Protein AF-0000000087012748 (afdb_homodimer)

Organism: Acidianus infernus (NCBI:txid12915)

Sequence (740 aa):
MKAGIAFLKDSAPVTNAYIGVNDGKIEAISKRELEEYDDAELIVGGFDRLVSPGFVTTQSFIQLYPFRYRIFSGKTNPNDLISTMTSKDAYYFSLLGAYHLLRSGITTVVVTEPFVEQAARAVKTVGLRPIVSAEIGCNWIKGDWKKNFESLYSKWISKDESGIVLKLCDEDEAEEAMAISNEYKLPILVDRNVNLEKINNISPYTIALGGGSRKDLEKIRKNNLNLAFTPSLEVCKFTLGAYKPSISIDLTPKFDIRNEMGIAASRLLLTAEEAFKAVTDWGYSQLKMNGGISVGNTTDIIIFEVNEPPSYPIDKEAPYESLIYSSYSLETVIINGEAVLDGGVPLNVGTKDIEEANRKVEEIGKVEKNMKAGIAFLKDSAPVTNAYIGVNDGKIEAISKRELEEYDDAELIVGGFDRLVSPGFVTTQSFIQLYPFRYRIFSGKTNPNDLISTMTSKDAYYFSLLGAYHLLRSGITTVVVTEPFVEQAARAVKTVGLRPIVSAEIGCNWIKGDWKKNFESLYSKWISKDESGIVLKLCDEDEAEEAMAISNEYKLPILVDRNVNLEKINNISPYTIALGGGSRKDLEKIRKNNLNLAFTPSLEVCKFTLGAYKPSISIDLTPKFDIRNEMGIAASRLLLTAEEAFKAVTDWGYSQLKMNGGISVGNTTDIIIFEVNEPPSYPIDKEAPYESLIYSSYSLETVIINGEAVLDGGVPLNVGTKDIEEANRKVEEIGKVEKN

Solvent-accessible surface area (backbone atoms only — not comparable to full-atom values): 37084 Å² total; per-residue (Å²): 61,36,13,26,35,29,46,38,50,98,49,73,71,38,67,47,30,28,41,42,69,54,96,32,23,26,70,39,75,34,75,50,84,60,72,90,51,77,77,52,90,68,83,49,75,30,67,55,14,41,32,31,42,31,26,36,31,74,30,24,38,38,46,48,41,75,47,21,47,30,40,71,71,65,75,40,58,64,68,63,51,56,73,71,52,48,66,68,50,27,21,34,28,8,32,51,32,34,50,25,33,45,68,57,42,36,40,34,41,24,37,39,62,81,56,37,66,38,27,35,50,22,20,41,55,44,55,36,43,45,23,37,46,38,58,32,70,38,92,84,61,80,80,62,46,66,60,52,34,52,54,48,48,72,71,39,52,43,96,84,32,44,34,44,31,38,30,38,51,30,68,91,50,40,67,64,52,22,49,48,25,53,73,70,68,30,32,29,38,33,34,60,86,39,62,62,84,78,49,86,68,71,35,78,42,30,31,38,37,48,45,72,66,40,89,49,53,66,59,34,60,77,63,63,35,41,34,24,24,38,50,65,77,48,71,57,96,57,64,45,62,92,53,52,34,21,37,28,48,45,62,44,64,60,60,41,66,44,58,35,32,39,44,25,29,58,68,54,29,22,53,51,63,52,29,51,30,11,24,32,60,38,27,27,50,62,57,61,36,83,68,36,43,41,71,73,31,60,32,36,35,28,33,32,46,19,77,48,65,55,14,41,47,75,39,86,88,25,53,49,46,29,64,39,34,28,44,91,36,48,30,36,31,29,47,84,54,35,74,33,24,49,85,60,37,59,68,61,51,54,70,66,57,51,49,53,28,49,52,54,54,56,54,50,63,54,51,75,74,98,63,35,13,26,35,27,47,38,52,98,49,73,71,37,67,47,29,27,40,42,69,56,95,32,24,28,71,40,74,34,76,51,85,62,72,91,51,77,78,52,92,68,84,49,76,30,66,54,15,42,32,32,42,30,27,35,30,74,30,24,34,38,42,49,42,76,47,21,46,31,40,70,72,65,76,38,59,66,68,63,53,57,74,70,53,48,69,68,49,26,20,34,28,8,32,52,32,34,51,23,33,46,68,56,42,36,40,33,41,24,36,39,62,77,56,38,64,38,27,35,51,22,20,40,55,44,55,36,43,45,23,35,46,38,57,33,70,38,90,85,63,80,80,62,45,65,60,50,32,52,53,49,48,71,71,39,51,44,96,85,34,45,34,43,33,37,29,39,49,32,67,91,50,40,66,64,52,23,50,49,24,52,74,71,69,29,34,29,39,33,34,60,87,40,64,62,83,80,49,87,68,71,36,78,43,30,30,36,36,47,46,72,66,40,89,48,54,66,58,33,59,76,63,64,35,39,35,24,23,37,50,65,78,49,74,58,96,56,66,45,58,92,54,54,35,22,37,29,50,45,61,44,63,59,62,40,65,42,59,35,32,40,45,25,28,60,68,52,29,21,52,52,63,52,30,53,31,10,25,32,61,38,27,27,50,62,58,62,36,81,67,35,42,42,72,72,31,61,33,36,37,27,33,31,46,21,79,48,65,57,15,41,47,75,39,86,88,25,53,50,47,29,65,39,35,28,45,94,32,51,30,36,31,29,48,82,53,36,76,34,24,48,86,60,36,60,68,62,50,54,68,66,58,50,50,53,30,50,52,53,55,57,54,51,63,54,51,77,75,98

Secondary structure (DSSP, 8-state):
-EEEEE--TTS--EEEEEEEEETTEEEEEESS--GGGTT-S---EEEEEEEEEPEEEEEE-GGGGGGHHHHHTTSS-HHHHHHH--HHHHHHHHHHHHHHHHHTTEEEEEE-SSSHHHHHHHHHHHT-EEEEEEEES-TT--S-HHHHHHHHHHHH--SSS--EEEEE--GGGHHHHHHHHHHHT--EEE-TTS-GGG-SS--TTEEEESGGG-TTHHHHHHTT-EEEE-TTT---SS--GGG--EE--BT-SS--HHHHHHHHHHTTSS-HHHHHHHTTHHHHHHTT---S--TT-B--EEEEE-SSTTS----TTSHHHHHHHS---EEEEEETTEEEEETTEESSS-HHHHHHHHHHHHHHHHHHH-/-EEEEE--TTS--EEEEEEEEETTEEEEEESS--GGGTT-S---EEEEEEEEEPEEEEEE-GGGGGGHHHHHTTSS-HHHHHHH--HHHHHHHHHHHHHHHHHTTEEEEEE-SSSHHHHHHHHHHHT-EEEEEEEES-TT--S-HHHHHHHHHHHH--SSS--EEEEE--GGGHHHHHHHHHHHT--EEE-TTS-GGG-SS--TTEEEESGGG-TTHHHHHHTT-EEEE-TTT---SS--GGG--EE--BT-SS--HHHHHHHHHHTTSS-HHHHHHHTTHHHHHHTT---S--TT-B--EEEEE-SSTTS----TTSHHHHHHHS---EEEEEETTEEEEETTEESSS-HHHHHHHHHHHHHHHHHHH-

Foldseek 3Di:
DWECWEDFPPDDIDGGWDWDDDQLFTADIDNDDDPVCPVPPDDDDDSLKYKWFFFEAPEAQQLCQVVLVCVVVVNDDPVVLVVLDDLVLSLLSLLVLLLVSVLQRHQEYEYEDDSQVSSQVSNVLLPHQYQYEQEDPDPRDDDDSVVVCVVCQVVQCDPAFRSYAYEYADQVCQAVNQVVCQVVVGAYEYELPHACVSPDRHHQLYEYEQAQVRPRVVVCLVSLHEYEYQLVPHDHPEARLSRLYAYHLYSHNVSHLLVSLVSCCVSPNDPLVSSSCNGFVSNCVSRVHDEGDDHRDSTKMWMFRQVDPPLDDCDPVCNSCSVRVGDRRTAWIADSNRTQHHRSRGDSDDDVSNVVSVVSVVVSVVVVVD/DWECWEDFPPDDIDGGKDWDDDQLFTADIDNDDDPVCPVPPDDDADSLKYKWFFFEAPEAQQLCQVVLVCVVVVNDDVVVLVVLDDLVLSLLSLLVLLLVSVLQRHQEYEYDDDSQVSNQVSNVLLPHQYQYEQEDPDPRDDDDSVVVCVVCQVVQCDPAFRSYAYEYADQVCQAVNQVVCQVVVGAYEYELPHACVSPDRHHQLYEYEQAQVRPRVVVCLVSLHEYEYQLVPHDHPEARLSRLYAYHLYSHNVSHLLVSLVSCCVSPNDPLVSSSCNGFVSNCVSRVHDEGDDHRDSTKMWMFRQVDPPLDDCDPVCNSCSVRVGDRRTAWIADSRRTQHHRSRGDSDDDVSNVVSVVSVVVSVVVVVD

Radius of gyration: 26.27 Å; Cα contacts (8 Å, |Δi|>4): 1702; chains: 2; bounding box: 66×75×62 Å

Structure (mmCIF, N/CA/C/O backbone):
data_AF-0000000087012748-model_v1
#
loop_
_entity.id
_entity.type
_entity.pdbx_description
1 polymer Amidohydrolase
#
loop_
_atom_site.group_PDB
_atom_site.id
_atom_site.type_symbol
_atom_site.label_atom_id
_atom_site.label_alt_id
_atom_site.label_comp_id
_atom_site.label_asym_id
_atom_site.label_entity_id
_atom_site.label_seq_id
_atom_site.pdbx_PDB_ins_code
_atom_site.Cartn_x
_atom_site.Cartn_y
_atom_site.Cartn_z
_atom_site.occupancy
_atom_site.B_iso_or_equiv
_atom_site.auth_seq_id
_atom_site.auth_comp_id
_atom_site.auth_asym_id
_atom_site.auth_atom_id
_atom_site.pdbx_PDB_model_num
ATOM 1 N N . MET A 1 1 ? 23.234 7.812 15.508 1 93.31 1 MET A N 1
ATOM 2 C CA . MET A 1 1 ? 22.391 7.031 14.602 1 93.31 1 MET A CA 1
ATOM 3 C C . MET A 1 1 ? 23.203 6.523 13.414 1 93.31 1 MET A C 1
ATOM 5 O O . MET A 1 1 ? 23.953 7.281 12.797 1 93.31 1 MET A O 1
ATOM 9 N N . LYS A 1 2 ? 23.141 5.285 13.188 1 94 2 LYS A N 1
ATOM 10 C CA . LYS A 1 2 ? 23.719 4.676 11.984 1 94 2 LYS A CA 1
ATOM 11 C C . LYS A 1 2 ? 22.641 4.434 10.93 1 94 2 LYS A C 1
ATOM 13 O O . LYS A 1 2 ? 21.516 4.043 11.266 1 94 2 LYS A O 1
ATOM 18 N N . ALA A 1 3 ? 22.922 4.715 9.688 1 95.56 3 ALA A N 1
ATOM 19 C CA . ALA A 1 3 ? 21.969 4.566 8.594 1 95.56 3 ALA A CA 1
ATOM 20 C C . ALA A 1 3 ? 22.594 3.867 7.395 1 95.56 3 ALA A C 1
ATOM 22 O O . ALA A 1 3 ? 23.672 4.266 6.934 1 95.56 3 ALA A O 1
ATOM 23 N N . GLY A 1 4 ? 22 2.738 6.953 1 95.31 4 GLY A N 1
ATOM 24 C CA . GLY A 1 4 ? 22.391 2.195 5.664 1 95.31 4 GLY A CA 1
ATOM 25 C C . GLY A 1 4 ? 22.188 3.164 4.516 1 95.31 4 GLY A C 1
ATOM 26 O O . GLY A 1 4 ? 23.016 3.25 3.611 1 95.31 4 GLY A O 1
ATOM 27 N N . ILE A 1 5 ? 21.078 3.85 4.535 1 96.44 5 ILE A N 1
ATOM 28 C CA . ILE A 1 5 ? 20.766 4.961 3.645 1 96.44 5 ILE A CA 1
ATOM 29 C C . ILE A 1 5 ? 20.203 6.129 4.449 1 96.44 5 ILE A C 1
ATOM 31 O O . ILE A 1 5 ? 19.281 5.953 5.242 1 96.44 5 ILE A O 1
ATOM 35 N N . ALA A 1 6 ? 20.766 7.273 4.336 1 97.25 6 ALA A N 1
ATOM 36 C CA . ALA A 1 6 ? 20.266 8.5 4.961 1 97.25 6 ALA A CA 1
ATOM 37 C C . ALA A 1 6 ? 19.797 9.5 3.908 1 97.25 6 ALA A C 1
ATOM 39 O O . ALA A 1 6 ? 20.531 9.797 2.957 1 97.25 6 ALA A O 1
ATOM 40 N N . PHE A 1 7 ? 18.609 9.945 4.07 1 97.94 7 PHE A N 1
ATOM 41 C CA . PHE A 1 7 ? 18.078 10.984 3.199 1 97.94 7 PHE A CA 1
ATOM 42 C C . PHE A 1 7 ? 18.312 12.367 3.799 1 97.94 7 PHE A C 1
ATOM 44 O O . PHE A 1 7 ? 17.578 12.797 4.684 1 97.94 7 PHE A O 1
ATOM 51 N N . LEU A 1 8 ? 19.328 13.008 3.303 1 96.38 8 LEU A N 1
ATOM 52 C CA . LEU A 1 8 ? 19.766 14.289 3.85 1 96.38 8 LEU A CA 1
ATOM 53 C C . LEU A 1 8 ? 19.203 15.445 3.035 1 96.38 8 LEU A C 1
ATOM 55 O O . LEU A 1 8 ? 18.781 15.258 1.891 1 96.38 8 LEU A O 1
ATOM 59 N N . LYS A 1 9 ? 19.172 16.562 3.684 1 94.75 9 LYS A N 1
ATOM 60 C CA . LYS A 1 9 ? 18.656 17.766 3.033 1 94.75 9 LYS A CA 1
ATOM 61 C C . LYS A 1 9 ? 19.578 18.219 1.908 1 94.75 9 LYS A C 1
ATOM 63 O O . LYS A 1 9 ? 20.797 18.281 2.086 1 94.75 9 LYS A O 1
ATOM 68 N N . ASP A 1 10 ? 18.984 18.547 0.745 1 91 10 ASP A N 1
ATOM 69 C CA . ASP A 1 10 ? 19.656 19.156 -0.398 1 91 10 ASP A CA 1
ATOM 70 C C . ASP A 1 10 ? 20.828 18.297 -0.872 1 91 10 ASP A C 1
ATOM 72 O O . ASP A 1 10 ? 21.891 18.812 -1.223 1 91 10 ASP A O 1
ATOM 76 N N . SER A 1 11 ? 20.688 17.016 -0.712 1 91.81 11 SER A N 1
ATOM 77 C CA . SER A 1 11 ? 21.719 16.078 -1.15 1 91.81 11 SER A CA 1
ATOM 78 C C . SER A 1 11 ? 21.109 14.773 -1.627 1 91.81 11 SER A C 1
ATOM 80 O O . SER A 1 11 ? 19.969 14.453 -1.295 1 91.81 11 SER A O 1
ATOM 82 N N . ALA A 1 12 ? 21.875 14.141 -2.467 1 94.62 12 ALA A N 1
ATOM 83 C CA . ALA A 1 12 ? 21.516 12.758 -2.77 1 94.62 12 ALA A CA 1
ATOM 84 C C . ALA A 1 12 ? 21.609 11.883 -1.522 1 94.62 12 ALA A C 1
ATOM 86 O O . ALA A 1 12 ? 22.297 12.227 -0.565 1 94.62 12 ALA A O 1
ATOM 87 N N . PRO A 1 13 ? 20.844 10.797 -1.529 1 97.06 13 PRO A N 1
ATOM 88 C CA . PRO A 1 13 ? 20.922 9.891 -0.385 1 97.06 13 PRO A CA 1
ATOM 89 C C . PRO A 1 13 ? 22.359 9.414 -0.118 1 97.06 13 PRO A C 1
ATOM 91 O O . PRO A 1 13 ? 23.109 9.164 -1.06 1 97.06 13 PRO A O 1
ATOM 94 N N . VAL A 1 14 ? 22.703 9.328 1.153 1 96.75 14 VAL A N 1
ATOM 95 C CA . VAL A 1 14 ? 24.047 8.93 1.555 1 96.75 14 VAL A CA 1
ATOM 96 C C . VAL A 1 14 ? 24.016 7.516 2.139 1 96.75 14 VAL A C 1
ATOM 98 O O . VAL A 1 14 ? 23.203 7.215 3.006 1 96.75 14 VAL A O 1
ATOM 101 N N . THR A 1 15 ? 24.938 6.668 1.629 1 95.5 15 THR A N 1
ATOM 102 C CA . THR A 1 15 ? 25 5.301 2.137 1 95.5 15 THR A CA 1
ATOM 103 C C . THR A 1 15 ? 25.969 5.207 3.314 1 95.5 15 THR A C 1
ATOM 105 O O . THR A 1 15 ? 26.984 5.891 3.338 1 95.5 15 THR A O 1
ATOM 108 N N . ASN A 1 16 ? 25.609 4.41 4.27 1 95.19 16 ASN A N 1
ATOM 109 C CA . ASN A 1 16 ? 26.438 4.113 5.434 1 95.19 16 ASN A CA 1
ATOM 110 C C . ASN A 1 16 ? 26.844 5.387 6.164 1 95.19 16 ASN A C 1
ATOM 112 O O . ASN A 1 16 ? 28.047 5.648 6.336 1 95.19 16 ASN A O 1
ATOM 116 N N . ALA A 1 17 ? 25.828 6.082 6.695 1 96.19 17 ALA A N 1
ATOM 117 C CA . ALA A 1 17 ? 26.062 7.379 7.332 1 96.19 17 ALA A CA 1
ATOM 118 C C . ALA A 1 17 ? 25.938 7.273 8.852 1 96.19 17 ALA A C 1
ATOM 120 O O . ALA A 1 17 ? 25.266 6.387 9.367 1 96.19 17 ALA A O 1
ATOM 121 N N . TYR A 1 18 ? 26.688 8.141 9.531 1 95.31 18 TYR A N 1
ATOM 122 C CA . TYR A 1 18 ? 26.562 8.391 10.969 1 95.31 18 TYR A CA 1
ATOM 123 C C . TYR A 1 18 ? 26 9.781 11.234 1 95.31 18 TYR A C 1
ATOM 125 O O . TYR A 1 18 ? 26.453 10.766 10.648 1 95.31 18 TYR A O 1
ATOM 133 N N . ILE A 1 19 ? 25 9.844 12.055 1 94.56 19 ILE A N 1
ATOM 134 C CA . ILE A 1 19 ? 24.344 11.109 12.375 1 94.56 19 ILE A CA 1
ATOM 135 C C . ILE A 1 19 ? 24.375 11.336 13.883 1 94.56 19 ILE A C 1
ATOM 137 O O . ILE A 1 19 ? 23.875 10.508 14.648 1 94.56 19 ILE A O 1
ATOM 141 N N . GLY A 1 20 ? 24.984 12.383 14.273 1 92.94 20 GLY A N 1
ATOM 142 C CA . GLY A 1 20 ? 25.047 12.766 15.68 1 92.94 20 GLY A CA 1
ATOM 143 C C . GLY A 1 20 ? 24.047 13.852 16.031 1 92.94 20 GLY A C 1
ATOM 144 O O . GLY A 1 20 ? 24.016 14.906 15.398 1 92.94 20 GLY A O 1
ATOM 145 N N . VAL A 1 21 ? 23.172 13.602 17 1 90.25 21 VAL A N 1
ATOM 146 C CA . VAL A 1 21 ? 22.172 14.555 17.438 1 90.25 21 VAL A CA 1
ATOM 147 C C . VAL A 1 21 ? 22.406 14.906 18.906 1 90.25 21 VAL A C 1
ATOM 149 O O . VAL A 1 21 ? 22.656 14.023 19.734 1 90.25 21 VAL A O 1
ATOM 152 N N . ASN A 1 22 ? 22.359 16.109 19.172 1 88.88 22 ASN A N 1
ATOM 153 C CA . ASN A 1 22 ? 22.469 16.625 20.531 1 88.88 22 ASN A CA 1
ATOM 154 C C . ASN A 1 22 ? 21.375 17.656 20.828 1 88.88 22 ASN A C 1
ATOM 156 O O . ASN A 1 22 ? 21.266 18.656 20.125 1 88.88 22 ASN A O 1
ATOM 160 N N . ASP A 1 23 ? 20.609 17.422 21.891 1 83.19 23 ASP A N 1
ATOM 161 C CA . ASP A 1 23 ? 19.531 18.312 22.297 1 83.19 23 ASP A CA 1
ATOM 162 C C . ASP A 1 23 ? 18.594 18.625 21.141 1 83.19 23 ASP A C 1
ATOM 164 O O . ASP A 1 23 ? 18.312 19.797 20.859 1 83.19 23 ASP A O 1
ATOM 168 N N . GLY A 1 24 ? 18.359 17.578 20.375 1 79.69 24 GLY A N 1
ATOM 169 C CA . GLY A 1 24 ? 17.391 17.688 19.312 1 79.69 24 GLY A CA 1
ATOM 170 C C . GLY A 1 24 ? 17.969 18.266 18.031 1 79.69 24 GLY A C 1
ATOM 171 O O . GLY A 1 24 ? 17.297 18.328 17 1 79.69 24 GLY A O 1
ATOM 172 N N . LYS A 1 25 ? 19.234 18.609 18.125 1 88.62 25 LYS A N 1
ATOM 173 C CA . LYS A 1 25 ? 19.875 19.25 16.984 1 88.62 25 LYS A CA 1
ATOM 174 C C . LYS A 1 25 ? 20.891 18.328 16.328 1 88.62 25 LYS A C 1
ATOM 176 O O . LYS A 1 25 ? 21.688 17.672 17.016 1 88.62 25 LYS A O 1
ATOM 181 N N . ILE A 1 26 ? 20.812 18.312 15.031 1 92.56 26 ILE A N 1
ATOM 182 C CA . ILE A 1 26 ? 21.812 17.531 14.297 1 92.56 26 ILE A CA 1
ATOM 183 C C . ILE A 1 26 ? 23.156 18.25 14.344 1 92.56 26 ILE A C 1
ATOM 185 O O . ILE A 1 26 ? 23.297 19.375 13.836 1 92.56 26 ILE A O 1
ATOM 189 N N . GLU A 1 27 ? 24.156 17.609 14.812 1 93.31 27 GLU A N 1
ATOM 190 C CA . GLU A 1 27 ? 25.453 18.281 15 1 93.31 27 GLU A CA 1
ATOM 191 C C . GLU A 1 27 ? 26.484 17.75 14 1 93.31 27 GLU A C 1
ATOM 193 O O . GLU A 1 27 ? 27.438 18.453 13.664 1 93.31 27 GLU A O 1
ATOM 198 N N . ALA A 1 28 ? 26.266 16.516 13.625 1 94.06 28 ALA A N 1
ATOM 199 C CA . ALA A 1 28 ? 27.281 15.93 12.75 1 94.06 28 ALA A CA 1
ATOM 200 C C . ALA A 1 28 ? 26.672 14.859 11.844 1 94.06 28 ALA A C 1
ATOM 202 O O . ALA A 1 28 ? 25.766 14.125 12.258 1 94.06 28 ALA A O 1
ATOM 203 N N . ILE A 1 29 ? 27.109 14.805 10.656 1 94.88 29 ILE A N 1
ATOM 204 C CA . ILE A 1 29 ? 26.859 13.75 9.688 1 94.88 29 ILE A CA 1
ATOM 205 C C . ILE A 1 29 ? 28.172 13.305 9.047 1 94.88 29 ILE A C 1
ATOM 207 O O . ILE A 1 29 ? 28.953 14.141 8.562 1 94.88 29 ILE A O 1
ATOM 211 N N . SER A 1 30 ? 28.422 12.016 9.133 1 94.62 30 SER A N 1
ATOM 212 C CA . SER A 1 30 ? 29.719 11.523 8.68 1 94.62 30 SER A CA 1
ATOM 213 C C . SER A 1 30 ? 29.609 10.133 8.062 1 94.62 30 SER A C 1
ATOM 215 O O . SER A 1 30 ? 28.625 9.43 8.305 1 94.62 30 SER A O 1
ATOM 217 N N . LYS A 1 31 ? 30.547 9.773 7.219 1 93.5 31 LYS A N 1
ATOM 218 C CA . LYS A 1 31 ? 30.656 8.414 6.695 1 93.5 31 LYS A CA 1
ATOM 219 C C . LYS A 1 31 ? 31.5 7.531 7.613 1 93.5 31 LYS A C 1
ATOM 221 O O . LYS A 1 31 ? 31.578 6.316 7.418 1 93.5 31 LYS A O 1
ATOM 226 N N . ARG A 1 32 ? 32.031 8.148 8.57 1 92.19 32 ARG A N 1
ATOM 227 C CA . ARG A 1 32 ? 32.844 7.43 9.57 1 92.19 32 ARG A CA 1
ATOM 228 C C . ARG A 1 32 ? 32.219 7.586 10.961 1 92.19 32 ARG A C 1
ATOM 230 O O . ARG A 1 32 ? 31.453 8.516 11.203 1 92.19 32 ARG A O 1
ATOM 237 N N . GLU A 1 33 ? 32.625 6.68 11.789 1 90.25 33 GLU A N 1
ATOM 238 C CA . GLU A 1 33 ? 32.094 6.727 13.148 1 90.25 33 GLU A CA 1
ATOM 239 C C . GLU A 1 33 ? 32.438 8.055 13.828 1 90.25 33 GLU A C 1
ATOM 241 O O . GLU A 1 33 ? 33.562 8.562 13.672 1 90.25 33 GLU A O 1
ATOM 246 N N . LEU A 1 34 ? 31.484 8.508 14.539 1 89.62 34 LEU A N 1
ATOM 247 C CA . LEU A 1 34 ? 31.656 9.781 15.234 1 89.62 34 LEU A CA 1
ATOM 248 C C . LEU A 1 34 ? 32.219 9.57 16.625 1 89.62 34 LEU A C 1
ATOM 250 O O . LEU A 1 34 ? 31.516 9.203 17.562 1 89.62 34 LEU A O 1
ATOM 254 N N . GLU A 1 35 ? 33.5 9.93 16.797 1 85.94 35 GLU A N 1
ATOM 255 C CA . GLU A 1 35 ? 34.188 9.695 18.047 1 85.94 35 GLU A CA 1
ATOM 256 C C . GLU A 1 35 ? 33.562 10.492 19.188 1 85.94 35 GLU A C 1
ATOM 258 O O . GLU A 1 35 ? 33.531 10.016 20.328 1 85.94 35 GLU A O 1
ATOM 263 N N . GLU A 1 36 ? 33.125 11.617 18.938 1 85.25 36 GLU A N 1
ATOM 264 C CA . GLU A 1 36 ? 32.562 12.508 19.953 1 85.25 36 GLU A CA 1
ATOM 265 C C . GLU A 1 36 ? 31.266 11.93 20.531 1 85.25 36 GLU A C 1
ATOM 267 O O . GLU A 1 36 ? 30.781 12.398 21.578 1 85.25 36 GLU A O 1
ATOM 272 N N . TYR A 1 37 ? 30.75 10.961 19.922 1 84.62 37 TYR A N 1
ATOM 273 C CA . TYR A 1 37 ? 29.469 10.391 20.344 1 84.62 37 TYR A CA 1
ATOM 274 C C . TYR A 1 37 ? 29.672 9.008 20.953 1 84.62 37 TYR A C 1
ATOM 276 O O . TYR A 1 37 ? 28.734 8.203 20.984 1 84.62 37 TYR A O 1
ATOM 284 N N . ASP A 1 38 ? 30.875 8.68 21.469 1 81.81 38 ASP A N 1
ATOM 285 C CA . ASP A 1 38 ? 31.156 7.395 22.078 1 81.81 38 ASP A CA 1
ATOM 286 C C . ASP A 1 38 ? 30.328 7.188 23.344 1 81.81 38 ASP A C 1
ATOM 288 O O . ASP A 1 38 ? 30.047 6.055 23.734 1 81.81 38 ASP A O 1
ATOM 292 N N . ASP A 1 39 ? 29.891 8.258 23.969 1 82.19 39 ASP A N 1
ATOM 293 C CA . ASP A 1 39 ? 29.094 8.188 25.188 1 82.19 39 ASP A CA 1
ATOM 294 C C . ASP A 1 39 ? 27.641 8.578 24.922 1 82.19 39 ASP A C 1
ATOM 296 O O . ASP A 1 39 ? 26.953 9.055 25.828 1 82.19 39 ASP A O 1
ATOM 300 N N . ALA A 1 40 ? 27.266 8.391 23.672 1 83 40 ALA A N 1
ATOM 301 C CA . ALA A 1 40 ? 25.891 8.734 23.328 1 83 40 ALA A CA 1
ATOM 30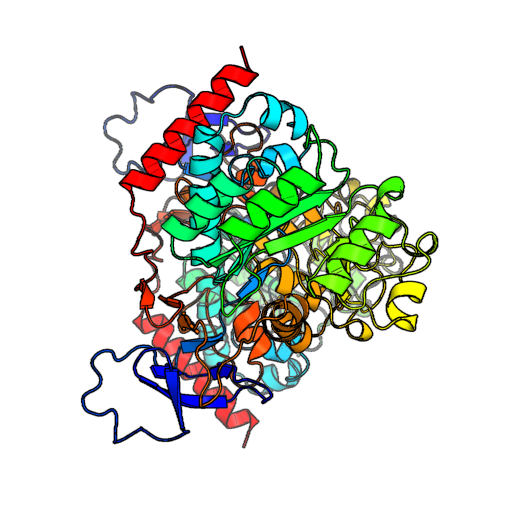2 C C . ALA A 1 40 ? 24.891 7.996 24.203 1 83 40 ALA A C 1
ATOM 304 O O . ALA A 1 40 ? 25.094 6.824 24.531 1 83 40 ALA A O 1
ATOM 305 N N . GLU A 1 41 ? 23.859 8.664 24.641 1 80 41 GLU A N 1
ATOM 306 C CA . GLU A 1 41 ? 22.828 8.102 25.5 1 80 41 GLU A CA 1
ATOM 307 C C . GLU A 1 41 ? 21.953 7.102 24.734 1 80 41 GLU A C 1
ATOM 309 O O . GLU A 1 41 ? 21.453 6.141 25.312 1 80 41 GLU A O 1
ATOM 314 N N . LEU A 1 42 ? 21.781 7.43 23.484 1 79.06 42 LEU A N 1
ATOM 315 C CA . LEU A 1 42 ? 20.938 6.582 22.641 1 79.06 42 LEU A CA 1
ATOM 316 C C . LEU A 1 42 ? 21.609 6.285 21.312 1 79.06 42 LEU A C 1
ATOM 318 O O . LEU A 1 42 ? 22.078 7.199 20.625 1 79.06 42 LEU A O 1
ATOM 322 N N . ILE A 1 43 ? 21.859 5.07 21.172 1 82.44 43 ILE A N 1
ATOM 323 C CA . ILE A 1 43 ? 22.344 4.613 19.875 1 82.44 43 ILE A CA 1
ATOM 324 C C . ILE A 1 43 ? 21.234 3.895 19.125 1 82.44 43 ILE A C 1
ATOM 326 O O . ILE A 1 43 ? 20.672 2.912 19.625 1 82.44 43 ILE A O 1
ATOM 330 N N . VAL A 1 44 ? 20.797 4.508 18.047 1 85.19 44 VAL A N 1
ATOM 331 C CA . VAL A 1 44 ? 19.703 3.896 17.281 1 85.19 44 VAL A CA 1
ATOM 332 C C . VAL A 1 44 ? 20.141 3.668 15.844 1 85.19 44 VAL A C 1
ATOM 334 O O . VAL A 1 44 ? 21.156 4.219 15.398 1 85.19 44 VAL A O 1
ATOM 337 N N . GLY A 1 45 ? 19.453 2.785 15.227 1 82.62 45 GLY A N 1
ATOM 338 C CA . GLY A 1 45 ? 19.641 2.525 13.805 1 82.62 45 GLY A CA 1
ATOM 339 C C . GLY A 1 45 ? 20.578 1.36 13.531 1 82.62 45 GLY A C 1
ATOM 340 O O . GLY A 1 45 ? 20.562 0.372 14.273 1 82.62 45 GLY A O 1
ATOM 341 N N . GLY A 1 46 ? 21.234 1.404 12.445 1 89.5 46 GLY A N 1
ATOM 342 C CA . GLY A 1 46 ? 22.062 0.374 11.836 1 89.5 46 GLY A CA 1
ATOM 343 C C . GLY A 1 46 ? 22.156 0.502 10.328 1 89.5 46 GLY A C 1
ATOM 344 O O . GLY A 1 46 ? 21.438 1.287 9.719 1 89.5 46 GLY A O 1
ATOM 345 N N . PHE A 1 47 ? 23.078 -0.263 9.773 1 91.38 47 PHE A N 1
ATOM 346 C CA . PHE A 1 47 ? 23.297 -0.135 8.336 1 91.38 47 PHE A CA 1
ATOM 347 C C . PHE A 1 47 ? 22.219 -0.869 7.555 1 91.38 47 PHE A C 1
ATOM 349 O O . PHE A 1 47 ? 22.188 -0.805 6.324 1 91.38 47 PHE A O 1
ATOM 356 N N . ASP A 1 48 ? 21.312 -1.51 8.195 1 91.19 48 ASP A N 1
ATOM 357 C CA . ASP A 1 48 ? 20.109 -2.078 7.594 1 91.19 48 ASP A CA 1
ATOM 358 C C . ASP A 1 48 ? 18.891 -1.19 7.852 1 91.19 48 ASP A C 1
ATOM 360 O O . ASP A 1 48 ? 17.75 -1.664 7.828 1 91.19 48 ASP A O 1
ATOM 364 N N . ARG A 1 49 ? 19.203 0.133 8.141 1 95.12 49 ARG A N 1
ATOM 365 C CA . ARG A 1 49 ? 18.141 1.104 8.414 1 95.12 49 ARG A CA 1
ATOM 366 C C . ARG A 1 49 ? 18.125 2.201 7.352 1 95.12 49 ARG A C 1
ATOM 368 O O . ARG A 1 49 ? 19.188 2.584 6.832 1 95.12 49 ARG A O 1
ATOM 375 N N . LEU A 1 50 ? 16.938 2.646 7.055 1 96.38 50 LEU A N 1
ATOM 376 C CA . LEU A 1 50 ? 16.719 3.891 6.324 1 96.38 50 LEU A CA 1
ATOM 377 C C . LEU A 1 50 ? 16.391 5.031 7.285 1 96.38 50 LEU A C 1
ATOM 379 O O . LEU A 1 50 ? 15.523 4.898 8.148 1 96.38 50 LEU A O 1
ATOM 383 N N . VAL A 1 51 ? 17.141 6.109 7.215 1 96.38 51 VAL A N 1
ATOM 384 C CA . VAL A 1 51 ? 16.906 7.281 8.055 1 96.38 51 VAL A CA 1
ATOM 385 C C . VAL A 1 51 ? 16.438 8.453 7.195 1 96.38 51 VAL A C 1
ATOM 387 O O . VAL A 1 51 ? 17.109 8.836 6.238 1 96.38 51 VAL A O 1
ATOM 390 N N . SER A 1 52 ? 15.32 9.008 7.535 1 96.81 52 SER A N 1
ATOM 391 C CA . SER A 1 52 ? 14.68 10.055 6.742 1 96.81 52 SER A CA 1
ATOM 392 C C . SER A 1 52 ? 14.102 11.148 7.629 1 96.81 52 SER A C 1
ATOM 394 O O . SER A 1 52 ? 13.914 10.945 8.828 1 96.81 52 SER A O 1
ATOM 396 N N . PRO A 1 53 ? 13.977 12.359 7.047 1 96.75 53 PRO A N 1
ATOM 397 C CA . PRO A 1 53 ? 13.109 13.297 7.754 1 96.75 53 PRO A CA 1
ATOM 398 C C . PRO A 1 53 ? 11.688 12.773 7.922 1 96.75 53 PRO A C 1
ATOM 400 O O . PRO A 1 53 ? 11.234 11.938 7.137 1 96.75 53 PRO A O 1
ATOM 403 N N . GLY A 1 54 ? 11.047 13.203 9.008 1 96.94 54 GLY A N 1
ATOM 404 C CA . GLY A 1 54 ? 9.633 12.891 9.148 1 96.94 54 GLY A CA 1
ATOM 405 C C . GLY A 1 54 ? 8.789 13.398 7.992 1 96.94 54 GLY A C 1
ATOM 406 O O . GLY A 1 54 ? 9.109 14.43 7.395 1 96.94 54 GLY A O 1
ATOM 407 N N . PHE A 1 55 ? 7.703 12.711 7.637 1 97.88 55 PHE A N 1
ATOM 408 C CA . PHE A 1 55 ? 6.844 13.102 6.527 1 97.88 55 PHE A CA 1
ATOM 409 C C . PHE A 1 55 ? 5.805 14.125 6.98 1 97.88 55 PHE A C 1
ATOM 411 O O . PHE A 1 55 ? 5.449 14.172 8.164 1 97.88 55 PHE A O 1
ATOM 418 N N . VAL A 1 56 ? 5.387 14.898 6.062 1 97.5 56 VAL A N 1
ATOM 419 C CA . VAL A 1 56 ? 4.328 15.875 6.309 1 97.5 56 VAL A CA 1
ATOM 420 C C . VAL A 1 56 ? 3.186 15.656 5.316 1 97.5 56 VAL A C 1
ATOM 422 O O . VAL A 1 56 ? 3.416 15.25 4.176 1 97.5 56 VAL A O 1
ATOM 425 N N . THR A 1 57 ? 1.965 15.805 5.746 1 98.19 57 THR A N 1
ATOM 426 C CA . THR A 1 57 ? 0.807 15.789 4.859 1 98.19 57 THR A CA 1
ATOM 427 C C . THR A 1 57 ? 0.054 17.109 4.938 1 98.19 57 THR A C 1
ATOM 429 O O . THR A 1 57 ? -0.16 17.656 6.023 1 98.19 57 THR A O 1
ATOM 432 N N . THR A 1 58 ? -0.333 17.656 3.779 1 97.19 58 THR A N 1
ATOM 433 C CA . THR A 1 58 ? -0.82 19.016 3.664 1 97.19 58 THR A CA 1
ATOM 434 C C . THR A 1 58 ? -2.311 19.094 3.986 1 97.19 58 THR A C 1
ATOM 436 O O . THR A 1 58 ? -2.842 20.172 4.254 1 97.19 58 THR A O 1
ATOM 439 N N . GLN A 1 59 ? -2.977 18 4.023 1 96.62 59 GLN A N 1
ATOM 440 C CA . GLN A 1 59 ? -4.375 17.953 4.438 1 96.62 59 GLN A CA 1
ATOM 441 C C . GLN A 1 59 ? -4.754 16.547 4.914 1 96.62 59 GLN A C 1
ATOM 443 O O . GLN A 1 59 ? -4.355 15.555 4.312 1 96.62 59 GLN A O 1
ATOM 448 N N . SER A 1 60 ? -5.535 16.547 5.988 1 97 60 SER A N 1
ATOM 449 C CA . SER A 1 60 ? -6.09 15.297 6.484 1 97 60 SER A CA 1
ATOM 450 C C . SER A 1 60 ? -7.453 15.508 7.129 1 97 60 SER A C 1
ATOM 452 O O . SER A 1 60 ? -7.652 16.484 7.859 1 97 60 SER A O 1
ATOM 454 N N . PHE A 1 61 ? -8.391 14.656 6.832 1 96.25 61 PHE A N 1
ATOM 455 C CA . PHE A 1 61 ? -9.672 14.578 7.527 1 96.25 61 PHE A CA 1
ATOM 456 C C . PHE A 1 61 ? -9.617 13.539 8.641 1 96.25 61 PHE A C 1
ATOM 458 O O . PHE A 1 61 ? -10.453 12.633 8.688 1 96.25 61 PHE A O 1
ATOM 465 N N . ILE A 1 62 ? -8.742 13.758 9.555 1 97.38 62 ILE A N 1
ATOM 466 C CA . ILE A 1 62 ? -8.328 12.75 10.516 1 97.38 62 ILE A CA 1
ATOM 467 C C . ILE A 1 62 ? -9.484 12.414 11.445 1 97.38 62 ILE A C 1
ATOM 469 O O . ILE A 1 62 ? -9.555 11.312 11.992 1 97.38 62 ILE A O 1
ATOM 473 N N . GLN A 1 63 ? -10.508 13.25 11.617 1 96.06 63 GLN A N 1
ATOM 474 C CA . GLN A 1 63 ? -11.648 13.047 12.508 1 96.06 63 GLN A CA 1
ATOM 475 C C . GLN A 1 63 ? -12.586 11.969 11.969 1 96.06 63 GLN A C 1
ATOM 477 O O . GLN A 1 63 ? -13.43 11.453 12.703 1 96.06 63 GLN A O 1
ATOM 482 N N . LEU A 1 64 ? -12.492 11.688 10.719 1 96.44 64 LEU A N 1
ATOM 483 C CA . LEU A 1 64 ? -13.383 10.719 10.078 1 96.44 64 LEU A CA 1
ATOM 484 C C . LEU A 1 64 ? -12.664 9.391 9.859 1 96.44 64 LEU A C 1
ATOM 486 O O . LEU A 1 64 ? -13.227 8.477 9.25 1 96.44 64 LEU A O 1
ATOM 490 N N . TYR A 1 65 ? -11.492 9.195 10.398 1 96.75 65 TYR A N 1
ATOM 491 C CA . TYR A 1 65 ? -10.562 8.102 10.141 1 96.75 65 TYR A CA 1
ATOM 492 C C . TYR A 1 65 ? -11.242 6.75 10.352 1 96.75 65 TYR A C 1
ATOM 494 O O . TYR A 1 65 ? -11.125 5.859 9.5 1 96.75 65 TYR A O 1
ATOM 502 N N . PRO A 1 66 ? -12 6.516 11.477 1 95.94 66 PRO A N 1
ATOM 503 C CA . PRO A 1 66 ? -12.539 5.172 11.695 1 95.94 66 PRO A CA 1
ATOM 504 C C . PRO A 1 66 ? -13.586 4.781 10.648 1 95.94 66 PRO A C 1
ATOM 506 O O . PRO A 1 66 ? -13.938 3.605 10.531 1 95.94 66 PRO A O 1
ATOM 509 N N . PHE A 1 67 ? -14.07 5.75 9.852 1 96.12 67 PHE A N 1
ATOM 510 C CA . PHE A 1 67 ? -15.188 5.5 8.953 1 96.12 67 PHE A CA 1
ATOM 511 C C . PHE A 1 67 ? -14.758 5.637 7.5 1 96.12 67 PHE A C 1
ATOM 513 O O . PHE A 1 67 ? -15.602 5.688 6.598 1 96.12 67 PHE A O 1
ATOM 520 N N . ARG A 1 68 ? -13.484 5.648 7.281 1 95.81 68 ARG A N 1
ATOM 521 C CA . ARG A 1 68 ? -12.938 6.012 5.977 1 95.81 68 ARG A CA 1
ATOM 522 C C . ARG A 1 68 ? -13.336 5 4.91 1 95.81 68 ARG A C 1
ATOM 524 O O . ARG A 1 68 ? -13.547 5.367 3.75 1 95.81 68 ARG A O 1
ATOM 531 N N . TYR A 1 69 ? -13.57 3.734 5.328 1 95.75 69 TYR A N 1
ATOM 532 C CA . TYR A 1 69 ? -13.922 2.723 4.34 1 95.75 69 TYR A CA 1
ATOM 533 C C . TYR A 1 69 ? -15.336 2.936 3.824 1 95.75 69 TYR A C 1
ATOM 535 O O . TYR A 1 69 ? -15.57 2.945 2.613 1 95.75 69 TYR A O 1
ATOM 543 N N . ARG A 1 70 ? -16.281 3.107 4.703 1 95.44 70 ARG A N 1
ATOM 544 C CA . ARG A 1 70 ? -17.672 3.252 4.297 1 95.44 70 ARG A CA 1
ATOM 545 C C . ARG A 1 70 ? -17.922 4.605 3.639 1 95.44 70 ARG A C 1
ATOM 547 O O . ARG A 1 70 ? -18.781 4.73 2.762 1 95.44 70 ARG A O 1
ATOM 554 N N . ILE A 1 71 ? -17.125 5.605 4.016 1 95.31 71 ILE A N 1
ATOM 555 C CA . ILE A 1 71 ? -17.219 6.895 3.34 1 95.31 71 ILE A CA 1
ATOM 556 C C . ILE A 1 71 ? -16.672 6.77 1.919 1 95.31 71 ILE A C 1
ATOM 558 O O . ILE A 1 71 ? -17.297 7.223 0.963 1 95.31 71 ILE A O 1
ATOM 562 N N . PHE A 1 72 ? -15.547 6.105 1.766 1 93.31 72 PHE A N 1
ATOM 563 C CA . PHE A 1 72 ? -14.906 5.902 0.473 1 93.31 72 PHE A CA 1
ATOM 564 C C . PHE A 1 72 ? -15.812 5.109 -0.462 1 93.31 72 PHE A C 1
ATOM 566 O O . PHE A 1 72 ? -15.883 5.402 -1.658 1 93.31 72 PHE A O 1
ATOM 573 N N . SER A 1 73 ? -16.547 4.148 0.112 1 92.69 73 SER A N 1
ATOM 574 C CA . SER A 1 73 ? -17.375 3.271 -0.703 1 92.69 73 SER A CA 1
ATOM 575 C C . SER A 1 73 ? -18.75 3.883 -0.937 1 92.69 73 SER A C 1
ATOM 577 O O . SER A 1 73 ? -19.609 3.279 -1.596 1 92.69 73 SER A O 1
ATOM 579 N N . GLY A 1 74 ? -19.031 5.008 -0.367 1 92.38 74 GLY A N 1
ATOM 580 C CA . GLY A 1 74 ? -20.297 5.711 -0.57 1 92.38 74 GLY A CA 1
ATOM 581 C C . GLY A 1 74 ? -21.422 5.184 0.296 1 92.38 74 GLY A C 1
ATOM 582 O O . GLY A 1 74 ? -22.578 5.52 0.082 1 92.38 74 GLY A O 1
ATOM 583 N N . LYS A 1 75 ? -21.062 4.379 1.241 1 93.12 75 LYS A N 1
ATOM 584 C CA . LYS A 1 75 ? -22.094 3.77 2.084 1 93.12 75 LYS A CA 1
ATOM 585 C C . LYS A 1 75 ? -22.5 4.711 3.209 1 93.12 75 LYS A C 1
ATOM 587 O O . LYS A 1 75 ? -23.562 4.527 3.816 1 93.12 75 LYS A O 1
ATOM 592 N N . THR A 1 76 ? -21.609 5.66 3.512 1 93.94 76 THR A N 1
ATOM 593 C CA . THR A 1 76 ? -21.906 6.648 4.543 1 93.94 76 THR A CA 1
ATOM 594 C C . THR A 1 76 ? -21.609 8.055 4.039 1 93.94 76 THR A C 1
ATOM 596 O O . THR A 1 76 ? -20.578 8.297 3.424 1 93.94 76 THR A O 1
ATOM 599 N N . ASN A 1 77 ? -22.516 8.922 4.332 1 93.38 77 ASN A N 1
ATOM 600 C CA . ASN A 1 77 ? -22.312 10.344 4.051 1 93.38 77 ASN A CA 1
ATOM 601 C C . ASN A 1 77 ? -21.516 11.023 5.156 1 93.38 77 ASN A C 1
ATOM 603 O O . ASN A 1 77 ? -21.938 11.047 6.312 1 93.38 77 ASN A O 1
ATOM 607 N N . PRO A 1 78 ? -20.438 11.594 4.805 1 92.62 78 PRO A N 1
ATOM 608 C CA . PRO A 1 78 ? -19.609 12.211 5.836 1 92.62 78 PRO A CA 1
ATOM 609 C C . PRO A 1 78 ? -20.328 13.328 6.582 1 92.62 78 PRO A C 1
ATOM 611 O O . PRO A 1 78 ? -20.109 13.523 7.781 1 92.62 78 PRO A O 1
ATOM 614 N N . ASN A 1 79 ? -21.156 14.086 5.91 1 90.12 79 ASN A N 1
ATOM 615 C CA . ASN A 1 79 ? -21.875 15.172 6.559 1 90.12 79 ASN A CA 1
ATOM 616 C C . ASN A 1 79 ? -22.828 14.656 7.633 1 90.12 79 ASN A C 1
ATOM 618 O O . ASN A 1 79 ? -22.969 15.273 8.688 1 90.12 79 ASN A O 1
ATOM 622 N N . ASP A 1 80 ? -23.453 13.578 7.324 1 91.12 80 ASP A N 1
ATOM 623 C CA . ASP A 1 80 ? -24.344 12.961 8.305 1 91.12 80 ASP A CA 1
ATOM 624 C C . ASP A 1 80 ? -23.562 12.477 9.523 1 91.12 80 ASP A C 1
ATOM 626 O O . ASP A 1 80 ? -24.016 12.672 10.664 1 91.12 80 ASP A O 1
ATOM 630 N N . LEU A 1 81 ? -22.5 11.938 9.273 1 92.19 81 LEU A N 1
ATOM 631 C CA . LEU A 1 81 ? -21.656 11.445 10.359 1 92.19 81 LEU A CA 1
ATOM 632 C C . LEU A 1 81 ? -21.188 12.594 11.242 1 92.19 81 LEU A C 1
ATOM 634 O O . LEU A 1 81 ? -21.234 12.5 12.469 1 92.19 81 LEU A O 1
ATOM 638 N N . ILE A 1 82 ? -20.734 13.648 10.664 1 91.31 82 ILE A N 1
ATOM 639 C CA . ILE A 1 82 ? -20.219 14.805 11.383 1 91.31 82 ILE A CA 1
ATOM 640 C C . ILE A 1 82 ? -21.312 15.406 12.258 1 91.31 82 ILE A C 1
ATOM 642 O O . ILE A 1 82 ? -21.062 15.836 13.383 1 91.31 82 ILE A O 1
ATOM 646 N N . SER A 1 83 ? -22.562 15.414 11.789 1 89.06 83 SER A N 1
ATOM 64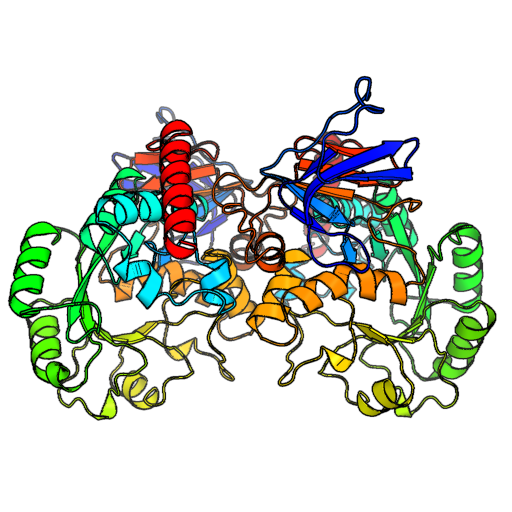7 C CA . SER A 1 83 ? -23.688 16 12.523 1 89.06 83 SER A CA 1
ATOM 648 C C . SER A 1 83 ? -23.984 15.203 13.789 1 89.06 83 SER A C 1
ATOM 650 O O . SER A 1 83 ? -24.594 15.727 14.719 1 89.06 83 SER A O 1
ATOM 652 N N . THR A 1 84 ? -23.547 13.984 13.812 1 90.25 84 THR A N 1
ATOM 653 C CA . THR A 1 84 ? -23.844 13.133 14.961 1 90.25 84 THR A CA 1
ATOM 654 C C . THR A 1 84 ? -22.672 13.086 15.93 1 90.25 84 THR A C 1
ATOM 656 O O . THR A 1 84 ? -22.797 12.602 17.047 1 90.25 84 THR A O 1
ATOM 659 N N . MET A 1 85 ? -21.594 13.617 15.562 1 92.94 85 MET A N 1
ATOM 660 C CA . MET A 1 85 ? -20.359 13.523 16.344 1 92.94 85 MET A CA 1
ATOM 661 C C . MET A 1 85 ? -20.312 14.609 17.422 1 92.94 85 MET A C 1
ATOM 663 O O . MET A 1 85 ? -20.703 15.75 17.172 1 92.94 85 MET A O 1
ATOM 667 N N . THR A 1 86 ? -19.797 14.266 18.531 1 94.56 86 THR A N 1
ATOM 668 C CA . THR A 1 86 ? -19.469 15.234 19.562 1 94.56 86 THR A CA 1
ATOM 669 C C . THR A 1 86 ? -17.984 15.602 19.516 1 94.56 86 THR A C 1
ATOM 671 O O . THR A 1 86 ? -17.203 14.961 18.797 1 94.56 86 THR A O 1
ATOM 674 N N . SER A 1 87 ? -17.641 16.625 20.25 1 95.44 87 SER A N 1
ATOM 675 C CA . SER A 1 87 ? -16.234 17.016 20.359 1 95.44 87 SER A CA 1
ATOM 676 C C . SER A 1 87 ? -15.398 15.875 20.938 1 95.44 87 SER A C 1
ATOM 678 O O . SER A 1 87 ? -14.25 15.68 20.516 1 95.44 87 SER A O 1
ATOM 680 N N . LYS A 1 88 ? -16 15.195 21.859 1 96.5 88 LYS A N 1
ATOM 681 C CA . LYS A 1 88 ? -15.312 14.055 22.469 1 96.5 88 LYS A CA 1
ATOM 682 C C . LYS A 1 88 ? -15.078 12.961 21.438 1 96.5 88 LYS A C 1
ATOM 684 O O . LYS A 1 88 ? -13.992 12.375 21.375 1 96.5 88 LYS A O 1
ATOM 689 N N . ASP A 1 89 ? -16.078 12.672 20.609 1 96.62 89 ASP A N 1
ATOM 690 C CA . ASP A 1 89 ? -15.93 11.703 19.531 1 96.62 89 ASP A CA 1
ATOM 691 C C . ASP A 1 89 ? -14.789 12.094 18.594 1 96.62 89 ASP A C 1
ATOM 693 O O . ASP A 1 89 ? -13.922 11.266 18.281 1 96.62 89 ASP A O 1
ATOM 697 N N . ALA A 1 90 ? -14.82 13.344 18.234 1 96.81 90 ALA A N 1
ATOM 698 C CA . ALA A 1 90 ? -13.82 13.844 17.281 1 96.81 90 ALA A CA 1
ATOM 699 C C . ALA A 1 90 ? -12.406 13.656 17.828 1 96.81 90 ALA A C 1
ATOM 701 O O . ALA A 1 90 ? -11.492 13.305 17.078 1 96.81 90 ALA A O 1
ATOM 702 N N . TYR A 1 91 ? -12.273 13.891 19.125 1 97.81 91 TYR A N 1
ATOM 703 C CA . TYR A 1 91 ? -10.969 13.695 19.75 1 97.81 91 TYR A CA 1
ATOM 704 C C . TYR A 1 91 ? -10.516 12.242 19.625 1 97.81 91 TYR A C 1
ATOM 706 O O . TYR A 1 91 ? -9.414 11.969 19.156 1 97.81 91 TYR A O 1
ATOM 714 N N . TYR A 1 92 ? -11.352 11.32 19.984 1 97.75 92 TYR A N 1
ATOM 715 C CA . TYR A 1 92 ? -10.969 9.914 20.016 1 97.75 92 TYR A CA 1
ATOM 716 C C . TYR A 1 92 ? -10.781 9.367 18.609 1 97.75 92 TYR A C 1
ATOM 718 O O . TYR A 1 92 ? -9.883 8.555 18.359 1 97.75 92 TYR A O 1
ATOM 726 N N . PHE A 1 93 ? -11.633 9.773 17.672 1 97.5 93 PHE A N 1
ATOM 727 C CA . PHE A 1 93 ? -11.469 9.352 16.297 1 97.5 93 PHE A CA 1
ATOM 728 C C . PHE A 1 93 ? -10.156 9.859 15.711 1 97.5 93 PHE A C 1
ATOM 730 O O . PHE A 1 93 ? -9.438 9.117 15.047 1 97.5 93 PHE A O 1
ATOM 737 N N . SER A 1 94 ? -9.836 11.141 16.078 1 97.94 94 SER A N 1
ATOM 738 C CA . SER A 1 94 ? -8.578 11.734 15.625 1 97.94 94 SER A CA 1
ATOM 739 C C . SER A 1 94 ? -7.379 11.047 16.281 1 97.94 94 SER A C 1
ATOM 741 O O . SER A 1 94 ? -6.316 10.93 15.664 1 97.94 94 SER A O 1
ATOM 743 N N . LEU A 1 95 ? -7.57 10.594 17.5 1 98.31 95 LEU A N 1
ATOM 744 C CA . LEU A 1 95 ? -6.508 9.875 18.203 1 98.31 95 LEU A CA 1
ATOM 745 C C . LEU A 1 95 ? -6.121 8.609 17.438 1 98.31 95 LEU A C 1
ATOM 747 O O . LEU A 1 95 ? -4.934 8.312 17.281 1 98.31 95 LEU A O 1
ATOM 751 N N . LEU A 1 96 ? -7.133 7.871 16.953 1 97.62 96 LEU A N 1
ATOM 752 C CA . LEU A 1 96 ? -6.887 6.664 16.172 1 97.62 96 LEU A CA 1
ATOM 753 C C . LEU A 1 96 ? -6.172 6.996 14.875 1 97.62 96 LEU A C 1
ATOM 755 O O . LEU A 1 96 ? -5.227 6.305 14.484 1 97.62 96 LEU A O 1
ATOM 759 N N . GLY A 1 97 ? -6.633 8.047 14.234 1 97.38 97 GLY A N 1
ATOM 760 C CA . GLY A 1 97 ? -5.996 8.477 13.008 1 97.38 97 GLY A CA 1
ATOM 761 C C . GLY A 1 97 ? -4.559 8.93 13.203 1 97.38 97 GLY A C 1
ATOM 762 O O . GLY A 1 97 ? -3.682 8.586 12.406 1 97.38 97 GLY A O 1
ATOM 763 N N . ALA A 1 98 ? -4.328 9.695 14.266 1 97.81 98 ALA A N 1
ATOM 764 C CA . ALA A 1 98 ? -2.982 10.172 14.57 1 97.81 98 ALA A CA 1
ATOM 765 C C . ALA A 1 98 ? -2.045 9.016 14.883 1 97.81 98 ALA A C 1
ATOM 767 O O . ALA A 1 98 ? -0.878 9.023 14.484 1 97.81 98 ALA A O 1
ATOM 768 N N . TYR A 1 99 ? -2.576 8.055 15.594 1 97.5 99 TYR A N 1
ATOM 769 C CA . TYR A 1 99 ? -1.825 6.836 15.898 1 97.5 99 TYR A CA 1
ATOM 770 C C . TYR A 1 99 ? -1.38 6.137 14.625 1 97.5 99 TYR A C 1
ATOM 772 O O . TYR A 1 99 ? -0.223 5.727 14.5 1 97.5 99 TYR A O 1
ATOM 780 N N . HIS A 1 100 ? -2.275 6.039 13.711 1 96.62 100 HIS A N 1
ATOM 781 C CA . HIS A 1 100 ? -1.974 5.453 12.406 1 96.62 100 HIS A CA 1
ATOM 782 C C . HIS A 1 100 ? -0.926 6.273 11.664 1 96.62 100 HIS A C 1
ATOM 784 O O . HIS A 1 100 ? 0.037 5.719 11.125 1 96.62 100 HIS A O 1
ATOM 790 N N . LEU A 1 101 ? -1.094 7.562 11.617 1 97.38 101 LEU A N 1
ATOM 791 C CA . LEU A 1 101 ? -0.178 8.438 10.891 1 97.38 101 LEU A CA 1
ATOM 792 C C . LEU A 1 101 ? 1.229 8.352 11.477 1 97.38 101 LEU A C 1
ATOM 794 O O . LEU A 1 101 ? 2.211 8.289 10.734 1 97.38 101 LEU A O 1
ATOM 798 N N . LEU A 1 102 ? 1.326 8.328 12.773 1 97.19 102 LEU A N 1
ATOM 799 C CA . LEU A 1 102 ? 2.631 8.18 13.406 1 97.19 102 LEU A CA 1
ATOM 800 C C . LEU A 1 102 ? 3.318 6.898 12.953 1 97.19 102 LEU A C 1
ATOM 802 O O . LEU A 1 102 ? 4.492 6.922 12.578 1 97.19 102 LEU A O 1
ATOM 806 N N . ARG A 1 103 ? 2.596 5.867 12.875 1 95.19 103 ARG A N 1
ATOM 807 C CA . ARG A 1 103 ? 3.15 4.559 12.539 1 95.19 103 ARG A CA 1
ATOM 808 C C . ARG A 1 103 ? 3.439 4.453 11.047 1 95.19 103 ARG A C 1
ATOM 810 O O . ARG A 1 103 ? 4.023 3.467 10.594 1 95.19 103 ARG A O 1
ATOM 817 N N . SER A 1 104 ? 3.033 5.469 10.336 1 94.38 104 SER A N 1
ATOM 818 C CA . SER A 1 104 ? 3.344 5.512 8.914 1 94.38 104 SER A CA 1
ATOM 819 C C . SER A 1 104 ? 4.461 6.508 8.617 1 94.38 104 SER A C 1
ATOM 821 O O . SER A 1 104 ? 4.82 6.727 7.461 1 94.38 104 SER A O 1
ATOM 823 N N . GLY A 1 105 ? 4.977 7.16 9.641 1 96.62 105 GLY A N 1
ATOM 824 C CA . GLY A 1 105 ? 6.148 8.008 9.477 1 96.62 105 GLY A CA 1
ATOM 825 C C . GLY A 1 105 ? 5.809 9.484 9.367 1 96.62 105 GLY A C 1
ATOM 826 O O . GLY A 1 105 ? 6.695 10.32 9.195 1 96.62 105 GLY A O 1
ATOM 827 N N . ILE A 1 106 ? 4.52 9.82 9.477 1 97.56 106 ILE A N 1
ATOM 828 C CA . ILE A 1 106 ? 4.133 11.227 9.461 1 97.56 106 ILE A CA 1
ATOM 829 C C . ILE A 1 106 ? 4.445 11.867 10.812 1 97.56 106 ILE A C 1
ATOM 831 O O . ILE A 1 106 ? 4.137 11.297 11.859 1 97.56 106 ILE A O 1
ATOM 835 N N . THR A 1 107 ? 5.07 13.008 10.781 1 97.31 107 THR A N 1
ATOM 836 C CA . THR A 1 107 ? 5.375 13.711 12.016 1 97.31 107 THR A CA 1
ATOM 837 C C . THR A 1 107 ? 4.605 15.031 12.086 1 97.31 107 THR A C 1
ATOM 839 O O . THR A 1 107 ? 4.477 15.625 13.164 1 97.31 107 THR A O 1
ATOM 842 N N . THR A 1 108 ? 4.156 15.508 10.93 1 96.5 108 THR A N 1
ATOM 843 C CA . THR A 1 108 ? 3.398 16.75 10.852 1 96.5 108 THR A CA 1
ATOM 844 C C . THR A 1 108 ? 2.158 16.578 9.977 1 96.5 108 THR A C 1
ATOM 846 O O . THR A 1 108 ? 2.24 16.031 8.875 1 96.5 108 THR A O 1
ATOM 849 N N . VAL A 1 109 ? 1.014 17.047 10.516 1 97.44 109 VAL A N 1
ATOM 850 C CA . VAL A 1 109 ? -0.226 16.844 9.773 1 97.44 109 VAL A CA 1
ATOM 851 C C . VAL A 1 109 ? -1.082 18.109 9.836 1 97.44 109 VAL A C 1
ATOM 853 O O . VAL A 1 109 ? -1.244 18.703 10.906 1 97.44 109 VAL A O 1
ATOM 856 N N . VAL A 1 110 ? -1.53 18.547 8.664 1 97.94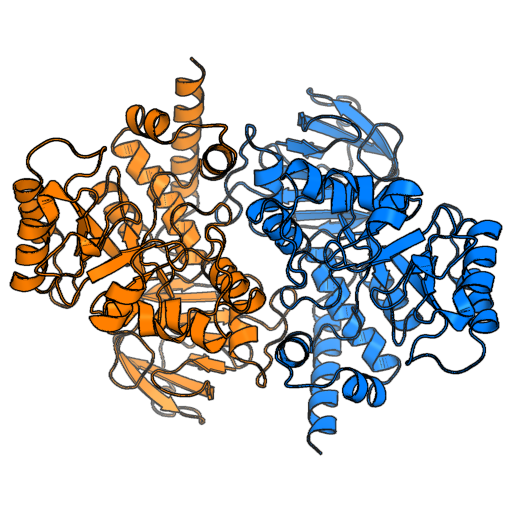 110 VAL A N 1
ATOM 857 C CA . VAL A 1 110 ? -2.525 19.625 8.594 1 97.94 110 VAL A CA 1
ATOM 858 C C . VAL A 1 110 ? -3.924 19.031 8.773 1 97.94 110 VAL A C 1
ATOM 860 O O . VAL A 1 110 ? -4.348 18.172 7.992 1 97.94 110 VAL A O 1
ATOM 863 N N . VAL A 1 111 ? -4.562 19.453 9.805 1 96.62 111 VAL A N 1
ATOM 864 C CA . VAL A 1 111 ? -5.914 18.969 10.07 1 96.62 111 VAL A CA 1
ATOM 865 C C . VAL A 1 111 ? -6.934 19.984 9.547 1 96.62 111 VAL A C 1
ATOM 867 O O . VAL A 1 111 ? -6.836 21.172 9.836 1 96.62 111 VAL A O 1
ATOM 870 N N . THR A 1 112 ? -7.773 19.453 8.75 1 94.12 112 THR A N 1
ATOM 871 C CA . THR A 1 112 ? -8.82 20.312 8.18 1 94.12 112 THR A CA 1
ATOM 872 C C . THR A 1 112 ? -10.203 19.781 8.539 1 94.12 112 THR A C 1
ATOM 874 O O . THR A 1 112 ? -10.375 18.578 8.766 1 94.12 112 THR A O 1
ATOM 877 N N . GLU A 1 113 ? -11.141 20.672 8.773 1 81.12 113 GLU A N 1
ATOM 878 C CA . GLU A 1 113 ? -12.57 20.391 8.93 1 81.12 113 GLU A CA 1
ATOM 879 C C . GLU A 1 113 ? -12.812 19.406 10.07 1 81.12 113 GLU A C 1
ATOM 881 O O . GLU A 1 113 ? -11.867 18.938 10.695 1 81.12 113 GLU A O 1
ATOM 886 N N . PRO A 1 114 ? -14.148 18.906 10.281 1 82.62 114 PRO A N 1
ATOM 887 C CA . PRO A 1 114 ? -14.789 19.594 11.406 1 82.62 114 PRO A CA 1
ATOM 888 C C . PRO A 1 114 ? -14.086 19.328 12.734 1 82.62 114 PRO A C 1
ATOM 890 O O . PRO A 1 114 ? -13.312 18.359 12.844 1 82.62 114 PRO A O 1
ATOM 893 N N . PHE A 1 115 ? -14.086 20.016 13.836 1 92.62 115 PHE A N 1
ATOM 894 C CA . PHE A 1 115 ? -13.547 19.812 15.172 1 92.62 115 PHE A CA 1
ATOM 895 C C . PHE A 1 115 ? -12.031 19.938 15.172 1 92.62 115 PHE A C 1
ATOM 897 O O . PHE A 1 115 ? -11.328 19.094 15.734 1 92.62 115 PHE A O 1
ATOM 904 N N . VAL A 1 116 ? -11.562 20.953 14.469 1 94.69 116 VAL A N 1
ATOM 905 C CA . VAL A 1 116 ? -10.148 21.094 14.148 1 94.69 116 VAL A CA 1
ATOM 906 C C . VAL A 1 116 ? -9.328 21.141 15.438 1 94.69 116 VAL A C 1
ATOM 908 O O . VAL A 1 116 ? -8.234 20.562 15.516 1 94.69 116 VAL A O 1
ATOM 911 N N . GLU A 1 117 ? -9.828 21.734 16.469 1 94.56 117 GLU A N 1
ATOM 912 C CA . GLU A 1 117 ? -9.055 21.844 17.703 1 94.56 117 GLU A CA 1
ATOM 913 C C . GLU A 1 117 ? -8.984 20.516 18.438 1 94.56 117 GLU A C 1
ATOM 915 O O . GLU A 1 117 ? -7.941 20.172 19.016 1 94.56 117 GLU A O 1
ATOM 920 N N . GLN A 1 118 ? -10.125 19.781 18.516 1 96.62 118 GLN A N 1
ATOM 921 C CA . GLN A 1 118 ? -10.117 18.453 19.125 1 96.62 118 GLN A CA 1
ATOM 922 C C . GLN A 1 118 ? -9.18 17.516 18.391 1 96.62 118 GLN A C 1
ATOM 924 O O . GLN A 1 118 ? -8.445 16.734 19.016 1 96.62 118 GLN A O 1
ATOM 929 N N . ALA A 1 119 ? -9.211 17.641 17.078 1 97.06 119 ALA A N 1
ATOM 930 C CA . ALA A 1 119 ? -8.305 16.844 16.266 1 97.06 119 ALA A CA 1
ATOM 931 C C . ALA A 1 119 ? -6.852 17.188 16.547 1 97.06 119 ALA A C 1
ATOM 933 O O . ALA A 1 119 ? -6.016 16.297 16.719 1 97.06 119 ALA A O 1
ATOM 934 N N . ALA A 1 120 ? -6.594 18.453 16.625 1 96.44 120 ALA A N 1
ATOM 935 C CA . ALA A 1 120 ? -5.23 18.922 16.875 1 96.44 120 ALA A CA 1
ATOM 936 C C . ALA A 1 120 ? -4.734 18.438 18.234 1 96.44 120 ALA A C 1
ATOM 938 O O . ALA A 1 120 ? -3.57 18.062 18.391 1 96.44 120 ALA A O 1
ATOM 939 N N . ARG A 1 121 ? -5.562 18.5 19.203 1 96.5 121 ARG A N 1
ATOM 940 C CA . ARG A 1 121 ? -5.195 18.031 20.531 1 96.5 121 ARG A CA 1
ATOM 941 C C . ARG A 1 121 ? -4.867 16.531 20.516 1 96.5 121 ARG A C 1
ATOM 943 O O . ARG A 1 121 ? -3.906 16.109 21.156 1 96.5 121 ARG A O 1
ATOM 950 N N . ALA A 1 122 ? -5.695 15.742 19.844 1 97.69 122 ALA A N 1
ATOM 951 C CA . ALA A 1 122 ? -5.434 14.312 19.719 1 97.69 122 ALA A CA 1
ATOM 952 C C . ALA A 1 122 ? -4.09 14.055 19.047 1 97.69 122 ALA A C 1
ATOM 954 O O . ALA A 1 122 ? -3.322 13.195 19.469 1 97.69 122 ALA A O 1
ATOM 955 N N . VAL A 1 123 ? -3.814 14.836 18.016 1 97.31 123 VAL A N 1
ATOM 956 C CA . VAL A 1 123 ? -2.561 14.727 17.266 1 97.31 123 VAL A CA 1
ATOM 957 C C . VAL A 1 123 ? -1.386 15.016 18.203 1 97.31 123 VAL A C 1
ATOM 959 O O . VAL A 1 123 ? -0.404 14.266 18.219 1 97.31 123 VAL A O 1
ATOM 962 N N . LYS A 1 124 ? -1.502 15.984 19 1 96.06 124 LYS A N 1
ATOM 963 C CA . LYS A 1 124 ? -0.472 16.328 19.984 1 96.06 124 LYS A CA 1
ATOM 964 C C . LYS A 1 124 ? -0.309 15.219 21.016 1 96.06 124 LYS A C 1
ATOM 966 O O . LYS A 1 124 ? 0.812 14.891 21.406 1 96.06 124 LYS A O 1
ATOM 971 N N . THR A 1 125 ? -1.427 14.727 21.453 1 97.12 125 THR A N 1
ATOM 972 C CA . THR A 1 125 ? -1.405 13.672 22.453 1 97.12 125 THR A CA 1
ATOM 973 C C . THR A 1 125 ? -0.587 12.477 21.969 1 97.12 125 THR A C 1
ATOM 975 O O . THR A 1 125 ? 0.169 11.883 22.734 1 97.12 125 THR A O 1
ATOM 978 N N . VAL A 1 126 ? -0.688 12.148 20.719 1 97.38 126 VAL A N 1
ATOM 979 C CA . VAL A 1 126 ? 0.045 11.023 20.141 1 97.38 126 VAL A CA 1
ATOM 980 C C . VAL A 1 126 ? 1.519 11.391 19.984 1 97.38 126 VAL A C 1
ATOM 982 O O . VAL A 1 126 ? 2.387 10.516 19.969 1 97.38 126 VAL A O 1
ATOM 985 N N . GLY A 1 127 ? 1.782 12.672 19.828 1 96.31 127 GLY A N 1
ATOM 986 C CA . GLY A 1 127 ? 3.154 13.148 19.75 1 96.31 127 GLY A CA 1
ATOM 987 C C . GLY A 1 127 ? 3.48 13.789 18.406 1 96.31 127 GLY A C 1
ATOM 988 O O . GLY A 1 127 ? 4.613 14.219 18.172 1 96.31 127 GLY A O 1
ATOM 989 N N . LEU A 1 128 ? 2.496 13.891 17.516 1 96.69 128 LEU A N 1
ATOM 990 C CA . LEU A 1 128 ? 2.713 14.531 16.219 1 96.69 128 LEU A CA 1
ATOM 991 C C . LEU A 1 128 ? 2.551 16.047 16.328 1 96.69 128 LEU A C 1
ATOM 993 O O . LEU A 1 128 ? 2.119 16.547 17.359 1 96.69 128 LEU A O 1
ATOM 997 N N . ARG A 1 129 ? 2.943 16.688 15.297 1 94.75 129 ARG A N 1
ATOM 998 C CA . ARG A 1 129 ? 2.775 18.125 15.203 1 94.75 129 ARG A CA 1
ATOM 999 C C . ARG A 1 129 ? 1.545 18.484 14.383 1 94.75 129 ARG A C 1
ATOM 1001 O O . ARG A 1 129 ? 1.526 18.281 13.164 1 94.75 129 ARG A O 1
ATOM 1008 N N . PRO A 1 130 ? 0.567 19.062 15.039 1 95.62 130 PRO A N 1
ATOM 1009 C CA . PRO A 1 130 ? -0.605 19.484 14.273 1 95.62 130 PRO A CA 1
ATOM 1010 C C . PRO A 1 130 ? -0.454 20.891 13.695 1 95.62 130 PRO A C 1
ATOM 1012 O O . PRO A 1 130 ? 0.185 21.75 14.305 1 95.62 130 PRO A O 1
ATOM 1015 N N . ILE A 1 131 ? -0.954 21.078 12.531 1 96.69 131 ILE A N 1
ATOM 1016 C CA . ILE A 1 131 ? -1.241 22.391 11.961 1 96.69 131 ILE A CA 1
ATOM 1017 C C . ILE A 1 131 ? -2.746 22.547 11.742 1 96.69 131 ILE A C 1
ATOM 1019 O O . ILE A 1 131 ? -3.355 21.766 11.016 1 96.69 131 ILE A O 1
ATOM 1023 N N . VAL A 1 132 ? -3.336 23.531 12.398 1 96.31 132 VAL A N 1
ATOM 1024 C CA . VAL A 1 132 ? -4.785 23.688 12.336 1 96.31 132 VAL A CA 1
ATOM 1025 C C . VAL A 1 132 ? -5.164 24.578 11.156 1 96.31 132 VAL A C 1
ATOM 1027 O O . VAL A 1 132 ? -4.371 25.422 10.734 1 96.31 132 VAL A O 1
ATOM 1030 N N . SER A 1 133 ? -6.344 24.375 10.672 1 96.5 133 SER A N 1
ATOM 1031 C CA . SER A 1 133 ? -6.832 25.203 9.57 1 96.5 133 SER A CA 1
ATOM 1032 C C . SER A 1 133 ? -7.977 26.094 10.016 1 96.5 133 SER A C 1
ATOM 1034 O O . SER A 1 133 ? -8.898 25.641 10.695 1 96.5 133 SER A O 1
ATOM 1036 N N . ALA A 1 134 ? -7.844 27.359 9.75 1 95.62 134 ALA A N 1
ATOM 1037 C CA . ALA A 1 134 ? -8.977 28.266 9.859 1 95.62 134 ALA A CA 1
ATOM 1038 C C . ALA A 1 134 ? -9.805 28.281 8.586 1 95.62 134 ALA A C 1
ATOM 1040 O O . ALA A 1 134 ? -9.375 28.812 7.559 1 95.62 134 ALA A O 1
ATOM 1041 N N . GLU A 1 135 ? -10.961 27.781 8.688 1 95.19 135 GLU A N 1
ATOM 1042 C CA . GLU A 1 135 ? -11.797 27.562 7.508 1 95.19 135 GLU A CA 1
ATOM 1043 C C . GLU A 1 135 ? -12.555 28.828 7.125 1 95.19 135 GLU A C 1
ATOM 1045 O O . GLU A 1 135 ? -13.062 29.547 7.992 1 95.19 135 GLU A O 1
ATOM 1050 N N . ILE A 1 136 ? -12.586 29.062 5.883 1 96.25 136 ILE A N 1
ATOM 1051 C CA . ILE A 1 136 ? -13.219 30.266 5.344 1 96.25 136 ILE A CA 1
ATOM 1052 C C . ILE A 1 136 ? -14.25 29.859 4.285 1 96.25 136 ILE A C 1
ATOM 1054 O O . ILE A 1 136 ? -13.883 29.453 3.184 1 96.25 136 ILE A O 1
ATOM 1058 N N . GLY A 1 137 ? -15.523 30.094 4.633 1 92.75 137 GLY A N 1
ATOM 1059 C CA . GLY A 1 137 ? -16.594 29.812 3.684 1 92.75 137 GLY A CA 1
ATOM 1060 C C . GLY A 1 137 ? -16.859 28.328 3.49 1 92.75 137 GLY A C 1
ATOM 1061 O O . GLY A 1 137 ? -17.406 27.922 2.471 1 92.75 137 GLY A O 1
ATOM 1062 N N . CYS A 1 138 ? -16.391 27.484 4.391 1 90.5 138 CYS A N 1
ATOM 1063 C CA . CYS A 1 138 ? -16.609 26.047 4.297 1 90.5 138 CYS A CA 1
ATOM 1064 C C . CYS A 1 138 ? -17.953 25.672 4.902 1 90.5 138 CYS A C 1
ATOM 1066 O O . CYS A 1 138 ? -18.422 26.312 5.848 1 90.5 138 CYS A O 1
ATOM 1068 N N . ASN A 1 139 ? -18.609 24.656 4.43 1 82 139 ASN A N 1
ATOM 1069 C CA . ASN A 1 139 ? -19.969 24.266 4.754 1 82 139 ASN A CA 1
ATOM 1070 C C . ASN A 1 139 ? -20.125 23.906 6.227 1 82 139 ASN A C 1
ATOM 1072 O O . ASN A 1 139 ? -21.203 24.062 6.805 1 82 139 ASN A O 1
ATOM 1076 N N . TRP A 1 140 ? -19.094 23.516 6.852 1 78.75 140 TRP A N 1
ATOM 1077 C CA . TRP A 1 140 ? -19.234 22.984 8.203 1 78.75 140 TRP A CA 1
ATOM 1078 C C . TRP A 1 140 ? -19.031 24.094 9.242 1 78.75 140 TRP A C 1
ATOM 1080 O O . TRP A 1 140 ? -19.219 23.859 10.438 1 78.75 140 TRP A O 1
ATOM 1090 N N . ILE A 1 141 ? -18.625 25.141 8.812 1 75.62 141 ILE A N 1
ATOM 1091 C CA . ILE A 1 141 ? -18.344 26.203 9.773 1 75.62 141 ILE A CA 1
ATOM 1092 C C . ILE A 1 141 ? -19.484 27.219 9.766 1 75.62 141 ILE A C 1
ATOM 1094 O O . ILE A 1 141 ? -19.906 27.672 8.703 1 75.62 141 ILE A O 1
ATOM 1098 N N . LYS A 1 142 ? -19.906 27.344 10.969 1 75.88 142 LYS A N 1
ATOM 1099 C CA . LYS A 1 142 ? -20.938 28.359 11.172 1 75.88 142 LYS A CA 1
ATOM 1100 C C . LYS A 1 142 ? -20.359 29.594 11.852 1 75.88 142 LYS A C 1
ATOM 1102 O O . LYS A 1 142 ? -19.344 29.516 12.547 1 75.88 142 LYS A O 1
ATOM 1107 N N . GLY A 1 143 ? -20.859 30.75 11.508 1 82.38 143 GLY A N 1
ATOM 1108 C CA . GLY A 1 143 ? -20.484 31.969 12.219 1 82.38 143 GLY A CA 1
ATOM 1109 C C . GLY A 1 143 ? -19.484 32.812 11.461 1 82.38 143 GLY A C 1
ATOM 1110 O O . GLY A 1 143 ? -19.312 32.656 10.258 1 82.38 143 GLY A O 1
ATOM 1111 N N . ASP A 1 144 ? -18.859 33.688 12.227 1 91.5 144 ASP A N 1
ATOM 1112 C CA . ASP A 1 144 ? -17.891 34.625 11.695 1 91.5 144 ASP A CA 1
ATOM 1113 C C . ASP A 1 144 ? -16.5 33.969 11.578 1 91.5 144 ASP A C 1
ATOM 1115 O O . ASP A 1 144 ? -15.812 33.781 12.578 1 91.5 144 ASP A O 1
ATOM 1119 N N . TRP A 1 145 ? -16.062 33.75 10.375 1 93.38 145 TRP A N 1
ATOM 1120 C CA . TRP A 1 145 ? -14.797 33.031 10.172 1 93.38 145 TRP A CA 1
ATOM 1121 C C . TRP A 1 145 ? -13.617 33.875 10.625 1 93.38 145 TRP A C 1
ATOM 1123 O O . TRP A 1 145 ? -12.57 33.344 11.008 1 93.38 145 TRP A O 1
ATOM 1133 N N . LYS A 1 146 ? -13.742 35.219 10.602 1 94.69 146 LYS A N 1
ATOM 1134 C CA . LYS A 1 146 ? -12.656 36.094 11.047 1 94.69 146 LYS A CA 1
ATOM 1135 C C . LYS A 1 146 ? -12.414 35.938 12.539 1 94.69 146 LYS A C 1
ATOM 1137 O O . LYS A 1 146 ? -11.266 35.875 12.984 1 94.69 146 LYS A O 1
ATOM 1142 N N . LYS A 1 147 ? -13.516 35.938 13.234 1 95 147 LYS A N 1
ATOM 1143 C CA . LYS A 1 147 ? -13.398 35.75 14.68 1 95 147 LYS A CA 1
ATOM 1144 C C . LYS A 1 147 ? -12.797 34.375 14.992 1 95 147 LYS A C 1
ATOM 1146 O O . LYS A 1 147 ? -11.977 34.25 15.906 1 95 147 LYS A O 1
ATOM 1151 N N . ASN A 1 148 ? -13.273 33.406 14.273 1 93.31 148 ASN A N 1
ATOM 1152 C CA . ASN A 1 148 ? -12.719 32.062 14.445 1 93.31 148 ASN A CA 1
ATOM 1153 C C . ASN A 1 148 ? -11.227 32.031 14.125 1 93.31 148 ASN A C 1
ATOM 1155 O O . ASN A 1 148 ? -10.445 31.422 14.852 1 93.31 148 ASN A O 1
ATOM 1159 N N . PHE A 1 149 ? -10.828 32.688 13.047 1 95.69 149 PHE A N 1
ATOM 1160 C CA . PHE A 1 149 ? -9.422 32.781 12.672 1 95.69 149 PHE A CA 1
ATOM 1161 C C . PHE A 1 149 ? -8.602 33.406 13.789 1 95.69 149 PHE A C 1
ATOM 1163 O O . PHE A 1 149 ? -7.555 32.875 14.18 1 95.69 149 PHE A O 1
ATOM 1170 N N . GLU A 1 150 ? -9.055 34.469 14.289 1 95.44 150 GLU A N 1
ATOM 1171 C CA . GLU A 1 150 ? -8.32 35.188 15.336 1 95.44 150 GLU A CA 1
ATOM 1172 C C . GLU A 1 150 ? -8.141 34.312 16.562 1 95.44 150 GLU A C 1
ATOM 1174 O O . GLU A 1 150 ? -7.07 34.281 17.172 1 95.44 150 GLU A O 1
ATOM 1179 N N . SER A 1 151 ? -9.18 33.656 16.891 1 94.06 151 SER A N 1
ATOM 1180 C CA . SER A 1 151 ? -9.133 32.75 18.031 1 94.06 151 SER A CA 1
ATOM 1181 C C . SER A 1 151 ? -8.109 31.625 17.812 1 94.06 151 SER A C 1
ATOM 1183 O O . SER A 1 151 ? -7.27 31.375 18.672 1 94.06 151 SER A O 1
ATOM 1185 N N . LEU A 1 152 ? -8.18 30.953 16.688 1 94.81 152 LEU A N 1
ATOM 1186 C CA . LEU A 1 152 ? -7.266 29.859 16.375 1 94.81 152 LEU A CA 1
ATOM 1187 C C . LEU A 1 152 ? -5.832 30.359 16.266 1 94.81 152 LEU A C 1
ATOM 1189 O O . LEU A 1 152 ? -4.902 29.703 16.734 1 94.81 152 LEU A O 1
ATOM 1193 N N . TYR A 1 153 ? -5.699 31.5 15.602 1 95.12 153 TYR A N 1
ATOM 1194 C CA . TYR A 1 153 ? -4.375 32.094 15.43 1 95.12 153 TYR A CA 1
ATOM 1195 C C . TYR A 1 153 ? -3.705 32.344 16.766 1 95.12 153 TYR A C 1
ATOM 1197 O O . TYR A 1 153 ? -2.531 32 16.969 1 95.12 153 TYR A O 1
ATOM 1205 N N . SER A 1 154 ? -4.418 32.906 17.703 1 93.44 154 SER A N 1
ATOM 1206 C CA . SER A 1 154 ? -3.879 33.219 19.016 1 93.44 154 SER A CA 1
ATOM 1207 C C . SER A 1 154 ? -3.479 31.953 19.781 1 93.44 154 SER A C 1
ATOM 1209 O O . SER A 1 154 ? -2.494 31.953 20.516 1 93.44 154 SER A O 1
ATOM 1211 N N . LYS A 1 155 ? -4.16 30.906 19.547 1 92.81 155 LYS A N 1
ATOM 1212 C CA . LYS A 1 155 ? -3.969 29.672 20.312 1 92.81 155 LYS A CA 1
ATOM 1213 C C . LYS A 1 155 ? -2.898 28.797 19.672 1 92.81 155 LYS A C 1
ATOM 1215 O O . LYS A 1 155 ? -2.18 28.078 20.375 1 92.81 155 LYS A O 1
ATOM 1220 N N . TRP A 1 156 ? -2.773 28.844 18.359 1 93.31 156 TRP A N 1
ATOM 1221 C CA . TRP A 1 156 ? -2.043 27.75 17.703 1 93.31 156 TRP A CA 1
ATOM 1222 C C . TRP A 1 156 ? -0.818 28.297 16.969 1 93.31 156 TRP A C 1
ATOM 1224 O O . TRP A 1 156 ? 0.037 27.516 16.531 1 93.31 156 TRP A O 1
ATOM 1234 N N . ILE A 1 157 ? -0.767 29.594 16.938 1 87.06 157 ILE A N 1
ATOM 1235 C CA . ILE A 1 157 ? 0.421 30.141 16.281 1 87.06 157 ILE A CA 1
ATOM 1236 C C . ILE A 1 157 ? 1.66 29.812 17.109 1 87.06 157 ILE A C 1
ATOM 1238 O O . ILE A 1 157 ? 1.621 29.859 18.344 1 87.06 157 ILE A O 1
ATOM 1242 N N . SER A 1 158 ? 2.553 29.188 16.469 1 74.19 158 SER A N 1
ATOM 1243 C CA . SER A 1 158 ? 3.795 28.859 17.156 1 74.19 158 SER A CA 1
ATOM 1244 C C . SER A 1 158 ? 4.922 29.797 16.75 1 74.19 158 SER A C 1
ATOM 1246 O O . SER A 1 158 ? 4.852 30.438 15.695 1 74.19 158 SER A O 1
ATOM 1248 N N . LYS A 1 159 ? 5.84 29.984 17.719 1 60.25 159 LYS A N 1
ATOM 1249 C CA . LYS A 1 159 ? 6.965 30.875 17.469 1 60.25 159 LYS A CA 1
ATOM 1250 C C . LYS A 1 159 ? 7.75 30.438 16.234 1 60.25 159 LYS A C 1
ATOM 1252 O O . LYS A 1 159 ? 8.133 31.281 15.406 1 60.25 159 LYS A O 1
ATOM 1257 N N . ASP A 1 160 ? 7.949 29.219 16.062 1 57.28 160 ASP A N 1
ATOM 1258 C CA . ASP A 1 160 ? 8.906 28.781 15.039 1 57.28 160 ASP A CA 1
ATOM 1259 C C . ASP A 1 160 ? 8.188 28.109 13.867 1 57.28 160 ASP A C 1
ATOM 1261 O O . ASP A 1 160 ? 8.82 27.719 12.883 1 57.28 160 ASP A O 1
ATOM 1265 N N . GLU A 1 161 ? 6.918 27.984 13.945 1 64.62 161 GLU A N 1
ATOM 1266 C CA . GLU A 1 161 ? 6.199 27.344 12.844 1 64.62 161 GLU A CA 1
ATOM 1267 C C . GLU A 1 161 ? 4.727 27.734 12.852 1 64.62 161 GLU A C 1
ATOM 1269 O O . GLU A 1 161 ? 4.215 28.25 13.852 1 64.62 161 GLU A O 1
ATOM 1274 N N . SER A 1 162 ? 4.113 27.75 11.578 1 62.34 162 SER A N 1
ATOM 1275 C CA . SER A 1 162 ? 2.801 28.391 11.516 1 62.34 162 SER A CA 1
ATOM 1276 C C . SER A 1 162 ? 1.789 27.656 12.391 1 62.34 162 SER A C 1
ATOM 1278 O O . SER A 1 162 ? 0.952 28.281 13.039 1 62.34 162 SER A O 1
ATOM 1280 N N . GLY A 1 163 ? 1.966 26.5 12.508 1 84.38 163 GLY A N 1
ATOM 1281 C CA . GLY A 1 163 ? 1.081 25.625 13.273 1 84.38 163 GLY A CA 1
ATOM 1282 C C . GLY A 1 163 ? -0.382 25.812 12.914 1 84.38 163 GLY A C 1
ATOM 1283 O O . GLY A 1 163 ? -1.254 25.156 13.5 1 84.38 163 GLY A O 1
ATOM 1284 N N . ILE A 1 164 ? -0.641 27.031 12.102 1 95.56 164 ILE A N 1
ATOM 1285 C CA . ILE A 1 164 ? -1.982 27.297 11.594 1 95.56 164 ILE A CA 1
ATOM 1286 C C . ILE A 1 164 ? -1.913 27.672 10.117 1 95.56 164 ILE A C 1
ATOM 1288 O O . ILE A 1 164 ? -0.956 28.312 9.672 1 95.56 164 ILE A O 1
ATOM 1292 N N . VAL A 1 165 ? -2.91 27.312 9.336 1 97.12 165 VAL A N 1
ATOM 1293 C CA . VAL A 1 165 ? -3.105 27.703 7.945 1 97.12 165 VAL A CA 1
ATOM 1294 C C . VAL A 1 165 ? -4.543 28.172 7.734 1 97.12 165 VAL A C 1
ATOM 1296 O O . VAL A 1 165 ? -5.402 27.969 8.594 1 97.12 165 VAL A O 1
ATOM 1299 N N . LEU A 1 166 ? -4.738 28.922 6.633 1 97.12 166 LEU A N 1
ATOM 1300 C CA . LEU A 1 166 ? -6.098 29.219 6.195 1 97.12 166 LEU A CA 1
ATOM 1301 C C . LEU A 1 166 ? -6.59 28.188 5.191 1 97.12 166 LEU A C 1
ATOM 1303 O O . LEU A 1 166 ? -5.785 27.531 4.52 1 97.12 166 LEU A O 1
ATOM 1307 N N . LYS A 1 167 ? -7.863 27.984 5.164 1 97.62 167 LYS A N 1
ATOM 1308 C CA . LYS A 1 167 ? -8.469 27.156 4.125 1 97.62 167 LYS A CA 1
ATOM 1309 C C . LYS A 1 167 ? -9.672 27.859 3.5 1 97.62 167 LYS A C 1
ATOM 1311 O O . LYS A 1 167 ? -10.656 28.125 4.188 1 97.62 167 LYS A O 1
ATOM 1316 N N . LEU A 1 168 ? -9.578 28.141 2.252 1 97.38 168 LEU A N 1
ATOM 1317 C CA . LEU A 1 168 ? -10.609 28.844 1.507 1 97.38 168 LEU A CA 1
ATOM 1318 C C . LEU A 1 168 ? -11.492 27.875 0.737 1 97.38 168 LEU A C 1
ATOM 1320 O O . LEU A 1 168 ? -10.992 27.109 -0.102 1 97.38 168 LEU A O 1
ATOM 1324 N N . CYS A 1 169 ? -12.836 27.938 0.99 1 95.94 169 CYS A N 1
ATOM 1325 C CA . CYS A 1 169 ? -13.758 27 0.354 1 95.94 169 CYS A CA 1
ATOM 1326 C C . CYS A 1 169 ? -14.773 27.75 -0.505 1 95.94 169 CYS A C 1
ATOM 1328 O O . CYS A 1 169 ? -15.555 27.125 -1.232 1 95.94 169 CYS A O 1
ATOM 1330 N N . ASP A 1 170 ? -14.742 29.062 -0.413 1 93.5 170 ASP A N 1
ATOM 1331 C CA . ASP A 1 170 ? -15.719 29.875 -1.148 1 93.5 170 ASP A CA 1
ATOM 1332 C C . ASP A 1 170 ? -15.047 31.078 -1.809 1 93.5 170 ASP A C 1
ATOM 1334 O O . ASP A 1 170 ? -14.414 31.891 -1.132 1 93.5 170 ASP A O 1
ATOM 1338 N N . GLU A 1 171 ? -15.391 31.297 -3.023 1 93.75 171 GLU A N 1
ATOM 1339 C CA . GLU A 1 171 ? -14.773 32.344 -3.816 1 93.75 171 GLU A CA 1
ATOM 1340 C C . GLU A 1 171 ? -15.188 33.719 -3.311 1 93.75 171 GLU A C 1
ATOM 1342 O O . GLU A 1 171 ? -14.438 34.688 -3.453 1 93.75 171 GLU A O 1
ATOM 1347 N N . ASP A 1 172 ? -16.328 33.812 -2.727 1 92.69 172 ASP A N 1
ATOM 1348 C CA . ASP A 1 172 ? -16.875 35.094 -2.277 1 92.69 172 ASP A CA 1
ATOM 1349 C C . ASP A 1 172 ? -15.984 35.719 -1.203 1 92.69 172 ASP A C 1
ATOM 1351 O O . ASP A 1 172 ? -15.969 36.938 -1.041 1 92.69 172 ASP A O 1
ATOM 1355 N N . GLU A 1 173 ? -15.25 34.875 -0.499 1 94.44 173 GLU A N 1
ATOM 1356 C CA . GLU A 1 173 ? -14.422 35.344 0.602 1 94.44 173 GLU A CA 1
ATOM 1357 C C . GLU A 1 173 ? -12.961 35.469 0.182 1 94.44 173 GLU A C 1
ATOM 1359 O O . GLU A 1 173 ? -12.094 35.75 1.004 1 94.44 173 GLU A O 1
ATOM 1364 N N . ALA A 1 174 ? -12.664 35.25 -1.043 1 97.19 174 ALA A N 1
ATOM 1365 C CA . ALA A 1 174 ? -11.305 35.031 -1.52 1 97.19 174 ALA A CA 1
ATOM 1366 C C . ALA A 1 174 ? -10.445 36.281 -1.313 1 97.19 174 ALA A C 1
ATOM 1368 O O . ALA A 1 174 ? -9.305 36.188 -0.85 1 97.19 174 ALA A O 1
ATOM 1369 N N . GLU A 1 175 ? -10.961 37.438 -1.677 1 96.38 175 GLU A N 1
ATOM 1370 C CA . GLU A 1 175 ? -10.164 38.656 -1.6 1 96.38 175 GLU A CA 1
ATOM 1371 C C . GLU A 1 175 ? -9.711 38.906 -0.168 1 96.38 175 GLU A C 1
ATOM 1373 O O . GLU A 1 175 ? -8.539 39.219 0.075 1 96.38 175 GLU A O 1
ATOM 1378 N N . GLU A 1 176 ? -10.633 38.844 0.73 1 96.25 176 GLU A N 1
ATOM 1379 C CA . GLU A 1 176 ? -10.305 39.094 2.133 1 96.25 176 GLU A CA 1
ATOM 1380 C C . GLU A 1 176 ? -9.375 38 2.672 1 96.25 176 GLU A C 1
ATOM 1382 O O . GLU A 1 176 ? -8.453 38.281 3.439 1 96.25 176 GLU A O 1
ATOM 1387 N N . ALA A 1 177 ? -9.672 36.781 2.381 1 97.81 177 ALA A N 1
ATOM 1388 C CA . ALA A 1 177 ? -8.844 35.656 2.822 1 97.81 177 ALA A CA 1
ATOM 1389 C C . ALA A 1 177 ? -7.41 35.812 2.338 1 97.81 177 ALA A C 1
ATOM 1391 O O . ALA A 1 177 ? -6.465 35.594 3.105 1 97.81 177 ALA A O 1
ATOM 1392 N N . MET A 1 178 ? -7.262 36.188 1.078 1 98.12 178 MET A N 1
ATOM 1393 C CA . MET A 1 178 ? -5.941 36.375 0.485 1 98.12 178 MET A CA 1
ATOM 1394 C C . MET A 1 178 ? -5.199 37.531 1.157 1 98.12 178 MET A C 1
ATOM 1396 O O . MET A 1 178 ? -3.988 37.469 1.364 1 98.12 178 MET A O 1
ATOM 1400 N N . ALA A 1 179 ? -5.914 38.531 1.437 1 97.75 179 ALA A N 1
ATOM 1401 C CA . ALA A 1 179 ? -5.316 39.688 2.129 1 97.75 179 ALA A CA 1
ATOM 1402 C C . ALA A 1 179 ? -4.766 39.281 3.49 1 97.75 179 ALA A C 1
ATOM 1404 O O . ALA A 1 179 ? -3.67 39.688 3.875 1 97.75 179 ALA A O 1
ATOM 1405 N N . ILE A 1 180 ? -5.469 38.469 4.203 1 97.62 180 ILE A N 1
ATOM 1406 C CA . ILE A 1 180 ? -5.047 38 5.516 1 97.62 180 ILE A CA 1
ATOM 1407 C C . ILE A 1 180 ? -3.824 37.094 5.371 1 97.62 180 ILE A C 1
ATOM 1409 O O . ILE A 1 180 ? -2.855 37.25 6.121 1 97.62 180 ILE A O 1
ATOM 1413 N N . SER A 1 181 ? -3.889 36.156 4.469 1 97.75 181 SER A N 1
ATOM 1414 C CA . SER A 1 181 ? -2.744 35.281 4.191 1 97.75 181 SER A CA 1
ATOM 1415 C C . SER A 1 181 ? -1.481 36.094 3.945 1 97.75 181 SER A C 1
ATOM 1417 O O . SER A 1 181 ? -0.423 35.812 4.5 1 97.75 181 SER A O 1
ATOM 1419 N N . ASN A 1 182 ? -1.627 37.125 3.152 1 96.75 182 ASN A N 1
ATOM 1420 C CA . ASN A 1 182 ? -0.499 38 2.818 1 96.75 182 ASN A CA 1
ATOM 1421 C C . ASN A 1 182 ? -0.005 38.75 4.039 1 96.75 182 ASN A C 1
ATOM 1423 O O . ASN A 1 182 ? 1.199 38.844 4.289 1 96.75 182 ASN A O 1
ATOM 1427 N N . GLU A 1 183 ? -0.912 39.344 4.73 1 96 183 GLU A N 1
ATOM 1428 C CA . GLU A 1 183 ? -0.575 40.156 5.883 1 96 183 GLU A CA 1
ATOM 1429 C C . GLU A 1 183 ? 0.139 39.344 6.961 1 96 183 GLU A C 1
ATOM 1431 O O . GLU A 1 183 ? 1.149 39.812 7.512 1 96 183 GLU A O 1
ATOM 1436 N N . TYR A 1 184 ? -0.356 38.188 7.246 1 94.25 184 TYR A N 1
ATOM 1437 C CA . TYR A 1 184 ? 0.176 37.375 8.328 1 94.25 184 TYR A CA 1
ATOM 1438 C C . TYR A 1 184 ? 1.24 36.406 7.812 1 94.25 184 TYR A C 1
ATOM 1440 O O . TYR A 1 184 ? 1.874 35.688 8.594 1 94.25 184 TYR A O 1
ATOM 1448 N N . LYS A 1 185 ? 1.346 36.312 6.438 1 94.62 185 LYS A N 1
ATOM 1449 C CA . LYS A 1 185 ? 2.275 35.406 5.789 1 94.62 185 LYS A CA 1
ATOM 1450 C C . LYS A 1 185 ? 1.952 33.938 6.137 1 94.62 185 LYS A C 1
ATOM 1452 O O . LYS A 1 185 ? 2.84 33.188 6.527 1 94.62 185 LYS A O 1
ATOM 1457 N N . LEU A 1 186 ? 0.662 33.656 6.07 1 96.19 186 LEU A N 1
ATOM 1458 C CA . LEU A 1 186 ? 0.175 32.312 6.367 1 96.19 186 LEU A CA 1
ATOM 1459 C C . LEU A 1 186 ? -0.157 31.547 5.086 1 96.19 186 LEU A C 1
ATOM 1461 O O . LEU A 1 186 ? -0.728 32.125 4.152 1 96.19 186 LEU A O 1
ATOM 1465 N N . PRO A 1 187 ? 0.285 30.266 5.051 1 97.5 187 PRO A N 1
ATOM 1466 C CA . PRO A 1 187 ? -0.235 29.469 3.941 1 97.5 187 PRO A CA 1
ATOM 1467 C C . PRO A 1 187 ? -1.761 29.438 3.902 1 97.5 187 PRO A C 1
ATOM 1469 O O . PRO A 1 187 ? -2.41 29.453 4.949 1 97.5 187 PRO A O 1
ATOM 1472 N N . ILE A 1 188 ? -2.285 29.438 2.705 1 98.25 188 ILE A N 1
ATOM 1473 C CA . ILE A 1 188 ? -3.73 29.344 2.52 1 98.25 188 ILE A CA 1
ATOM 1474 C C . ILE A 1 188 ? -4.051 28.203 1.544 1 98.25 188 ILE A C 1
ATOM 1476 O O . ILE A 1 188 ? -3.646 28.25 0.379 1 98.25 188 ILE A O 1
ATOM 1480 N N . LEU A 1 189 ? -4.707 27.141 2.084 1 98.38 189 LEU A N 1
ATOM 1481 C CA . LEU A 1 189 ? -5.227 26.062 1.243 1 98.38 189 LEU A CA 1
ATOM 1482 C C . LEU A 1 189 ? -6.453 26.531 0.461 1 98.38 189 LEU A C 1
ATOM 1484 O O . LEU A 1 189 ? -7.391 27.078 1.041 1 98.38 189 LEU A O 1
ATOM 1488 N N . VAL A 1 190 ? -6.395 26.344 -0.812 1 98.12 190 VAL A N 1
ATOM 1489 C CA . VAL A 1 190 ? -7.535 26.703 -1.65 1 98.12 190 VAL A CA 1
ATOM 1490 C C . VAL A 1 190 ? -8.203 25.422 -2.172 1 98.12 190 VAL A C 1
ATOM 1492 O O . VAL A 1 190 ? -7.598 24.672 -2.936 1 98.12 190 VAL A O 1
ATOM 1495 N N . ASP A 1 191 ? -9.406 25.281 -1.783 1 96.44 191 ASP A N 1
ATOM 1496 C CA . ASP A 1 191 ? -10.164 24.094 -2.129 1 96.44 191 ASP A CA 1
ATOM 1497 C C . ASP A 1 191 ? -10.227 23.891 -3.643 1 96.44 191 ASP A C 1
ATOM 1499 O O . ASP A 1 191 ? -10.227 24.859 -4.398 1 96.44 191 ASP A O 1
ATOM 1503 N N . ARG A 1 192 ? -10.391 22.672 -4.074 1 93.5 192 ARG A N 1
ATOM 1504 C CA . ARG A 1 192 ? -10.383 22.297 -5.484 1 93.5 192 ARG A CA 1
ATOM 1505 C C . ARG A 1 192 ? -11.547 22.938 -6.23 1 93.5 192 ARG A C 1
ATOM 1507 O O . ARG A 1 192 ? -11.477 23.156 -7.441 1 93.5 192 ARG A O 1
ATOM 1514 N N . ASN A 1 193 ? -12.578 23.297 -5.516 1 92.81 193 ASN A N 1
ATOM 1515 C CA . ASN A 1 193 ? -13.766 23.844 -6.145 1 92.81 193 ASN A CA 1
ATOM 1516 C C . ASN A 1 193 ? -13.68 25.359 -6.289 1 92.81 193 ASN A C 1
ATOM 1518 O O . ASN A 1 193 ? -14.523 25.984 -6.93 1 92.81 193 ASN A O 1
ATOM 1522 N N . VAL A 1 194 ? -12.656 25.922 -5.672 1 96.25 194 VAL A N 1
ATOM 1523 C CA . VAL A 1 194 ? -12.445 27.359 -5.793 1 96.25 194 VAL A CA 1
ATOM 1524 C C . VAL A 1 194 ? -11.562 27.656 -7 1 96.25 194 VAL A C 1
ATOM 1526 O O . VAL A 1 194 ? -10.445 27.141 -7.102 1 96.25 194 VAL A O 1
ATOM 1529 N N . ASN A 1 195 ? -12.047 28.484 -7.887 1 95.81 195 ASN A N 1
ATOM 1530 C CA . ASN A 1 195 ? -11.336 28.828 -9.117 1 95.81 195 ASN A CA 1
ATOM 1531 C C . ASN A 1 195 ? -10.398 30.016 -8.906 1 95.81 195 ASN A C 1
ATOM 1533 O O . ASN A 1 195 ? -10.859 31.141 -8.734 1 95.81 195 ASN A O 1
ATOM 1537 N N . LEU A 1 196 ? -9.164 29.797 -9.055 1 96.31 196 LEU A N 1
ATOM 1538 C CA . LEU A 1 196 ? -8.164 30.828 -8.812 1 96.31 196 LEU A CA 1
ATOM 1539 C C . LEU A 1 196 ? -8.211 31.891 -9.898 1 96.31 196 LEU A C 1
ATOM 1541 O O . LEU A 1 196 ? -7.715 33 -9.703 1 96.31 196 LEU A O 1
ATOM 1545 N N . GLU A 1 197 ? -8.781 31.594 -11.047 1 94.81 197 GLU A N 1
ATOM 1546 C CA . GLU A 1 197 ? -8.867 32.562 -12.141 1 94.81 197 GLU A CA 1
ATOM 1547 C C . GLU A 1 197 ? -9.766 33.719 -11.773 1 94.81 197 GLU A C 1
ATOM 1549 O O . GLU A 1 197 ? -9.648 34.812 -12.352 1 94.81 197 GLU A O 1
ATOM 1554 N N . LYS A 1 198 ? -10.586 33.469 -10.82 1 93 198 LYS A N 1
ATOM 1555 C CA . LYS A 1 198 ? -11.555 34.469 -10.43 1 93 198 LYS A CA 1
ATOM 1556 C C . LYS A 1 198 ? -11.008 35.344 -9.297 1 93 198 LYS A C 1
ATOM 1558 O O . LYS A 1 198 ? -11.703 36.219 -8.805 1 93 198 LYS A O 1
ATOM 1563 N N . ILE A 1 199 ? -9.852 35.062 -8.898 1 94.62 199 ILE A N 1
ATOM 1564 C CA . ILE A 1 199 ? -9.242 35.812 -7.797 1 94.62 199 ILE A CA 1
ATOM 1565 C C . ILE A 1 199 ? -8.172 36.75 -8.336 1 94.62 199 ILE A C 1
ATOM 1567 O O . ILE A 1 199 ? -7.258 36.312 -9.047 1 94.62 199 ILE A O 1
ATOM 1571 N N . ASN A 1 200 ? -8.219 38 -8.055 1 89.94 200 ASN A N 1
ATOM 1572 C CA . ASN A 1 200 ? -7.332 39 -8.602 1 89.94 200 ASN A CA 1
ATOM 1573 C C . ASN A 1 200 ? -6.02 39.094 -7.824 1 89.94 200 ASN A C 1
ATOM 1575 O O . ASN A 1 200 ? -4.941 39.094 -8.422 1 89.94 200 ASN A O 1
ATOM 1579 N N . ASN A 1 201 ? -6.031 39.156 -6.52 1 93.31 201 ASN A N 1
ATOM 1580 C CA . ASN A 1 201 ? -4.852 39.312 -5.676 1 93.31 201 ASN A CA 1
ATOM 1581 C C . ASN A 1 201 ? -4.551 38 -4.918 1 93.31 201 ASN A C 1
ATOM 1583 O O . ASN A 1 201 ? -4.758 37.938 -3.707 1 93.31 201 ASN A O 1
ATOM 1587 N N . ILE A 1 202 ? -3.918 37.125 -5.629 1 96.81 202 ILE A N 1
ATOM 1588 C CA . ILE A 1 202 ? -3.65 35.844 -5.031 1 96.81 202 ILE A CA 1
ATOM 1589 C C . ILE A 1 202 ? -2.416 35.906 -4.141 1 96.81 202 ILE A C 1
ATOM 1591 O O . ILE A 1 202 ? -1.4 36.5 -4.527 1 96.81 202 ILE A O 1
ATOM 1595 N N . SER A 1 203 ? -2.496 35.438 -2.949 1 97.56 203 SER A N 1
ATOM 1596 C CA . SER A 1 203 ? -1.37 35.344 -2.025 1 97.56 203 SER A CA 1
ATOM 1597 C C . SER A 1 203 ? -0.28 34.438 -2.559 1 97.56 203 SER A C 1
ATOM 1599 O O . SER A 1 203 ? -0.575 33.344 -3.104 1 97.56 203 SER A O 1
ATOM 1601 N N . PRO A 1 204 ? 1.024 34.812 -2.391 1 96.75 204 PRO A N 1
ATOM 1602 C CA . PRO A 1 204 ? 2.111 33.938 -2.795 1 96.75 204 PRO A CA 1
ATOM 1603 C C . PRO A 1 204 ? 2.199 32.688 -1.925 1 96.75 204 PRO A C 1
ATOM 1605 O O . PRO A 1 204 ? 2.934 31.734 -2.256 1 96.75 204 PRO A O 1
ATOM 1608 N N . TYR A 1 205 ? 1.437 32.625 -0.842 1 97.5 205 TYR A N 1
ATOM 1609 C CA . TYR A 1 205 ? 1.459 31.484 0.08 1 97.5 205 TYR A CA 1
ATOM 1610 C C . TYR A 1 205 ? 0.323 30.516 -0.22 1 97.5 205 TYR A C 1
ATOM 1612 O O . TYR A 1 205 ? -0.006 29.656 0.606 1 97.5 205 TYR A O 1
ATOM 1620 N N . THR A 1 206 ? -0.248 30.641 -1.383 1 98.44 206 THR A N 1
ATOM 1621 C CA . THR A 1 206 ? -1.382 29.812 -1.793 1 98.44 206 THR A CA 1
ATOM 1622 C C . THR A 1 206 ? -0.934 28.391 -2.104 1 98.44 206 THR A C 1
ATOM 1624 O O . THR A 1 206 ? 0.04 28.188 -2.83 1 98.44 206 THR A O 1
ATOM 1627 N N . ILE A 1 207 ? -1.604 27.438 -1.525 1 98.5 207 ILE A N 1
ATOM 1628 C CA . ILE A 1 207 ? -1.498 26.016 -1.854 1 98.5 207 ILE A CA 1
ATOM 1629 C C . ILE A 1 207 ? -2.809 25.531 -2.471 1 98.5 207 ILE A C 1
ATOM 1631 O O . ILE A 1 207 ? -3.803 25.359 -1.767 1 98.5 207 ILE A O 1
ATOM 1635 N N . ALA A 1 208 ? -2.787 25.359 -3.766 1 98.19 208 ALA A N 1
ATOM 1636 C CA . ALA A 1 208 ? -3.988 24.922 -4.473 1 98.19 208 ALA A CA 1
ATOM 1637 C C . ALA A 1 208 ? -4.195 23.406 -4.316 1 98.19 208 ALA A C 1
ATOM 1639 O O . ALA A 1 208 ? -3.312 22.625 -4.645 1 98.19 208 ALA A O 1
ATOM 1640 N N . LEU A 1 209 ? -5.363 23 -3.859 1 96.88 209 LEU A N 1
ATOM 1641 C CA . LEU A 1 209 ? -5.688 21.594 -3.691 1 96.88 209 LEU A CA 1
ATOM 1642 C C . LEU A 1 209 ? -6.324 21.031 -4.957 1 96.88 209 LEU A C 1
ATOM 1644 O O . LEU A 1 209 ? -7.02 21.734 -5.68 1 96.88 209 LEU A O 1
ATOM 1648 N N . GLY A 1 210 ? -6.098 19.688 -5.23 1 93.12 210 GLY A N 1
ATOM 1649 C CA . GLY A 1 210 ? -6.777 19.016 -6.332 1 93.12 210 GLY A CA 1
ATOM 1650 C C . GLY A 1 210 ? -5.836 18.562 -7.434 1 93.12 210 GLY A C 1
ATOM 1651 O O . GLY A 1 210 ? -6.25 17.875 -8.359 1 93.12 210 GLY A O 1
ATOM 1652 N N . GLY A 1 211 ? -4.645 18.984 -7.387 1 92.31 211 GLY A N 1
ATOM 1653 C CA . GLY A 1 211 ? -3.615 18.484 -8.289 1 92.31 211 GLY A CA 1
ATOM 1654 C C . GLY A 1 211 ? -3.924 18.75 -9.75 1 92.31 211 GLY A C 1
ATOM 1655 O O . GLY A 1 211 ? -4.254 19.875 -10.125 1 92.31 211 GLY A O 1
ATOM 1656 N N . GLY A 1 212 ? -3.793 17.672 -10.617 1 86.62 212 GLY A N 1
ATOM 1657 C CA . GLY A 1 212 ? -3.895 17.781 -12.062 1 86.62 212 GLY A CA 1
ATOM 1658 C C . GLY A 1 212 ? -5.32 17.938 -12.555 1 86.62 212 GLY A C 1
ATOM 1659 O O . GLY A 1 212 ? -5.551 18.25 -13.719 1 86.62 212 GLY A O 1
ATOM 1660 N N . SER A 1 213 ? -6.27 17.75 -11.719 1 86.94 213 SER A N 1
ATOM 1661 C CA . SER A 1 213 ? -7.664 17.844 -12.125 1 86.94 213 SER A CA 1
ATOM 1662 C C . SER A 1 213 ? -8.156 19.281 -12.086 1 86.94 213 SER A C 1
ATOM 1664 O O . SER A 1 213 ? -9.258 19.578 -12.555 1 86.94 213 SER A O 1
ATOM 1666 N N . ARG A 1 214 ? -7.371 20.141 -11.555 1 92.44 214 ARG A N 1
ATOM 1667 C CA . ARG A 1 214 ? -7.754 21.547 -11.484 1 92.44 214 ARG A CA 1
ATOM 1668 C C . ARG A 1 214 ? -7.797 22.172 -12.875 1 92.44 214 ARG A C 1
ATOM 1670 O O . ARG A 1 214 ? -6.945 21.875 -13.719 1 92.44 214 ARG A O 1
ATOM 1677 N N . LYS A 1 215 ? -8.688 23.031 -13.016 1 90.38 215 LYS A N 1
ATOM 1678 C CA . LYS A 1 215 ? -8.859 23.688 -14.305 1 90.38 215 LYS A CA 1
ATOM 1679 C C . LYS A 1 215 ? -7.984 24.938 -14.406 1 90.38 215 LYS A C 1
ATOM 1681 O O . LYS A 1 215 ? -7.801 25.484 -15.492 1 90.38 215 LYS A O 1
ATOM 1686 N N . ASP A 1 216 ? -7.414 25.422 -13.305 1 95.25 216 ASP A N 1
ATOM 1687 C CA . ASP A 1 216 ? -6.68 26.672 -13.273 1 95.25 216 ASP A CA 1
ATOM 1688 C C . ASP A 1 216 ? -5.184 26.438 -13.062 1 95.25 216 ASP A C 1
ATOM 1690 O O . ASP A 1 216 ? -4.516 27.203 -12.375 1 95.25 216 ASP A O 1
ATOM 1694 N N . LEU A 1 217 ? -4.66 25.328 -13.57 1 93.38 217 LEU A N 1
ATOM 1695 C CA . LEU A 1 217 ? -3.254 24.969 -13.398 1 93.38 217 LEU A CA 1
ATOM 1696 C C . LEU A 1 217 ? -2.35 26.031 -14.016 1 93.38 217 LEU A C 1
ATOM 1698 O O . LEU A 1 217 ? -1.253 26.297 -13.508 1 93.38 217 LEU A O 1
ATOM 1702 N N . GLU A 1 218 ? -2.752 26.562 -15.148 1 91.81 218 GLU A N 1
ATOM 1703 C CA . GLU A 1 218 ? -1.963 27.594 -15.805 1 91.81 218 GLU A CA 1
ATOM 1704 C C . GLU A 1 218 ? -1.761 28.797 -14.883 1 91.81 218 GLU A C 1
ATOM 1706 O O . GLU A 1 218 ? -0.678 29.391 -14.852 1 91.81 218 GLU A O 1
ATOM 1711 N N . LYS A 1 219 ? -2.811 29.172 -14.18 1 94.5 219 LYS A N 1
ATOM 1712 C CA . LYS A 1 219 ? -2.721 30.266 -13.227 1 94.5 219 LYS A CA 1
ATOM 1713 C C . LYS A 1 219 ? -1.728 29.953 -12.109 1 94.5 219 LYS A C 1
ATOM 1715 O O . LYS A 1 219 ? -0.985 30.828 -11.664 1 94.5 219 LYS A O 1
ATOM 1720 N N . ILE A 1 220 ? -1.729 28.734 -11.664 1 96 220 ILE A N 1
ATOM 1721 C CA . ILE A 1 220 ? -0.815 28.281 -10.617 1 96 220 ILE A CA 1
ATOM 1722 C C . ILE A 1 220 ? 0.626 28.406 -11.109 1 96 220 ILE A C 1
ATOM 1724 O O . ILE A 1 220 ? 1.483 28.93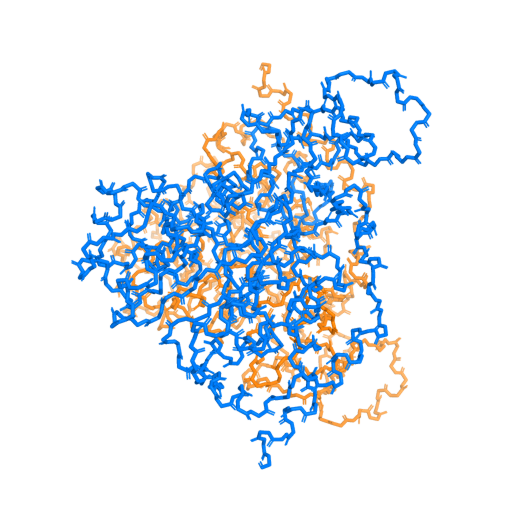8 -10.406 1 96 220 ILE A O 1
ATOM 1728 N N . ARG A 1 221 ? 0.854 27.953 -12.281 1 93.69 221 ARG A N 1
ATOM 1729 C CA . ARG A 1 221 ? 2.191 27.984 -12.875 1 93.69 221 ARG A CA 1
ATOM 1730 C C . ARG A 1 221 ? 2.654 29.422 -13.094 1 93.69 221 ARG A C 1
ATOM 1732 O O . ARG A 1 221 ? 3.764 29.781 -12.703 1 93.69 221 ARG A O 1
ATOM 1739 N N . LYS A 1 222 ? 1.867 30.188 -13.711 1 93.44 222 LYS A N 1
ATOM 1740 C CA . LYS A 1 222 ? 2.207 31.562 -14.07 1 93.44 222 LYS A CA 1
ATOM 1741 C C . LYS A 1 222 ? 2.535 32.406 -12.828 1 93.44 222 LYS A C 1
ATOM 1743 O O . LYS A 1 222 ? 3.387 33.281 -12.875 1 93.44 222 LYS A O 1
ATOM 1748 N N . ASN A 1 223 ? 1.875 32.125 -11.727 1 95 223 ASN A N 1
ATOM 1749 C CA . ASN A 1 223 ? 2.055 32.906 -10.508 1 95 223 ASN A CA 1
ATOM 1750 C C . ASN A 1 223 ? 2.975 32.219 -9.516 1 95 223 ASN A C 1
ATOM 1752 O O . ASN A 1 223 ? 3.119 32.656 -8.375 1 95 223 ASN A O 1
ATOM 1756 N N . ASN A 1 224 ? 3.521 31.109 -9.898 1 95.31 224 ASN A N 1
ATOM 1757 C CA . ASN A 1 224 ? 4.438 30.328 -9.07 1 95.31 224 ASN A CA 1
ATOM 1758 C C . ASN A 1 224 ? 3.807 29.953 -7.734 1 95.31 224 ASN A C 1
ATOM 1760 O O . ASN A 1 224 ? 4.406 30.156 -6.68 1 95.31 224 ASN A O 1
ATOM 1764 N N . LEU A 1 225 ? 2.523 29.578 -7.812 1 97.56 225 LEU A N 1
ATOM 1765 C CA . LEU A 1 225 ? 1.808 29.125 -6.625 1 97.56 225 LEU A CA 1
ATOM 1766 C C . LEU A 1 225 ? 2.129 27.656 -6.32 1 97.56 225 LEU A C 1
ATOM 1768 O O . LEU A 1 225 ? 2.773 26.984 -7.121 1 97.56 225 LEU A O 1
ATOM 1772 N N . ASN A 1 226 ? 1.729 27.266 -5.137 1 98.12 226 ASN A N 1
ATOM 1773 C CA . ASN A 1 226 ? 1.964 25.891 -4.703 1 98.12 226 ASN A CA 1
ATOM 1774 C C . ASN A 1 226 ? 0.777 25 -5.031 1 98.12 226 ASN A C 1
ATOM 1776 O O . ASN A 1 226 ? -0.343 25.469 -5.211 1 98.12 226 ASN A O 1
ATOM 1780 N N . LEU A 1 227 ? 1.082 23.734 -5.176 1 98 227 LEU A N 1
ATOM 1781 C CA . LEU A 1 227 ? 0.088 22.719 -5.516 1 98 227 LEU A CA 1
ATOM 1782 C C . LEU A 1 227 ? 0.146 21.547 -4.535 1 98 227 LEU A C 1
ATOM 1784 O O . LEU A 1 227 ? 1.228 21.156 -4.09 1 98 227 LEU A O 1
ATOM 1788 N N . ALA A 1 228 ? -0.969 21.047 -4.121 1 97.94 228 ALA A N 1
ATOM 1789 C CA . ALA A 1 228 ? -1.091 19.812 -3.354 1 97.94 228 ALA A CA 1
ATOM 1790 C C . ALA A 1 228 ? -2.074 18.859 -4.016 1 97.94 228 ALA A C 1
ATOM 1792 O O . ALA A 1 228 ? -3.057 19.281 -4.625 1 97.94 228 ALA A O 1
ATOM 1793 N N . PHE A 1 229 ? -1.78 17.578 -3.943 1 96.88 229 PHE A N 1
ATOM 1794 C CA . PHE A 1 229 ? -2.672 16.609 -4.57 1 96.88 229 PHE A CA 1
ATOM 1795 C C . PHE A 1 229 ? -2.709 15.312 -3.77 1 96.88 229 PHE A C 1
ATOM 1797 O O . PHE A 1 229 ? -1.905 15.117 -2.855 1 96.88 229 PHE A O 1
ATOM 1804 N N . THR A 1 230 ? -3.705 14.5 -3.977 1 95.94 230 THR A N 1
ATOM 1805 C CA . THR A 1 230 ? -3.869 13.164 -3.422 1 95.94 230 THR A CA 1
ATOM 1806 C C . THR A 1 230 ? -3.754 12.109 -4.52 1 95.94 230 THR A C 1
ATOM 1808 O O . THR A 1 230 ? -4.742 11.789 -5.184 1 95.94 230 THR A O 1
ATOM 1811 N N . PRO A 1 231 ? -2.611 11.469 -4.621 1 94.38 231 PRO A N 1
ATOM 1812 C CA . PRO A 1 231 ? -2.303 10.617 -5.773 1 94.38 231 PRO A CA 1
ATOM 1813 C C . PRO A 1 231 ? -3.336 9.516 -5.984 1 94.38 231 PRO A C 1
ATOM 1815 O O . PRO A 1 231 ? -3.697 9.211 -7.125 1 94.38 231 PRO A O 1
ATOM 1818 N N . SER A 1 232 ? -3.877 8.914 -4.984 1 92 232 SER A N 1
ATOM 1819 C CA . SER A 1 232 ? -4.77 7.77 -5.125 1 92 232 SER A CA 1
ATOM 1820 C C . SER A 1 232 ? -6.164 8.203 -5.562 1 92 232 SER A C 1
ATOM 1822 O O . SER A 1 232 ? -6.945 7.391 -6.062 1 92 232 SER A O 1
ATOM 1824 N N . LEU A 1 233 ? -6.469 9.469 -5.371 1 88.94 233 LEU A N 1
ATOM 1825 C CA . LEU A 1 233 ? -7.828 9.922 -5.66 1 88.94 233 LEU A CA 1
ATOM 1826 C C . LEU A 1 233 ? -7.863 10.75 -6.938 1 88.94 233 LEU A C 1
ATOM 1828 O O . LEU A 1 233 ? -8.938 10.969 -7.512 1 88.94 233 LEU A O 1
ATOM 1832 N N . GLU A 1 234 ? -6.785 11.211 -7.312 1 84.38 234 GLU A N 1
ATOM 1833 C CA . GLU A 1 234 ? -6.793 12.133 -8.445 1 84.38 234 GLU A CA 1
ATOM 1834 C C . GLU A 1 234 ? -6.336 11.438 -9.727 1 84.38 234 GLU A C 1
ATOM 1836 O O . GLU A 1 234 ? -5.422 10.609 -9.695 1 84.38 234 GLU A O 1
ATOM 1841 N N . VAL A 1 235 ? -7.02 11.703 -10.703 1 73.44 235 VAL A N 1
ATOM 1842 C CA . VAL A 1 235 ? -6.664 11.203 -12.031 1 73.44 235 VAL A CA 1
ATOM 1843 C C . VAL A 1 235 ? -5.91 12.281 -12.805 1 73.44 235 VAL A C 1
ATOM 1845 O O . VAL A 1 235 ? -6.414 13.391 -12.977 1 73.44 235 VAL A O 1
ATOM 1848 N N . CYS A 1 236 ? -4.633 12.023 -13.047 1 76.25 236 CYS A N 1
ATOM 1849 C CA . CYS A 1 236 ? -3.795 12.945 -13.797 1 76.25 236 CYS A CA 1
ATOM 1850 C C . CYS A 1 236 ? -3.135 12.242 -14.977 1 76.25 236 CYS A C 1
ATOM 1852 O O . CYS A 1 236 ? -2.576 11.156 -14.828 1 76.25 236 CYS A O 1
ATOM 1854 N N . LYS A 1 237 ? -3.221 12.875 -16.141 1 74.81 237 LYS A N 1
ATOM 1855 C CA . LYS A 1 237 ? -2.695 12.242 -17.344 1 74.81 237 LYS A CA 1
ATOM 1856 C C . LYS A 1 237 ? -1.325 12.812 -17.703 1 74.81 237 LYS A C 1
ATOM 1858 O O . LYS A 1 237 ? -0.814 12.562 -18.797 1 74.81 237 LYS A O 1
ATOM 1863 N N . PHE A 1 238 ? -0.836 13.68 -16.828 1 84.06 238 PHE A N 1
ATOM 1864 C CA . PHE A 1 238 ? 0.483 14.242 -17.094 1 84.06 238 PHE A CA 1
ATOM 1865 C C . PHE A 1 238 ? 1.313 14.312 -15.82 1 84.06 238 PHE A C 1
ATOM 1867 O O . PHE A 1 238 ? 0.792 14.102 -14.727 1 84.06 238 PHE A O 1
ATOM 1874 N N . THR A 1 239 ? 2.594 14.57 -16.016 1 91.38 239 THR A N 1
ATOM 1875 C CA . THR A 1 239 ? 3.521 14.648 -14.891 1 91.38 239 THR A CA 1
ATOM 1876 C C . THR A 1 239 ? 3.328 15.945 -14.117 1 91.38 239 THR A C 1
ATOM 1878 O O . THR A 1 239 ? 3.021 16.984 -14.703 1 91.38 239 THR A O 1
ATOM 1881 N N . LEU A 1 240 ? 3.527 15.945 -12.875 1 93.69 240 LEU A N 1
ATOM 1882 C CA . LEU A 1 240 ? 3.271 17.094 -12.008 1 93.69 240 LEU A CA 1
ATOM 1883 C C . LEU A 1 240 ? 4.57 17.641 -11.438 1 93.69 240 LEU A C 1
ATOM 1885 O O . LEU A 1 240 ? 4.559 18.609 -10.672 1 93.69 240 LEU A O 1
ATOM 1889 N N . GLY A 1 241 ? 5.719 17.062 -11.781 1 94.31 241 GLY A N 1
ATOM 1890 C CA . GLY A 1 241 ? 7.008 17.406 -11.203 1 94.31 241 GLY A CA 1
ATOM 1891 C C . GLY A 1 241 ? 7.301 18.891 -11.273 1 94.31 241 GLY A C 1
ATOM 1892 O O . GLY A 1 241 ? 7.848 19.469 -10.328 1 94.31 241 GLY A O 1
ATOM 1893 N N . ALA A 1 242 ? 6.898 19.547 -12.312 1 94.06 242 ALA A N 1
ATOM 1894 C CA . ALA A 1 242 ? 7.199 20.953 -12.539 1 94.06 242 ALA A CA 1
ATOM 1895 C C . ALA A 1 242 ? 6.516 21.844 -11.5 1 94.06 242 ALA A C 1
ATOM 1897 O O . ALA A 1 242 ? 6.969 22.953 -11.227 1 94.06 242 ALA A O 1
ATOM 1898 N N . TYR A 1 243 ? 5.465 21.391 -10.891 1 96.25 243 TYR A N 1
ATOM 1899 C CA . TYR A 1 243 ? 4.707 22.172 -9.922 1 96.25 243 TYR A CA 1
ATOM 1900 C C . TYR A 1 243 ? 5.25 21.953 -8.508 1 96.25 243 TYR A C 1
ATOM 1902 O O . TYR A 1 243 ? 4.828 22.641 -7.57 1 96.25 243 TYR A O 1
ATOM 1910 N N . LYS A 1 244 ? 6.113 20.969 -8.297 1 97.25 244 LYS A N 1
ATOM 1911 C CA . LYS A 1 244 ? 6.676 20.641 -6.992 1 97.25 244 LYS A CA 1
ATOM 1912 C C . LYS A 1 244 ? 5.578 20.484 -5.945 1 97.25 244 LYS A C 1
ATOM 1914 O O . LYS A 1 244 ? 5.617 21.125 -4.895 1 97.25 244 LYS A O 1
ATOM 1919 N N . PRO A 1 245 ? 4.637 19.594 -6.238 1 98.12 245 PRO A N 1
ATOM 1920 C CA . PRO A 1 245 ? 3.455 19.5 -5.375 1 98.12 245 PRO A CA 1
ATOM 1921 C C . PRO A 1 245 ? 3.754 18.812 -4.043 1 98.12 245 PRO A C 1
ATOM 1923 O O . PRO A 1 245 ? 4.734 18.078 -3.932 1 98.12 245 PRO A O 1
ATOM 1926 N N . SER A 1 246 ? 2.947 19.125 -3.066 1 98.5 246 SER A N 1
ATOM 1927 C CA . SER A 1 246 ? 2.902 18.328 -1.847 1 98.5 246 SER A CA 1
ATOM 1928 C C . SER A 1 246 ? 1.8 17.281 -1.917 1 98.5 246 SER A C 1
ATOM 1930 O O . SER A 1 246 ? 0.996 17.266 -2.852 1 98.5 246 SER A O 1
ATOM 1932 N N . ILE A 1 247 ? 1.809 16.344 -0.898 1 98.38 247 ILE A N 1
ATOM 1933 C CA . ILE A 1 247 ? 0.826 15.266 -0.906 1 98.38 247 ILE A CA 1
ATOM 1934 C C . ILE A 1 247 ? -0.119 15.422 0.284 1 98.38 247 ILE A C 1
ATOM 1936 O O . ILE A 1 247 ? 0.326 15.633 1.414 1 98.38 247 ILE A O 1
ATOM 1940 N N . SER A 1 248 ? -1.38 15.398 -0.074 1 97.38 248 SER A N 1
ATOM 1941 C CA . SER A 1 248 ? -2.453 15.297 0.911 1 97.38 248 SER A CA 1
ATOM 1942 C C . SER A 1 248 ? -2.936 13.859 1.062 1 97.38 248 SER A C 1
ATOM 1944 O O . SER A 1 248 ? -3.035 13.125 0.076 1 97.38 248 SER A O 1
ATOM 1946 N N . ILE A 1 249 ? -3.238 13.492 2.301 1 96.38 249 ILE A N 1
ATOM 1947 C CA . ILE A 1 249 ? -3.781 12.156 2.508 1 96.38 249 ILE A CA 1
ATOM 1948 C C . ILE A 1 249 ? -5.309 12.211 2.512 1 96.38 249 ILE A C 1
ATOM 1950 O O . ILE A 1 249 ? -5.973 11.203 2.27 1 96.38 249 ILE A O 1
ATOM 1954 N N . ASP A 1 250 ? -5.848 13.445 2.854 1 94.75 250 ASP A N 1
ATOM 1955 C CA . ASP A 1 250 ? -7.297 13.586 2.924 1 94.75 250 ASP A CA 1
ATOM 1956 C C . ASP A 1 250 ? -7.918 12.461 3.756 1 94.75 250 ASP A C 1
ATOM 1958 O O . ASP A 1 250 ? -7.559 12.273 4.922 1 94.75 250 ASP A O 1
ATOM 1962 N N . LEU A 1 251 ? -8.82 11.734 3.215 1 95.19 251 LEU A N 1
ATOM 1963 C CA . LEU A 1 251 ? -9.414 10.555 3.838 1 95.19 251 LEU A CA 1
ATOM 1964 C C . LEU A 1 251 ? -9.305 9.344 2.922 1 95.19 251 LEU A C 1
ATOM 1966 O O . LEU A 1 251 ? -10.312 8.68 2.645 1 95.19 251 LEU A O 1
ATOM 1970 N N . THR A 1 252 ? -8.062 9.117 2.465 1 95.19 252 THR A N 1
ATOM 1971 C CA . THR A 1 252 ? -7.848 7.957 1.609 1 95.19 252 THR A CA 1
ATOM 1972 C C . THR A 1 252 ? -8.07 6.664 2.387 1 95.19 252 THR A C 1
ATOM 1974 O O . THR A 1 252 ? -7.809 6.605 3.592 1 95.19 252 THR A O 1
ATOM 1977 N N . PRO A 1 253 ? -8.484 5.633 1.774 1 95.12 253 PRO A N 1
ATOM 1978 C CA . PRO A 1 253 ? -8.812 4.418 2.518 1 95.12 253 PRO A CA 1
ATOM 1979 C C . PRO A 1 253 ? -7.59 3.754 3.141 1 95.12 253 PRO A C 1
ATOM 1981 O O . PRO A 1 253 ? -7.68 3.17 4.223 1 95.12 253 PRO A O 1
ATOM 1984 N N . LYS A 1 254 ? -6.477 3.803 2.5 1 94.62 254 LYS A N 1
ATOM 1985 C CA . LYS A 1 254 ? -5.27 3.232 3.09 1 94.62 254 LYS A CA 1
ATOM 1986 C C . LYS A 1 254 ? -4.699 4.148 4.168 1 94.62 254 LYS A C 1
ATOM 1988 O O . LYS A 1 254 ? -3.98 3.691 5.062 1 94.62 254 LYS A O 1
ATOM 1993 N N . PHE A 1 255 ? -4.93 5.449 4.082 1 96.06 255 PHE A N 1
ATOM 1994 C CA . PHE A 1 255 ? -4.492 6.465 5.035 1 96.06 255 PHE A CA 1
ATOM 1995 C C . PHE A 1 255 ? -2.992 6.363 5.285 1 96.06 255 PHE A C 1
ATOM 1997 O O . PHE A 1 255 ? -2.543 6.422 6.43 1 96.06 255 PHE A O 1
ATOM 2004 N N . ASP A 1 256 ? -2.211 6.117 4.25 1 94.62 256 ASP A N 1
ATOM 2005 C CA . ASP A 1 256 ? -0.775 5.863 4.316 1 94.62 256 ASP A CA 1
ATOM 2006 C C . ASP A 1 256 ? -0.016 6.723 3.309 1 94.62 256 ASP A C 1
ATOM 2008 O O . ASP A 1 256 ? -0.188 6.566 2.098 1 94.62 256 ASP A O 1
ATOM 2012 N N . ILE A 1 257 ? 0.852 7.531 3.803 1 96.56 257 ILE A N 1
ATOM 2013 C CA . ILE A 1 257 ? 1.547 8.523 2.992 1 96.56 257 ILE A CA 1
ATOM 2014 C C . ILE A 1 257 ? 2.504 7.824 2.029 1 96.56 257 ILE A C 1
ATOM 2016 O O . ILE A 1 257 ? 2.748 8.312 0.923 1 96.56 257 ILE A O 1
ATOM 2020 N N . ARG A 1 258 ? 3.088 6.68 2.381 1 95.44 258 ARG A N 1
ATOM 2021 C CA . ARG A 1 258 ? 4 5.957 1.502 1 95.44 258 ARG A CA 1
ATOM 2022 C C . ARG A 1 258 ? 3.246 5.289 0.357 1 95.44 258 ARG A C 1
ATOM 2024 O O . ARG A 1 258 ? 3.77 5.172 -0.753 1 95.44 258 ARG A O 1
ATOM 2031 N N . ASN A 1 259 ? 2.039 4.855 0.696 1 94.56 259 ASN A N 1
ATOM 2032 C CA . ASN A 1 259 ? 1.188 4.379 -0.39 1 94.56 259 ASN A CA 1
ATOM 2033 C C . ASN A 1 259 ? 0.925 5.477 -1.417 1 94.56 259 ASN A C 1
ATOM 2035 O O . ASN A 1 259 ? 0.962 5.227 -2.623 1 94.56 259 ASN A O 1
ATOM 2039 N N . GLU A 1 260 ? 0.675 6.688 -0.96 1 96.12 260 GLU A N 1
ATOM 2040 C CA . GLU A 1 260 ? 0.44 7.805 -1.866 1 96.12 260 GLU A CA 1
ATOM 2041 C C . GLU A 1 260 ? 1.682 8.117 -2.697 1 96.12 260 GLU A C 1
ATOM 2043 O O . GLU A 1 260 ? 1.583 8.352 -3.904 1 96.12 260 GLU A O 1
ATOM 2048 N N . MET A 1 261 ? 2.871 8.062 -2.084 1 96.88 261 MET A N 1
ATOM 2049 C CA . MET A 1 261 ? 4.117 8.234 -2.822 1 96.88 261 MET A CA 1
ATOM 2050 C C . MET A 1 261 ? 4.262 7.176 -3.908 1 96.88 261 MET A C 1
ATOM 2052 O O . MET A 1 261 ? 4.617 7.488 -5.047 1 96.88 261 MET A O 1
ATOM 2056 N N . GLY A 1 262 ? 3.988 5.949 -3.469 1 95.06 262 GLY A N 1
ATOM 2057 C CA . GLY A 1 262 ? 4.105 4.84 -4.406 1 95.06 262 GLY A CA 1
ATOM 2058 C C . GLY A 1 262 ? 3.205 4.988 -5.617 1 95.06 262 GLY A C 1
ATOM 2059 O O . GLY A 1 262 ? 3.629 4.73 -6.746 1 95.06 262 GLY A O 1
ATOM 2060 N N . ILE A 1 263 ? 2.029 5.418 -5.363 1 92.75 263 ILE A N 1
ATOM 2061 C CA . ILE A 1 263 ? 1.078 5.605 -6.453 1 92.75 263 ILE A CA 1
ATOM 2062 C C . ILE A 1 263 ? 1.544 6.75 -7.352 1 92.75 263 ILE A C 1
ATOM 2064 O O . ILE A 1 263 ? 1.523 6.629 -8.578 1 92.75 263 ILE A O 1
ATOM 2068 N N . ALA A 1 264 ? 2.01 7.844 -6.766 1 94.44 264 ALA A N 1
ATOM 2069 C CA . ALA A 1 264 ? 2.5 8.977 -7.551 1 94.44 264 ALA A CA 1
ATOM 2070 C C . ALA A 1 264 ? 3.637 8.547 -8.477 1 94.44 264 ALA A C 1
ATOM 2072 O O . ALA A 1 264 ? 3.688 8.953 -9.633 1 94.44 264 ALA A O 1
ATOM 2073 N N . ALA A 1 265 ? 4.508 7.695 -7.957 1 93.75 265 ALA A N 1
ATOM 2074 C CA . ALA A 1 265 ? 5.68 7.258 -8.719 1 93.75 265 ALA A CA 1
ATOM 2075 C C . ALA A 1 265 ? 5.297 6.203 -9.75 1 93.75 265 ALA A C 1
ATOM 2077 O O . ALA A 1 265 ? 5.727 6.273 -10.906 1 93.75 265 ALA A O 1
ATOM 2078 N N . SER A 1 266 ? 4.465 5.258 -9.375 1 88.69 266 SER A N 1
ATOM 2079 C CA . SER A 1 266 ? 4.109 4.156 -10.266 1 88.69 266 SER A CA 1
ATOM 2080 C C . SER A 1 266 ? 3.275 4.645 -11.445 1 88.69 266 SER A C 1
ATOM 2082 O O . SER A 1 266 ? 3.361 4.094 -12.547 1 88.69 266 SER A O 1
ATOM 2084 N N . ARG A 1 267 ? 2.543 5.691 -11.227 1 86.12 267 ARG A N 1
ATOM 2085 C CA . ARG A 1 267 ? 1.715 6.262 -12.289 1 86.12 267 ARG A CA 1
ATOM 2086 C C . ARG A 1 267 ? 2.484 7.32 -13.078 1 86.12 267 ARG A C 1
ATOM 2088 O O . ARG A 1 267 ? 1.908 8.016 -13.914 1 86.12 267 ARG A O 1
ATOM 2095 N N . LEU A 1 268 ? 3.701 7.531 -12.711 1 88.75 268 LEU A N 1
ATOM 2096 C CA . LEU A 1 268 ? 4.629 8.422 -13.406 1 88.75 268 LEU A CA 1
ATOM 2097 C C . LEU A 1 268 ? 4.195 9.875 -13.266 1 88.75 268 LEU A C 1
ATOM 2099 O O . LEU A 1 268 ? 4.484 10.695 -14.141 1 88.75 268 LEU A O 1
ATOM 2103 N N . LEU A 1 269 ? 3.41 10.164 -12.242 1 92.5 269 LEU A N 1
ATOM 2104 C CA . LEU A 1 269 ? 3.062 11.555 -11.961 1 92.5 269 LEU A CA 1
ATOM 2105 C C . LEU A 1 269 ? 4.262 12.305 -11.391 1 92.5 269 LEU A C 1
ATOM 2107 O O . LEU A 1 269 ? 4.395 13.516 -11.602 1 92.5 269 LEU A O 1
ATOM 2111 N N . LEU A 1 270 ? 5.035 11.578 -10.641 1 96.38 270 LEU A N 1
ATOM 2112 C CA . LEU A 1 270 ? 6.301 12.023 -10.062 1 96.38 270 LEU A CA 1
ATOM 2113 C C . LEU A 1 270 ? 7.355 10.922 -10.148 1 96.38 270 LEU A C 1
ATOM 2115 O O . LEU A 1 270 ? 7.02 9.734 -10.164 1 96.38 270 LEU A O 1
ATOM 2119 N N . THR A 1 271 ? 8.617 11.312 -10.281 1 96.44 271 THR A N 1
ATOM 2120 C CA . THR A 1 271 ? 9.672 10.336 -10.031 1 96.44 271 THR A CA 1
ATOM 2121 C C . THR A 1 271 ? 9.695 9.93 -8.562 1 96.44 271 THR A C 1
ATOM 2123 O O . THR A 1 271 ? 9.086 10.594 -7.715 1 96.44 271 THR A O 1
ATOM 2126 N N . ALA A 1 272 ? 10.375 8.844 -8.25 1 97.19 272 ALA A N 1
ATOM 2127 C CA . ALA A 1 272 ? 10.484 8.422 -6.855 1 97.19 272 ALA A CA 1
ATOM 2128 C C . ALA A 1 272 ? 11.086 9.523 -5.988 1 97.19 272 ALA A C 1
ATOM 2130 O O . ALA A 1 272 ? 10.609 9.773 -4.879 1 97.19 272 ALA A O 1
ATOM 2131 N N . GLU A 1 273 ? 12.109 10.164 -6.473 1 97.81 273 GLU A N 1
ATOM 2132 C CA . GLU A 1 273 ? 12.734 11.266 -5.754 1 97.81 273 GLU A CA 1
ATOM 2133 C C . GLU A 1 273 ? 11.75 12.414 -5.527 1 97.81 273 GLU A C 1
ATOM 2135 O O . GLU A 1 273 ? 11.68 12.969 -4.43 1 97.81 273 GLU A O 1
ATOM 2140 N N . GLU A 1 274 ? 11.039 12.742 -6.578 1 98.06 274 GLU A N 1
ATOM 2141 C CA . GLU A 1 274 ? 10.062 13.828 -6.48 1 98.06 274 GLU A CA 1
ATOM 2142 C C . GLU A 1 274 ? 8.953 13.484 -5.496 1 98.06 274 GLU A C 1
ATOM 2144 O O . GLU A 1 274 ? 8.484 14.352 -4.754 1 98.06 274 GLU A O 1
ATOM 2149 N N . ALA A 1 275 ? 8.492 12.25 -5.512 1 98.38 275 ALA A N 1
ATOM 2150 C CA . ALA A 1 275 ? 7.473 11.812 -4.559 1 98.38 275 ALA A CA 1
ATOM 2151 C C . ALA A 1 275 ? 7.969 11.961 -3.121 1 98.38 275 ALA A C 1
ATOM 2153 O O . ALA A 1 275 ? 7.215 12.391 -2.242 1 98.38 275 ALA A O 1
ATOM 2154 N N . PHE A 1 276 ? 9.211 11.641 -2.887 1 98.44 276 PHE A N 1
ATOM 2155 C CA . PHE A 1 276 ? 9.828 11.828 -1.58 1 98.44 276 PHE A CA 1
ATOM 2156 C C . PHE A 1 276 ? 9.844 13.297 -1.192 1 98.44 276 PHE A C 1
ATOM 2158 O O . PHE A 1 276 ? 9.477 13.656 -0.072 1 98.44 276 PHE A O 1
ATOM 2165 N N . LYS A 1 277 ? 10.25 14.094 -2.094 1 98.31 277 LYS A N 1
ATOM 2166 C CA . LYS A 1 277 ? 10.297 15.531 -1.837 1 98.31 277 LYS A CA 1
ATOM 2167 C C . LYS A 1 277 ? 8.906 16.078 -1.54 1 98.31 277 LYS A C 1
ATOM 2169 O O . LYS A 1 277 ? 8.766 17.016 -0.74 1 98.31 277 LYS A O 1
ATOM 2174 N N . ALA A 1 278 ? 7.906 15.523 -2.111 1 98.56 278 ALA A N 1
ATOM 2175 C CA . ALA A 1 278 ? 6.531 15.992 -1.965 1 98.56 278 ALA A CA 1
ATOM 2176 C C . ALA A 1 278 ? 6.059 15.867 -0.518 1 98.56 278 ALA A C 1
ATOM 2178 O O . ALA A 1 278 ? 5.191 16.625 -0.074 1 98.56 278 ALA A O 1
ATOM 2179 N N . VAL A 1 279 ? 6.672 14.922 0.227 1 98.5 279 VAL A N 1
ATOM 2180 C CA . VAL A 1 279 ? 6.211 14.695 1.594 1 98.5 279 VAL A CA 1
ATOM 2181 C C . VAL A 1 279 ? 7.277 15.156 2.582 1 98.5 279 VAL A C 1
ATOM 2183 O O . VAL A 1 279 ? 7.168 14.906 3.785 1 98.5 279 VAL A O 1
ATOM 2186 N N . THR A 1 280 ? 8.375 15.727 2.078 1 97.5 280 THR A N 1
ATOM 2187 C CA . THR A 1 280 ? 9.445 16.297 2.891 1 97.5 280 THR A CA 1
ATOM 2188 C C . THR A 1 280 ? 9.75 17.719 2.457 1 97.5 280 THR A C 1
ATOM 2190 O O . THR A 1 280 ? 9 18.656 2.764 1 97.5 280 THR A O 1
ATOM 2193 N N . ASP A 1 281 ? 10.656 17.906 1.543 1 96.5 281 ASP A N 1
ATOM 2194 C CA . ASP A 1 281 ? 11.156 19.234 1.184 1 96.5 281 ASP A CA 1
ATOM 2195 C C . ASP A 1 281 ? 10.031 20.125 0.67 1 96.5 281 ASP A C 1
ATOM 2197 O O . ASP A 1 281 ? 9.828 21.234 1.172 1 96.5 281 ASP A O 1
ATOM 2201 N N . TRP A 1 282 ? 9.352 19.688 -0.352 1 97.56 282 TRP A N 1
ATOM 2202 C CA . TRP A 1 282 ? 8.305 20.5 -0.953 1 97.56 282 TRP A CA 1
ATOM 2203 C C . TRP A 1 282 ? 7.152 20.703 0.025 1 97.56 282 TRP A C 1
ATOM 2205 O O . TRP A 1 282 ? 6.629 21.828 0.147 1 97.56 282 TRP A O 1
ATOM 2215 N N . GLY A 1 283 ? 6.746 19.656 0.755 1 97.19 283 GLY A N 1
ATOM 2216 C CA . GLY A 1 283 ? 5.691 19.781 1.749 1 97.19 283 GLY A CA 1
ATOM 2217 C C . GLY A 1 283 ? 6.031 20.75 2.859 1 97.19 283 GLY A C 1
ATOM 2218 O O . GLY A 1 283 ? 5.242 21.656 3.166 1 97.19 283 GLY A O 1
ATOM 2219 N N . TYR A 1 284 ? 7.238 20.609 3.432 1 95.06 284 TYR A N 1
ATOM 2220 C CA . TYR A 1 284 ? 7.672 21.516 4.492 1 95.06 284 TYR A CA 1
ATOM 2221 C C . TYR A 1 284 ? 7.742 22.953 3.996 1 95.06 284 TYR A C 1
ATOM 2223 O O . TYR A 1 284 ? 7.281 23.875 4.672 1 95.06 284 TYR A O 1
ATOM 2231 N N . SER A 1 285 ? 8.273 23.125 2.842 1 94.69 285 SER A N 1
ATOM 2232 C CA . SER A 1 285 ? 8.438 24.469 2.283 1 94.69 285 SER A CA 1
ATOM 2233 C C . SER A 1 285 ? 7.094 25.156 2.078 1 94.69 285 SER A C 1
ATOM 2235 O O . SER A 1 285 ? 6.934 26.328 2.408 1 94.69 285 SER A O 1
ATOM 2237 N N . GLN A 1 286 ? 6.141 24.453 1.58 1 96.69 286 GLN A N 1
ATOM 2238 C CA . GLN A 1 286 ? 4.816 25.016 1.328 1 96.69 286 GLN A CA 1
ATOM 2239 C C . GLN A 1 286 ? 4.148 25.453 2.629 1 96.69 286 GLN A C 1
ATOM 2241 O O . GLN A 1 286 ? 3.373 26.406 2.645 1 96.69 286 GLN A O 1
ATOM 2246 N N . LEU A 1 287 ? 4.5 24.766 3.691 1 95.69 287 LEU A N 1
ATOM 2247 C CA . LEU A 1 287 ? 3.889 25.047 4.984 1 95.69 287 LEU A CA 1
ATOM 2248 C C . LEU A 1 287 ? 4.77 26 5.801 1 95.69 287 LEU A C 1
ATOM 2250 O O . LEU A 1 287 ? 4.531 26.188 6.996 1 95.69 287 LEU A O 1
ATOM 2254 N N . LYS A 1 288 ? 5.828 26.5 5.176 1 92.56 288 LYS A N 1
ATOM 2255 C CA . LYS A 1 288 ? 6.762 27.453 5.777 1 92.56 288 LYS A CA 1
ATOM 2256 C C . LYS A 1 288 ? 7.434 26.859 7.012 1 92.56 288 LYS A C 1
ATOM 2258 O O . LYS A 1 288 ? 7.551 27.516 8.039 1 92.56 288 LYS A O 1
ATOM 2263 N N . MET A 1 289 ? 7.746 25.625 6.848 1 91.12 289 MET A N 1
ATOM 2264 C CA . MET A 1 289 ? 8.492 24.906 7.883 1 91.12 289 MET A CA 1
ATOM 2265 C C . MET A 1 289 ? 9.875 24.516 7.383 1 91.12 289 MET A C 1
ATOM 2267 O O . MET A 1 289 ? 10.078 24.312 6.188 1 91.12 289 MET A O 1
ATOM 2271 N N . ASN A 1 290 ? 10.711 24.5 8.352 1 84.38 290 ASN A N 1
ATOM 2272 C CA . ASN A 1 290 ? 12.055 24 8.047 1 84.38 290 ASN A CA 1
ATOM 2273 C C . ASN A 1 290 ? 12.18 22.516 8.352 1 84.38 290 ASN A C 1
ATOM 2275 O O . ASN A 1 290 ? 11.812 22.062 9.445 1 84.38 290 ASN A O 1
ATOM 2279 N N . GLY A 1 291 ? 12.406 21.766 7.344 1 85.12 291 GLY A N 1
ATOM 2280 C CA . GLY A 1 291 ? 12.586 20.344 7.547 1 85.12 291 GLY A CA 1
ATOM 2281 C C . GLY A 1 291 ? 13.812 19.797 6.844 1 85.12 291 GLY A C 1
ATOM 2282 O O . GLY A 1 291 ? 14.508 20.516 6.133 1 85.12 291 GLY A O 1
ATOM 2283 N N . GLY A 1 292 ? 14.148 18.641 7.258 1 92.12 292 GLY A N 1
ATOM 2284 C CA . GLY A 1 292 ? 15.25 17.953 6.613 1 92.12 292 GLY A CA 1
ATOM 2285 C C . GLY A 1 292 ? 16.406 17.672 7.551 1 92.12 292 GLY A C 1
ATOM 2286 O O . GLY A 1 292 ? 16.594 18.359 8.555 1 92.12 292 GLY A O 1
ATOM 2287 N N . ILE A 1 293 ? 17.125 16.75 7.203 1 95.12 293 ILE A N 1
ATOM 2288 C CA . ILE A 1 293 ? 18.281 16.344 7.992 1 95.12 293 ILE A CA 1
ATOM 2289 C C . ILE A 1 293 ? 19.531 17.047 7.473 1 95.12 293 ILE A C 1
ATOM 2291 O O . ILE A 1 293 ? 20 16.75 6.367 1 95.12 293 ILE A O 1
ATOM 2295 N N . SER A 1 294 ? 20 17.906 8.164 1 94.44 294 SER A N 1
ATOM 2296 C CA . SER A 1 294 ? 21.234 18.625 7.902 1 94.44 294 SER A CA 1
ATOM 2297 C C . SER A 1 294 ? 21.844 19.156 9.195 1 94.44 294 SER A C 1
ATOM 2299 O O . SER A 1 294 ? 21.141 19.375 10.18 1 94.44 294 SER A O 1
ATOM 2301 N N . VAL A 1 295 ? 23.125 19.328 9.102 1 93.31 295 VAL A N 1
ATOM 2302 C CA . VAL A 1 295 ? 23.812 19.828 10.289 1 93.31 295 VAL A CA 1
ATOM 2303 C C . VAL A 1 295 ? 23.234 21.188 10.695 1 93.31 295 VAL A C 1
ATOM 2305 O O . VAL A 1 295 ? 23.031 22.062 9.852 1 93.31 295 VAL A O 1
ATOM 2308 N N . GLY A 1 296 ? 22.922 21.312 11.938 1 89.75 296 GLY A N 1
ATOM 2309 C CA . GLY A 1 296 ? 22.391 22.562 12.477 1 89.75 296 GLY A CA 1
ATOM 2310 C C . GLY A 1 296 ? 20.875 22.578 12.562 1 89.75 296 GLY A C 1
ATOM 2311 O O . GLY A 1 296 ? 20.297 23.406 13.258 1 89.75 296 GLY A O 1
ATOM 2312 N N . ASN A 1 297 ? 20.281 21.656 11.852 1 87.12 297 ASN A N 1
ATOM 2313 C CA . ASN A 1 297 ? 18.812 21.609 11.805 1 87.12 297 ASN A CA 1
ATOM 2314 C C . ASN A 1 297 ? 18.234 20.797 12.961 1 87.12 297 ASN A C 1
ATOM 2316 O O . ASN A 1 297 ? 18.859 19.828 13.398 1 87.12 297 ASN A O 1
ATOM 2320 N N . THR A 1 298 ? 17.203 21.375 13.555 1 82 298 THR A N 1
ATOM 2321 C CA . THR A 1 298 ? 16.312 20.547 14.359 1 82 298 THR A CA 1
ATOM 2322 C C . THR A 1 298 ? 15.203 19.953 13.5 1 82 298 THR A C 1
ATOM 2324 O O . THR A 1 298 ? 14.461 20.688 12.836 1 82 298 THR A O 1
ATOM 2327 N N . THR A 1 299 ? 15.273 18.641 13.336 1 80.94 299 THR A N 1
ATOM 2328 C CA . THR A 1 299 ? 14.289 18.047 12.438 1 80.94 299 THR A CA 1
ATOM 2329 C C . THR A 1 299 ? 13.734 16.75 13.031 1 80.94 299 THR A C 1
ATOM 2331 O O . THR A 1 299 ? 14.344 16.172 13.938 1 80.94 299 THR A O 1
ATOM 2334 N N . ASP A 1 300 ? 12.547 16.484 12.672 1 93.38 300 ASP A N 1
ATOM 2335 C CA . ASP A 1 300 ? 11.961 15.18 12.961 1 93.38 300 ASP A CA 1
ATOM 2336 C C . ASP A 1 300 ? 12.641 14.078 12.148 1 93.38 300 ASP A C 1
ATOM 2338 O O . ASP A 1 300 ? 12.992 14.281 10.984 1 93.38 300 ASP A O 1
ATOM 2342 N N . ILE A 1 301 ? 12.906 13 12.812 1 95.69 301 ILE A N 1
ATOM 2343 C CA . ILE A 1 301 ? 13.633 11.914 12.164 1 95.69 301 ILE A CA 1
ATOM 2344 C C . ILE A 1 301 ? 12.828 10.617 12.273 1 95.69 301 ILE A C 1
ATOM 2346 O O . ILE A 1 301 ? 12.258 10.32 13.328 1 95.69 301 ILE A O 1
ATOM 2350 N N . ILE A 1 302 ? 12.758 9.898 11.172 1 96.56 302 ILE A N 1
ATOM 2351 C CA . ILE A 1 302 ? 12.141 8.57 11.195 1 96.56 302 ILE A CA 1
ATOM 2352 C C . ILE A 1 302 ? 13.156 7.527 10.734 1 96.56 302 ILE A C 1
ATOM 2354 O O . ILE A 1 302 ? 13.969 7.793 9.844 1 96.56 302 ILE A O 1
ATOM 2358 N N . ILE A 1 303 ? 13.125 6.371 11.344 1 96.06 303 ILE A N 1
ATOM 2359 C CA . ILE A 1 303 ? 14.055 5.277 11.078 1 96.06 303 ILE A CA 1
ATOM 2360 C C . ILE A 1 303 ? 13.281 4.008 10.75 1 96.06 303 ILE A C 1
ATOM 2362 O O . ILE A 1 303 ? 12.453 3.551 11.539 1 96.06 303 ILE A O 1
ATOM 2366 N N . PHE A 1 304 ? 13.508 3.404 9.523 1 95.38 304 PHE A N 1
ATOM 2367 C CA . PHE A 1 304 ? 12.891 2.156 9.086 1 95.38 304 PHE A CA 1
ATOM 2368 C C . PHE A 1 304 ? 13.898 1.012 9.133 1 95.38 304 PHE A C 1
ATOM 2370 O O . PHE A 1 304 ? 15.062 1.185 8.758 1 95.38 304 PHE A O 1
ATOM 2377 N N . GLU A 1 305 ? 13.43 -0.103 9.602 1 92.31 305 GLU A N 1
ATOM 2378 C CA . GLU A 1 305 ? 14.203 -1.339 9.477 1 92.31 305 GLU A CA 1
ATOM 2379 C C . GLU A 1 305 ? 13.812 -2.098 8.211 1 92.31 305 GLU A C 1
ATOM 2381 O O . GLU A 1 305 ? 12.641 -2.408 8 1 92.31 305 GLU A O 1
ATOM 2386 N N . VAL A 1 306 ? 14.781 -2.457 7.336 1 88 306 VAL A N 1
ATOM 2387 C CA . VAL A 1 306 ? 14.414 -3.02 6.039 1 88 306 VAL A CA 1
ATOM 2388 C C . VAL A 1 306 ? 15.25 -4.266 5.758 1 88 306 VAL A C 1
ATOM 2390 O O . VAL A 1 306 ? 15.578 -4.555 4.605 1 88 306 VAL A O 1
ATOM 2393 N N . ASN A 1 307 ? 15.508 -5.082 6.652 1 79.19 307 ASN A N 1
ATOM 2394 C CA . ASN A 1 307 ? 16.422 -6.195 6.43 1 79.19 307 ASN A CA 1
ATOM 2395 C C . ASN A 1 307 ? 15.672 -7.516 6.277 1 79.19 307 ASN A C 1
ATOM 2397 O O . ASN A 1 307 ? 16.281 -8.555 6.031 1 79.19 307 ASN A O 1
ATOM 2401 N N . GLU A 1 308 ? 14.398 -7.48 6.434 1 85.88 308 GLU A N 1
ATOM 2402 C CA . GLU A 1 308 ? 13.594 -8.688 6.277 1 85.88 308 GLU A CA 1
ATOM 2403 C C . GLU A 1 308 ? 12.336 -8.406 5.461 1 85.88 308 GLU A C 1
ATOM 2405 O O . GLU A 1 308 ? 11.695 -7.367 5.637 1 85.88 308 GLU A O 1
ATOM 2410 N N . PRO A 1 309 ? 12 -9.406 4.52 1 89.25 309 PRO A N 1
ATOM 2411 C CA . PRO A 1 309 ? 10.703 -9.25 3.855 1 89.25 309 PRO A CA 1
ATOM 2412 C C . PRO A 1 309 ? 9.539 -9.203 4.844 1 89.25 309 PRO A C 1
ATOM 2414 O O . PRO A 1 309 ? 9.57 -9.867 5.883 1 89.25 309 PRO A O 1
ATOM 2417 N N . PRO A 1 310 ? 8.641 -8.336 4.621 1 89.44 310 PRO A N 1
ATOM 2418 C CA . PRO A 1 310 ? 8.352 -7.672 3.352 1 89.44 310 PRO A CA 1
ATOM 2419 C C . PRO A 1 310 ? 9.016 -6.301 3.24 1 89.44 310 PRO A C 1
ATOM 2421 O O . PRO A 1 310 ? 8.883 -5.625 2.217 1 89.44 310 PRO A O 1
ATOM 2424 N N . SER A 1 311 ? 9.781 -5.875 4.246 1 88.38 311 SER A N 1
ATOM 2425 C CA . SER A 1 311 ? 10.445 -4.578 4.164 1 88.38 311 SER A CA 1
ATOM 2426 C C . SER A 1 311 ? 11.727 -4.656 3.35 1 88.38 311 SER A C 1
ATOM 2428 O O . SER A 1 311 ? 12.336 -3.633 3.037 1 88.38 311 SER A O 1
ATOM 2430 N N . TYR A 1 312 ? 12.086 -5.789 2.916 1 88.75 312 TYR A N 1
ATOM 2431 C CA . TYR A 1 312 ? 13.281 -6.086 2.139 1 88.75 312 TYR A CA 1
ATOM 2432 C C . TYR A 1 312 ? 13.094 -5.711 0.675 1 88.75 312 TYR A C 1
ATOM 2434 O O . TYR A 1 312 ? 11.977 -5.793 0.146 1 88.75 312 TYR A O 1
ATOM 2442 N N . PRO A 1 313 ? 14.234 -5.262 -0.008 1 89.06 313 PRO A N 1
ATOM 2443 C CA . PRO A 1 313 ? 15.625 -5.027 0.388 1 89.06 313 PRO A CA 1
ATOM 2444 C C . PRO A 1 313 ? 15.922 -3.557 0.672 1 89.06 313 PRO A C 1
ATOM 2446 O O . PRO A 1 313 ? 15.094 -2.691 0.38 1 89.06 313 PRO A O 1
ATOM 2449 N N . ILE A 1 314 ? 17.031 -3.354 1.402 1 91.94 314 ILE A N 1
ATOM 2450 C CA . ILE A 1 314 ? 17.656 -2.039 1.295 1 91.94 314 ILE A CA 1
ATOM 2451 C C . ILE A 1 314 ? 18.531 -1.985 0.045 1 91.94 314 ILE A C 1
ATOM 2453 O O . ILE A 1 314 ? 19.547 -2.664 -0.031 1 91.94 314 ILE A O 1
ATOM 2457 N N . ASP A 1 315 ? 18.062 -1.347 -0.994 1 93.56 315 ASP A N 1
ATOM 2458 C CA . ASP A 1 315 ? 18.766 -1.246 -2.264 1 93.56 315 ASP A CA 1
ATOM 2459 C C . ASP A 1 315 ? 19.484 0.098 -2.389 1 93.56 315 ASP A C 1
ATOM 2461 O O . ASP A 1 315 ? 18.859 1.105 -2.734 1 93.56 315 ASP A O 1
ATOM 2465 N N . LYS A 1 316 ? 20.781 0.127 -2.184 1 92.81 316 LYS A N 1
ATOM 2466 C CA . LYS A 1 316 ? 21.578 1.353 -2.178 1 92.81 316 LYS A CA 1
ATOM 2467 C C . LYS A 1 316 ? 21.609 1.991 -3.564 1 92.81 316 LYS A C 1
ATOM 2469 O O . LYS A 1 316 ? 21.906 3.18 -3.697 1 92.81 316 LYS A O 1
ATOM 2474 N N . GLU A 1 317 ? 21.281 1.235 -4.613 1 93.38 317 GLU A N 1
ATOM 2475 C CA . GLU A 1 317 ? 21.234 1.759 -5.977 1 93.38 317 GLU A CA 1
ATOM 2476 C C . GLU A 1 317 ? 19.875 2.371 -6.289 1 93.38 317 GLU A C 1
ATOM 2478 O O . GLU A 1 317 ? 19.719 3.064 -7.297 1 93.38 317 GLU A O 1
ATOM 2483 N N . ALA A 1 318 ? 18.938 2.117 -5.469 1 95.5 318 ALA A N 1
ATOM 2484 C CA . ALA A 1 318 ? 17.594 2.664 -5.605 1 95.5 318 ALA A CA 1
ATOM 2485 C C . ALA A 1 318 ? 17.047 3.121 -4.254 1 95.5 318 ALA A C 1
ATOM 2487 O O . ALA A 1 318 ? 16.047 2.598 -3.771 1 95.5 318 ALA A O 1
ATOM 2488 N N . PRO A 1 319 ? 17.641 4.113 -3.684 1 96.25 319 PRO A N 1
ATOM 2489 C CA . PRO A 1 319 ? 17.344 4.488 -2.299 1 96.25 319 PRO A CA 1
ATOM 2490 C C . PRO A 1 319 ? 15.914 5 -2.123 1 96.25 319 PRO A C 1
ATOM 2492 O O . PRO A 1 319 ? 15.258 4.668 -1.136 1 96.25 319 PRO A O 1
ATOM 2495 N N . TYR A 1 320 ? 15.438 5.812 -3.08 1 97.38 320 TYR A N 1
ATOM 2496 C CA . TYR A 1 320 ? 14.086 6.348 -2.939 1 97.38 320 TYR A CA 1
ATOM 2497 C C . TYR A 1 320 ? 13.047 5.238 -3.045 1 97.38 320 TYR A C 1
ATOM 2499 O O . TYR A 1 320 ? 12.078 5.211 -2.281 1 97.38 320 TYR A O 1
ATOM 2507 N N . GLU A 1 321 ? 13.273 4.305 -3.977 1 96.56 321 GLU A N 1
ATOM 2508 C CA . GLU A 1 321 ? 12.375 3.162 -4.105 1 96.56 321 GLU A CA 1
ATOM 2509 C C . GLU A 1 321 ? 12.391 2.299 -2.85 1 96.56 321 GLU A C 1
ATOM 2511 O O . GLU A 1 321 ? 11.359 1.765 -2.441 1 96.56 321 GLU A O 1
ATOM 2516 N N . SER A 1 322 ? 13.602 2.184 -2.211 1 95.56 322 SER A N 1
ATOM 2517 C CA . SER A 1 322 ? 13.727 1.438 -0.962 1 95.56 322 SER A CA 1
ATOM 2518 C C . SER A 1 322 ? 12.852 2.041 0.13 1 95.56 322 SER A C 1
ATOM 2520 O O . SER A 1 322 ? 12.25 1.314 0.924 1 95.56 322 SER A O 1
ATOM 2522 N N . LEU A 1 323 ? 12.789 3.291 0.123 1 96.31 323 LEU A N 1
ATOM 2523 C CA . LEU A 1 323 ? 11.992 3.977 1.131 1 96.31 323 LEU A CA 1
ATOM 2524 C C . LEU A 1 323 ? 10.5 3.885 0.8 1 96.31 323 LEU A C 1
ATOM 2526 O O . LEU A 1 323 ? 9.68 3.625 1.682 1 96.31 323 LEU A O 1
ATOM 2530 N N . ILE A 1 324 ? 10.156 4.027 -0.442 1 96.38 324 ILE A N 1
ATOM 2531 C CA . ILE A 1 324 ? 8.773 4.191 -0.877 1 96.38 324 ILE A CA 1
ATOM 2532 C C . ILE A 1 324 ? 8.062 2.836 -0.871 1 96.38 324 ILE A C 1
ATOM 2534 O O . ILE A 1 324 ? 6.918 2.729 -0.434 1 96.38 324 ILE A O 1
ATOM 2538 N N . TYR A 1 325 ? 8.758 1.792 -1.288 1 95 325 TYR A N 1
ATOM 2539 C CA . TYR A 1 325 ? 8.031 0.572 -1.626 1 95 325 TYR A CA 1
ATOM 2540 C C . TYR A 1 325 ? 8.25 -0.503 -0.569 1 95 325 TYR A C 1
ATOM 2542 O O . TYR A 1 325 ? 7.574 -1.533 -0.571 1 95 325 TYR A O 1
ATOM 2550 N N . SER A 1 326 ? 9.203 -0.309 0.312 1 91.19 326 SER A N 1
ATOM 2551 C CA . SER A 1 326 ? 9.352 -1.272 1.398 1 91.19 326 SER A CA 1
ATOM 2552 C C . SER A 1 326 ? 8.125 -1.263 2.312 1 91.19 326 SER A C 1
ATOM 2554 O O . SER A 1 326 ? 7.43 -0.251 2.412 1 91.19 326 SER A O 1
ATOM 2556 N N . SER A 1 327 ? 7.785 -2.367 2.889 1 81.62 327 SER A N 1
ATOM 2557 C CA . SER A 1 327 ? 6.688 -2.428 3.85 1 81.62 327 SER A CA 1
ATOM 2558 C C . SER A 1 327 ? 7.062 -1.741 5.16 1 81.62 327 SER A C 1
ATOM 2560 O O . SER A 1 327 ? 8.203 -1.304 5.332 1 81.62 327 SER A O 1
ATOM 2562 N N . TYR A 1 328 ? 6.094 -1.662 5.965 1 68.81 328 TYR A N 1
ATOM 2563 C CA . TYR A 1 328 ? 6.242 -0.865 7.176 1 68.81 328 TYR A CA 1
ATOM 2564 C C . TYR A 1 328 ? 7.047 -1.617 8.227 1 68.81 328 TYR A C 1
ATOM 2566 O O . TYR A 1 328 ? 6.66 -2.709 8.656 1 68.81 328 TYR A O 1
ATOM 2574 N N . SER A 1 329 ? 8.156 -1.081 8.523 1 85.5 329 SER A N 1
ATOM 2575 C CA . SER A 1 329 ? 9.016 -1.515 9.617 1 85.5 329 SER A CA 1
ATOM 2576 C C . SER A 1 329 ? 9.617 -0.322 10.359 1 85.5 329 SER A C 1
ATOM 2578 O O . SER A 1 329 ? 10.812 -0.313 10.672 1 85.5 329 SER A O 1
ATOM 2580 N N . LEU A 1 330 ? 8.688 0.637 10.617 1 92.75 330 LEU A N 1
ATOM 2581 C CA . LEU A 1 330 ? 9.102 1.837 11.344 1 92.75 330 LEU A CA 1
ATOM 2582 C C . LEU A 1 330 ? 9.586 1.49 12.742 1 92.75 330 LEU A C 1
ATOM 2584 O O . LEU A 1 330 ? 8.836 0.92 13.539 1 92.75 330 LEU A O 1
ATOM 2588 N N . GLU A 1 331 ? 10.766 1.788 13.031 1 94.12 331 GLU A N 1
ATOM 2589 C CA . GLU A 1 331 ? 11.398 1.408 14.289 1 94.12 331 GLU A CA 1
ATOM 2590 C C . GLU A 1 331 ? 11.344 2.551 15.297 1 94.12 331 GLU A C 1
ATOM 2592 O O . GLU A 1 331 ? 10.977 2.348 16.453 1 94.12 331 GLU A O 1
ATOM 2597 N N . THR A 1 332 ? 11.75 3.725 14.828 1 95.12 332 THR A N 1
ATOM 2598 C CA . THR A 1 332 ? 11.875 4.863 15.727 1 95.12 332 THR A CA 1
ATOM 2599 C C . THR A 1 332 ? 11.438 6.152 15.039 1 95.12 332 THR A C 1
ATOM 2601 O O . THR A 1 332 ? 11.719 6.352 13.852 1 95.12 332 THR A O 1
ATOM 2604 N N . VAL A 1 333 ? 10.719 6.93 15.742 1 96.06 333 VAL A N 1
ATOM 2605 C CA . VAL A 1 333 ? 10.359 8.273 15.305 1 96.06 333 VAL A CA 1
ATOM 2606 C C . VAL A 1 333 ? 10.766 9.289 16.375 1 96.06 333 VAL A C 1
ATOM 2608 O O . VAL A 1 333 ? 10.406 9.141 17.547 1 96.06 333 VAL A O 1
ATOM 2611 N N . ILE A 1 334 ? 11.508 10.266 15.969 1 93.44 334 ILE A N 1
ATOM 2612 C CA . ILE A 1 334 ? 11.93 11.359 16.844 1 93.44 334 ILE A CA 1
ATOM 2613 C C . ILE A 1 334 ? 11.297 12.664 16.359 1 93.44 334 ILE A C 1
ATOM 2615 O O . ILE A 1 334 ? 11.414 13.031 15.195 1 93.44 334 ILE A O 1
ATOM 2619 N N . ILE A 1 335 ? 10.586 13.328 17.219 1 92.19 335 ILE A N 1
ATOM 2620 C CA . ILE A 1 335 ? 9.984 14.625 16.938 1 92.19 335 ILE A CA 1
ATOM 2621 C C . ILE A 1 335 ? 10.453 15.641 17.984 1 92.19 335 ILE A C 1
ATOM 2623 O O . ILE A 1 335 ? 10.281 15.422 19.188 1 92.19 335 ILE A O 1
ATOM 2627 N N . ASN A 1 336 ? 11.07 16.719 17.484 1 82.88 336 ASN A N 1
ATOM 2628 C CA . ASN A 1 336 ? 11.617 17.75 18.359 1 82.88 336 ASN A CA 1
ATOM 2629 C C . ASN A 1 336 ? 12.602 17.156 19.359 1 82.88 336 ASN A C 1
ATOM 2631 O O . ASN A 1 336 ? 12.531 17.469 20.562 1 82.88 336 ASN A O 1
ATOM 2635 N N . GLY A 1 337 ? 13.336 16.203 18.922 1 81.06 337 GLY A N 1
ATOM 2636 C CA . GLY A 1 337 ? 14.414 15.641 19.719 1 81.06 337 GLY A CA 1
ATOM 2637 C C . GLY A 1 337 ? 13.938 14.555 20.672 1 81.06 337 GLY A C 1
ATOM 2638 O O . GLY A 1 337 ? 14.75 13.938 21.359 1 81.06 337 GLY A O 1
ATOM 2639 N N . GLU A 1 338 ? 12.703 14.289 20.656 1 87.25 338 GLU A N 1
ATOM 2640 C CA . GLU A 1 338 ? 12.141 13.281 21.547 1 87.25 338 GLU A CA 1
ATOM 2641 C C . GLU A 1 338 ? 11.594 12.094 20.766 1 87.25 338 GLU A C 1
ATOM 2643 O O . GLU A 1 338 ? 10.914 12.273 19.75 1 87.25 338 GLU A O 1
ATOM 2648 N N . ALA A 1 339 ? 11.93 10.891 21.312 1 91.75 339 ALA A N 1
ATOM 2649 C CA . ALA A 1 339 ? 11.344 9.703 20.688 1 91.75 339 ALA A CA 1
ATOM 2650 C C . ALA A 1 339 ? 9.852 9.609 20.984 1 91.75 339 ALA A C 1
ATOM 2652 O O . ALA A 1 339 ? 9.43 9.695 22.141 1 91.75 339 ALA A O 1
ATOM 2653 N N . VAL A 1 340 ? 9.102 9.5 19.969 1 96.06 340 VAL A N 1
ATOM 2654 C CA . VAL A 1 340 ? 7.656 9.367 20.125 1 96.06 340 VAL A CA 1
ATOM 2655 C C . VAL A 1 340 ? 7.223 7.957 19.75 1 96.06 340 VAL A C 1
ATOM 2657 O O . VAL A 1 340 ? 6.113 7.531 20.078 1 96.06 340 VAL A O 1
ATOM 2660 N N . LEU A 1 341 ? 7.996 7.301 19.047 1 96.44 341 LEU A N 1
ATOM 2661 C CA . LEU A 1 341 ? 7.863 5.895 18.688 1 96.44 341 LEU A CA 1
ATOM 2662 C C . LEU A 1 341 ? 9.211 5.184 18.766 1 96.44 341 LEU A C 1
ATOM 2664 O O . LEU A 1 341 ? 10.219 5.703 18.281 1 96.44 341 LEU A O 1
ATOM 2668 N N . ASP A 1 342 ? 9.211 4.043 19.375 1 94.44 342 ASP A N 1
ATOM 2669 C CA . ASP A 1 342 ? 10.422 3.234 19.469 1 94.44 342 ASP A CA 1
ATOM 2670 C C . ASP A 1 342 ? 10.086 1.745 19.5 1 94.44 342 ASP A C 1
ATOM 2672 O O . ASP A 1 342 ? 9.102 1.346 20.125 1 94.44 342 ASP A O 1
ATOM 2676 N N . GLY A 1 343 ? 10.922 0.947 18.781 1 91.31 343 GLY A N 1
ATOM 2677 C CA . GLY A 1 343 ? 10.609 -0.469 18.656 1 91.31 343 GLY A CA 1
ATOM 2678 C C . GLY A 1 343 ? 9.281 -0.733 17.984 1 91.31 343 GLY A C 1
ATOM 2679 O O . GLY A 1 343 ? 8.602 -1.712 18.297 1 91.31 343 GLY A O 1
ATOM 2680 N N . GLY A 1 344 ? 8.836 0.234 17.25 1 91.31 344 GLY A N 1
ATOM 2681 C CA . GLY A 1 344 ? 7.59 0.091 16.516 1 91.31 344 GLY A CA 1
ATOM 2682 C C . GLY A 1 344 ? 6.367 0.41 17.359 1 91.31 344 GLY A C 1
ATOM 2683 O O . GLY A 1 344 ? 5.234 0.252 16.891 1 91.31 344 GLY A O 1
ATOM 2684 N N . VAL A 1 345 ? 6.621 0.918 18.578 1 93.62 345 VAL A N 1
ATOM 2685 C CA . VAL A 1 345 ? 5.512 1.147 19.5 1 93.62 345 VAL A CA 1
ATOM 2686 C C . VAL A 1 345 ? 5.426 2.633 19.844 1 93.62 345 VAL A C 1
ATOM 2688 O O . VAL A 1 345 ? 6.41 3.23 20.281 1 93.62 345 VAL A O 1
ATOM 2691 N N . PRO A 1 346 ? 4.25 3.199 19.609 1 96.25 346 PRO A N 1
ATOM 2692 C CA . PRO A 1 346 ? 4.082 4.578 20.078 1 96.25 346 PRO A CA 1
ATOM 2693 C C . PRO A 1 346 ? 4.25 4.715 21.578 1 96.25 346 PRO A C 1
ATOM 2695 O O . PRO A 1 346 ? 3.811 3.844 22.344 1 96.25 346 PRO A O 1
ATOM 2698 N N . LEU A 1 347 ? 4.82 5.793 22.016 1 97.12 347 LEU A N 1
ATOM 2699 C CA . LEU A 1 347 ? 5.238 5.891 23.422 1 97.12 347 LEU A CA 1
ATOM 2700 C C . LEU A 1 347 ? 4.25 6.727 24.219 1 97.12 347 LEU A C 1
ATOM 2702 O O . LEU A 1 347 ? 4.18 6.598 25.453 1 97.12 347 LEU A O 1
ATOM 2706 N N . ASN A 1 348 ? 3.477 7.586 23.578 1 97.06 348 ASN A N 1
ATOM 2707 C CA . ASN A 1 348 ? 2.611 8.523 24.281 1 97.06 348 ASN A CA 1
ATOM 2708 C C . ASN A 1 348 ? 1.212 7.953 24.484 1 97.06 348 ASN A C 1
ATOM 2710 O O . ASN A 1 348 ? 0.46 8.43 25.328 1 97.06 348 ASN A O 1
ATOM 2714 N N . VAL A 1 349 ? 0.823 7.055 23.609 1 96.38 349 VAL A N 1
ATOM 2715 C CA . VAL A 1 349 ? -0.503 6.445 23.625 1 96.38 349 VAL A CA 1
ATOM 2716 C C . VAL A 1 349 ? -0.373 4.926 23.625 1 96.38 349 VAL A C 1
ATOM 2718 O O . VAL A 1 349 ? 0.45 4.367 22.891 1 96.38 349 VAL A O 1
ATOM 2721 N N . GLY A 1 350 ? -1.135 4.246 24.469 1 91.75 350 GLY A N 1
ATOM 2722 C CA . GLY A 1 350 ? -1.025 2.799 24.594 1 91.75 350 GLY A CA 1
ATOM 2723 C C . GLY A 1 350 ? -2.32 2.074 24.266 1 91.75 350 GLY A C 1
ATOM 2724 O O . GLY A 1 350 ? -3.238 2.66 23.688 1 91.75 350 GLY A O 1
ATOM 2725 N N . THR A 1 351 ? -2.328 0.873 24.594 1 90.19 351 THR A N 1
ATOM 2726 C CA . THR A 1 351 ? -3.418 -0.033 24.25 1 90.19 351 THR A CA 1
ATOM 2727 C C . THR A 1 351 ? -4.727 0.421 24.891 1 90.19 351 THR A C 1
ATOM 2729 O O . THR A 1 351 ? -5.789 0.331 24.281 1 90.19 351 THR A O 1
ATOM 2732 N N . LYS A 1 352 ? -4.648 0.93 26.047 1 93.81 352 LYS A N 1
ATOM 2733 C CA . LYS A 1 352 ? -5.848 1.369 26.766 1 93.81 352 LYS A CA 1
ATOM 2734 C C . LYS A 1 352 ? -6.5 2.555 26.062 1 93.81 352 LYS A C 1
ATOM 2736 O O . LYS A 1 352 ? -7.723 2.625 25.953 1 93.81 352 LYS A O 1
ATOM 2741 N N . ASP A 1 353 ? -5.672 3.49 25.609 1 95.06 353 ASP A N 1
ATOM 2742 C CA . ASP A 1 353 ? -6.18 4.645 24.875 1 95.06 353 ASP A CA 1
ATOM 2743 C C . ASP A 1 353 ? -6.879 4.211 23.594 1 95.06 353 ASP A C 1
ATOM 2745 O O . ASP A 1 353 ? -7.953 4.715 23.266 1 95.06 353 ASP A O 1
ATOM 2749 N N . ILE A 1 354 ? -6.301 3.266 22.938 1 93.88 354 ILE A N 1
ATOM 2750 C CA . ILE A 1 354 ? -6.828 2.775 21.672 1 93.88 354 ILE A CA 1
ATOM 2751 C C . ILE A 1 354 ? -8.141 2.031 21.922 1 93.88 354 ILE A C 1
ATOM 2753 O O . ILE A 1 354 ? -9.102 2.199 21.172 1 93.88 354 ILE A O 1
ATOM 2757 N N . GLU A 1 355 ? -8.172 1.306 22.969 1 93.12 355 GLU A N 1
ATOM 2758 C CA . GLU A 1 355 ? -9.391 0.575 23.312 1 93.12 355 GLU A CA 1
ATOM 2759 C C . GLU A 1 355 ? -10.531 1.53 23.641 1 93.12 355 GLU A C 1
ATOM 2761 O O . GLU A 1 355 ? -11.672 1.301 23.234 1 93.12 355 GLU A O 1
ATOM 2766 N N . GLU A 1 356 ? -10.227 2.523 24.344 1 95.19 356 GLU A N 1
ATOM 2767 C CA . GLU A 1 356 ? -11.234 3.529 24.656 1 95.19 356 GLU A CA 1
ATOM 2768 C C . GLU A 1 356 ? -11.75 4.219 23.406 1 95.19 356 GLU A C 1
ATOM 2770 O O . GLU A 1 356 ? -12.953 4.426 23.25 1 95.19 356 GLU A O 1
ATOM 2775 N N . ALA A 1 357 ? -10.82 4.555 22.547 1 95.81 357 ALA A N 1
ATOM 2776 C CA . ALA A 1 357 ? -11.211 5.184 21.297 1 95.81 357 ALA A CA 1
ATOM 2777 C C . ALA A 1 357 ? -12.078 4.246 20.453 1 95.81 357 ALA A C 1
ATOM 2779 O O . ALA A 1 357 ? -13.07 4.672 19.859 1 95.81 357 ALA A O 1
ATOM 2780 N N . ASN A 1 358 ? -11.711 2.982 20.469 1 92.69 358 ASN A N 1
ATOM 2781 C CA . ASN A 1 358 ? -12.5 1.987 19.75 1 92.69 358 ASN A CA 1
ATOM 2782 C C . ASN A 1 358 ? -13.922 1.892 20.281 1 92.69 358 ASN A C 1
ATOM 2784 O O . ASN A 1 358 ? -14.875 1.743 19.516 1 92.69 358 ASN A O 1
ATOM 2788 N N . ARG A 1 359 ? -14.055 1.968 21.578 1 93 359 ARG A N 1
ATOM 2789 C CA . ARG A 1 359 ? -15.375 1.927 22.203 1 93 359 ARG A CA 1
ATOM 2790 C C . ARG A 1 359 ? -16.234 3.1 21.75 1 93 359 ARG A C 1
ATOM 2792 O O . ARG A 1 359 ? -17.438 2.943 21.5 1 93 359 ARG A O 1
ATOM 2799 N N . LYS A 1 360 ? -15.609 4.219 21.594 1 94.06 360 LYS A N 1
ATOM 2800 C CA . LYS A 1 360 ? -16.344 5.402 21.125 1 94.06 360 LYS A CA 1
ATOM 2801 C C . LYS A 1 360 ? -16.812 5.227 19.688 1 94.06 360 LYS A C 1
ATOM 2803 O O . LYS A 1 360 ? -17.891 5.695 19.328 1 94.06 360 LYS A O 1
ATOM 2808 N N . VAL A 1 361 ? -16.031 4.594 18.875 1 93.31 361 VAL A N 1
ATOM 2809 C CA . VAL A 1 361 ? -16.406 4.332 17.484 1 93.31 361 VAL A CA 1
ATOM 2810 C C . VAL A 1 361 ? -17.625 3.406 17.438 1 93.31 361 VAL A C 1
ATOM 2812 O O . VAL A 1 361 ? -18.547 3.613 16.656 1 93.31 361 VAL A O 1
ATOM 2815 N N . GLU A 1 362 ? -17.625 2.43 18.328 1 89.81 362 GLU A N 1
ATOM 2816 C CA . GLU A 1 362 ? -18.719 1.47 18.359 1 89.81 362 GLU A CA 1
ATOM 2817 C C . GLU A 1 362 ? -20.016 2.133 18.812 1 89.81 362 GLU A C 1
ATOM 2819 O O . GLU A 1 362 ? -21.109 1.727 18.406 1 89.81 362 GLU A O 1
ATOM 2824 N N . GLU A 1 363 ? -19.922 3.129 19.562 1 90.56 363 GLU A N 1
ATOM 2825 C CA . GLU A 1 363 ? -21.094 3.834 20.094 1 90.56 363 GLU A CA 1
ATOM 2826 C C . GLU A 1 363 ? -21.781 4.641 19 1 90.56 363 GLU A C 1
ATOM 2828 O O . GLU A 1 363 ? -23.016 4.773 19 1 90.56 363 GLU A O 1
ATOM 2833 N N . ILE A 1 364 ? -21.062 5.219 18.094 1 84.06 364 ILE A N 1
ATOM 2834 C CA . ILE A 1 364 ? -21.641 6.027 17.031 1 84.06 364 ILE A CA 1
ATOM 2835 C C . ILE A 1 364 ? -22.328 5.125 16 1 84.06 364 ILE A C 1
ATOM 2837 O O . ILE A 1 364 ? -23.375 5.477 15.469 1 84.06 364 ILE A O 1
ATOM 2841 N N . GLY A 1 365 ? -21.781 4.051 15.602 1 66.75 365 GLY A N 1
ATOM 2842 C CA . GLY A 1 365 ? -22.391 3.104 14.68 1 66.75 365 GLY A CA 1
ATOM 2843 C C . GLY A 1 365 ? -23.766 2.631 15.109 1 66.75 365 GLY A C 1
ATOM 2844 O O . GLY A 1 365 ? -24.625 2.354 14.273 1 66.75 365 GLY A O 1
ATOM 2845 N N . LYS A 1 366 ? -24.031 2.648 16.375 1 58.59 366 LYS A N 1
ATOM 2846 C CA . LYS A 1 366 ? -25.312 2.225 16.938 1 58.59 366 LYS A CA 1
ATOM 2847 C C . LYS A 1 366 ? -26.359 3.336 16.844 1 58.59 366 LYS A C 1
ATOM 2849 O O . LYS A 1 366 ? -27.547 3.068 16.656 1 58.59 366 LYS A O 1
ATOM 2854 N N . VAL A 1 367 ? -25.844 4.535 16.844 1 47.19 367 VAL A N 1
ATOM 2855 C CA . VAL A 1 367 ? -26.734 5.684 16.797 1 47.19 367 VAL A CA 1
ATOM 2856 C C . VAL A 1 367 ? -27.219 5.902 15.367 1 47.19 367 VAL A C 1
ATOM 2858 O O . VAL A 1 367 ? -28.375 6.285 15.148 1 47.19 367 VAL A O 1
ATOM 2861 N N . GLU A 1 368 ? -26.422 5.777 14.344 1 53.69 368 GLU A N 1
ATOM 2862 C CA . GLU A 1 368 ? -26.797 5.93 12.938 1 53.69 368 GLU A CA 1
ATOM 2863 C C . GLU A 1 368 ? -27.844 4.902 12.523 1 53.69 368 GLU A C 1
ATOM 2865 O O . GLU A 1 368 ? -28.625 5.141 11.602 1 53.69 368 GLU A O 1
ATOM 2870 N N . LYS A 1 369 ? -27.844 3.725 13.094 1 49.47 369 LYS A N 1
ATOM 2871 C CA . LYS A 1 369 ? -28.781 2.664 12.75 1 49.47 369 LYS A CA 1
ATOM 2872 C C . LYS A 1 369 ? -30.109 2.842 13.492 1 49.47 369 LYS A C 1
ATOM 2874 O O . LYS A 1 369 ? -31.109 2.221 13.141 1 49.47 369 LYS A O 1
ATOM 2879 N N . ASN A 1 370 ? -30.156 3.508 14.586 1 41.12 370 ASN A N 1
ATOM 2880 C CA . ASN A 1 370 ? -31.391 3.809 15.281 1 41.12 370 ASN A CA 1
ATOM 2881 C C . ASN A 1 370 ? -32.062 5.074 14.742 1 41.12 370 ASN A C 1
ATOM 2883 O O . ASN A 1 370 ? -31.375 6.074 14.5 1 41.12 370 ASN A O 1
ATOM 2887 N N . MET B 1 1 ? -12.43 -21.688 14.258 1 93.25 1 MET B N 1
ATOM 2888 C CA . MET B 1 1 ? -12.016 -20.328 13.906 1 93.25 1 MET B CA 1
ATOM 2889 C C . MET B 1 1 ? -13.18 -19.359 14.07 1 93.25 1 MET B C 1
ATOM 2891 O O . MET B 1 1 ? -14.289 -19.625 13.617 1 93.25 1 MET B O 1
ATOM 2895 N N . LYS B 1 2 ? -12.945 -18.328 14.789 1 94 2 LYS B N 1
ATOM 2896 C CA . LYS B 1 2 ? -13.891 -17.219 14.891 1 94 2 LYS B CA 1
ATOM 2897 C C . LYS B 1 2 ? -13.5 -16.078 13.961 1 94 2 LYS B C 1
ATOM 2899 O O . LYS B 1 2 ? -12.312 -15.766 13.82 1 94 2 LYS B O 1
ATOM 2904 N N . ALA B 1 3 ? -14.453 -15.469 13.289 1 95.62 3 ALA B N 1
ATOM 2905 C CA . ALA B 1 3 ? -14.18 -14.391 12.344 1 95.62 3 ALA B CA 1
ATOM 2906 C C . ALA B 1 3 ? -15.156 -13.234 12.539 1 95.62 3 ALA B C 1
ATOM 2908 O O . ALA B 1 3 ? -16.375 -13.438 12.586 1 95.62 3 ALA B O 1
ATOM 2909 N N . GLY B 1 4 ? -14.617 -12.016 12.781 1 95.5 4 GLY B N 1
ATOM 2910 C CA . GLY B 1 4 ? -15.492 -10.852 12.711 1 95.5 4 GLY B CA 1
ATOM 2911 C C . GLY B 1 4 ? 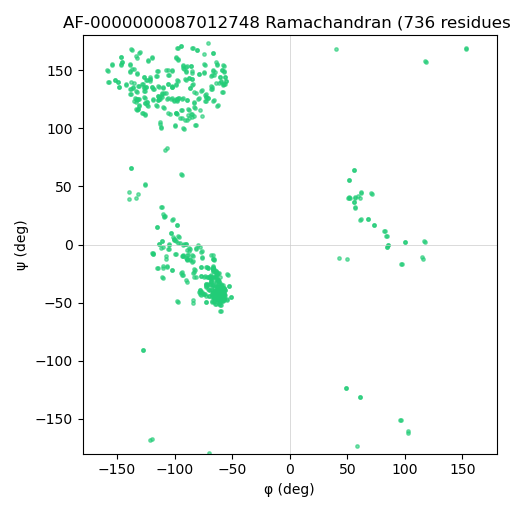-16.141 -10.672 11.352 1 95.5 4 GLY B C 1
ATOM 2912 O O . GLY B 1 4 ? -17.312 -10.305 11.266 1 95.5 4 GLY B O 1
ATOM 2913 N N . ILE B 1 5 ? -15.383 -10.898 10.312 1 96.5 5 ILE B N 1
ATOM 2914 C CA . ILE B 1 5 ? -15.859 -10.969 8.938 1 96.5 5 ILE B CA 1
ATOM 2915 C C . ILE B 1 5 ? -15.25 -12.188 8.242 1 96.5 5 ILE B C 1
ATOM 2917 O O . ILE B 1 5 ? -14.039 -12.391 8.289 1 96.5 5 ILE B O 1
ATOM 2921 N N . ALA B 1 6 ? -16.031 -13.031 7.684 1 97.31 6 ALA B N 1
ATOM 2922 C CA . ALA B 1 6 ? -15.594 -14.18 6.898 1 97.31 6 ALA B CA 1
ATOM 2923 C C . ALA B 1 6 ? -15.992 -14.031 5.434 1 97.31 6 ALA B C 1
ATOM 2925 O O . ALA B 1 6 ? -17.156 -13.75 5.125 1 97.31 6 ALA B O 1
ATOM 2926 N N . PHE B 1 7 ? -15.031 -14.156 4.602 1 97.88 7 PHE B N 1
ATOM 2927 C CA . PHE B 1 7 ? -15.289 -14.141 3.166 1 97.88 7 PHE B CA 1
ATOM 2928 C C . PHE B 1 7 ? -15.5 -15.555 2.635 1 97.88 7 PHE B C 1
ATOM 2930 O O . PHE B 1 7 ? -14.531 -16.281 2.395 1 97.88 7 PHE B O 1
ATOM 2937 N N . LEU B 1 8 ? -16.734 -15.898 2.479 1 96.31 8 LEU B N 1
ATOM 2938 C CA . LEU B 1 8 ? -17.109 -17.25 2.096 1 96.31 8 LEU B CA 1
ATOM 2939 C C . LEU B 1 8 ? -17.344 -17.359 0.59 1 96.31 8 LEU B C 1
ATOM 2941 O O . LEU B 1 8 ? -17.516 -16.328 -0.081 1 96.31 8 LEU B O 1
ATOM 2945 N N . LYS B 1 9 ? -17.266 -18.562 0.134 1 94.62 9 LYS B N 1
ATOM 2946 C CA . LYS B 1 9 ? -17.453 -18.812 -1.292 1 94.62 9 LYS B CA 1
ATOM 2947 C C . LYS B 1 9 ? -18.891 -18.562 -1.705 1 94.62 9 LYS B C 1
ATOM 2949 O O . LYS B 1 9 ? -19.828 -19.016 -1.028 1 94.62 9 LYS B O 1
ATOM 2954 N N . ASP B 1 10 ? -19.078 -17.844 -2.824 1 90.75 10 ASP B N 1
ATOM 2955 C CA . ASP B 1 10 ? -20.359 -17.625 -3.479 1 90.75 10 ASP B CA 1
ATOM 2956 C C . ASP B 1 10 ? -21.359 -17 -2.521 1 90.75 10 ASP B C 1
ATOM 2958 O O . ASP B 1 10 ? -22.547 -17.375 -2.508 1 90.75 10 ASP B O 1
ATOM 2962 N N . SER B 1 11 ? -20.875 -16.203 -1.634 1 91.75 11 SER B N 1
ATOM 2963 C CA . SER B 1 11 ? -21.719 -15.508 -0.675 1 91.75 11 SER B CA 1
ATOM 2964 C C . SER B 1 11 ? -21.156 -14.133 -0.324 1 91.75 11 SER B C 1
ATOM 2966 O O . SER B 1 11 ? -19.969 -13.875 -0.527 1 91.75 11 SER B O 1
ATOM 2968 N N . ALA B 1 12 ? -22.094 -13.312 0.079 1 94.62 12 ALA B N 1
ATOM 2969 C CA . ALA B 1 12 ? -21.625 -12.07 0.693 1 94.62 12 ALA B CA 1
ATOM 2970 C C . ALA B 1 12 ? -20.844 -12.352 1.977 1 94.62 12 ALA B C 1
ATOM 2972 O O . ALA B 1 12 ? -21.016 -13.406 2.588 1 94.62 12 ALA B O 1
ATOM 2973 N N . PRO B 1 13 ? -19.969 -11.422 2.328 1 97.06 13 PRO B N 1
ATOM 2974 C CA . PRO B 1 13 ? -19.234 -11.609 3.584 1 97.06 13 PRO B CA 1
ATOM 2975 C C . PRO B 1 13 ? -20.156 -11.805 4.781 1 97.06 13 PRO B C 1
ATOM 2977 O O . PRO B 1 13 ? -21.219 -11.164 4.867 1 97.06 13 PRO B O 1
ATOM 2980 N N . VAL B 1 14 ? -19.766 -12.695 5.68 1 96.75 14 VAL B N 1
ATOM 2981 C CA . VAL B 1 14 ? -20.578 -13.023 6.852 1 96.75 14 VAL B CA 1
ATOM 2982 C C . VAL B 1 14 ? -19.906 -12.453 8.102 1 96.75 14 VAL B C 1
ATOM 2984 O O . VAL B 1 14 ? -18.719 -12.641 8.328 1 96.75 14 VAL B O 1
ATOM 2987 N N . THR B 1 15 ? -20.734 -11.734 8.898 1 95.56 15 THR B N 1
ATOM 2988 C CA . THR B 1 15 ? -20.203 -11.164 10.133 1 95.56 15 THR B CA 1
ATOM 2989 C C . THR B 1 15 ? -20.359 -12.141 11.289 1 95.56 15 THR B C 1
ATOM 2991 O O . THR B 1 15 ? -21.344 -12.875 11.359 1 95.56 15 THR B O 1
ATOM 2994 N N . ASN B 1 16 ? -19.375 -12.172 12.133 1 95.25 16 ASN B N 1
ATOM 2995 C CA . ASN B 1 16 ? -19.375 -12.969 13.359 1 95.25 16 ASN B CA 1
ATOM 2996 C C . ASN B 1 16 ? -19.641 -14.445 13.062 1 95.25 16 ASN B C 1
ATOM 2998 O O . ASN B 1 16 ? -20.578 -15.031 13.594 1 95.25 16 ASN B O 1
ATOM 3002 N N . ALA B 1 17 ? -18.703 -15.039 12.32 1 96.25 17 ALA B N 1
ATOM 3003 C CA . ALA B 1 17 ? -18.859 -16.406 11.859 1 96.25 17 ALA B CA 1
ATOM 3004 C C . ALA B 1 17 ? -17.953 -17.359 12.648 1 96.25 17 ALA B C 1
ATOM 3006 O O . ALA B 1 17 ? -16.922 -16.953 13.172 1 96.25 17 ALA B O 1
ATOM 3007 N N . TYR B 1 18 ? -18.406 -18.609 12.781 1 95.31 18 TYR B N 1
ATOM 3008 C CA . TYR B 1 18 ? -17.641 -19.734 13.281 1 95.31 18 TYR B CA 1
ATOM 3009 C C . TYR B 1 18 ? -17.359 -20.734 12.164 1 95.31 18 TYR B C 1
ATOM 3011 O O . TYR B 1 18 ? -18.266 -21.125 11.43 1 95.31 18 TYR B O 1
ATOM 3019 N N . ILE B 1 19 ? -16.125 -21.109 12.023 1 94.5 19 ILE B N 1
ATOM 3020 C CA . ILE B 1 19 ? -15.719 -22.047 10.977 1 94.5 19 ILE B CA 1
ATOM 3021 C C . ILE B 1 19 ? -15.008 -23.25 11.609 1 94.5 19 ILE B C 1
ATOM 3023 O O . ILE B 1 19 ? -14.008 -23.078 12.312 1 94.5 19 ILE B O 1
ATOM 3027 N N . GLY B 1 20 ? -15.555 -24.375 11.391 1 92.75 20 GLY B N 1
ATOM 3028 C CA . GLY B 1 20 ? -14.961 -25.609 11.867 1 92.75 20 GLY B CA 1
ATOM 3029 C C . GLY B 1 20 ? -14.203 -26.359 10.781 1 92.75 20 GLY B C 1
ATOM 3030 O O . GLY B 1 20 ? -14.75 -26.625 9.711 1 92.75 20 GLY B O 1
ATOM 3031 N N . VAL B 1 21 ? -12.945 -26.656 11.008 1 90 21 VAL B N 1
ATOM 3032 C CA . VAL B 1 21 ? -12.109 -27.375 10.047 1 90 21 VAL B CA 1
ATOM 3033 C C . VAL B 1 21 ? -11.625 -28.688 10.672 1 90 21 VAL B C 1
ATOM 3035 O O . VAL B 1 21 ? -11.195 -28.703 11.828 1 90 21 VAL B O 1
ATOM 3038 N N . ASN B 1 22 ? -11.734 -29.672 9.953 1 88.44 22 ASN B N 1
ATOM 3039 C CA . ASN B 1 22 ? -11.242 -30.984 10.352 1 88.44 22 ASN B CA 1
ATOM 3040 C C . ASN B 1 22 ? -10.43 -31.641 9.234 1 88.44 22 ASN B C 1
ATOM 3042 O O . ASN B 1 22 ? -10.93 -31.828 8.125 1 88.44 22 ASN B O 1
ATOM 3046 N N . ASP B 1 23 ? -9.203 -32.031 9.516 1 82.75 23 ASP B N 1
ATOM 3047 C CA . ASP B 1 23 ? -8.305 -32.656 8.555 1 82.75 23 ASP B CA 1
ATOM 3048 C C . ASP B 1 23 ? -8.211 -31.859 7.27 1 82.75 23 ASP B C 1
ATOM 3050 O O . ASP B 1 23 ? -8.398 -32.375 6.176 1 82.75 23 ASP B O 1
ATOM 3054 N N . GLY B 1 24 ? -8.172 -30.562 7.496 1 79.25 24 GLY B N 1
ATOM 3055 C CA . GLY B 1 24 ? -7.957 -29.672 6.379 1 79.25 24 GLY B CA 1
ATOM 3056 C C . GLY B 1 24 ? -9.227 -29.328 5.625 1 79.25 24 GLY B C 1
ATOM 3057 O O . GLY B 1 24 ? -9.219 -28.5 4.719 1 79.25 24 GLY B O 1
ATOM 3058 N N . LYS B 1 25 ? -10.289 -29.922 6.09 1 88.31 25 LYS B N 1
ATOM 3059 C CA . LYS B 1 25 ? -11.562 -29.734 5.398 1 88.31 25 LYS B CA 1
ATOM 3060 C C . LYS B 1 25 ? -12.523 -28.891 6.234 1 88.31 25 LYS B C 1
ATOM 3062 O O . LYS B 1 25 ? -12.648 -29.094 7.441 1 88.31 25 LYS B O 1
ATOM 3067 N N . ILE B 1 26 ? -13.141 -27.969 5.547 1 92.44 26 ILE B N 1
ATOM 3068 C CA . ILE B 1 26 ? -14.156 -27.172 6.223 1 92.44 26 ILE B CA 1
ATOM 3069 C C . ILE B 1 26 ? -15.414 -28 6.445 1 92.44 26 ILE B C 1
ATOM 3071 O O . ILE B 1 26 ? -16.047 -28.453 5.488 1 92.44 26 ILE B O 1
ATOM 3075 N N . GLU B 1 27 ? -15.844 -28.125 7.645 1 93.12 27 GLU B N 1
ATOM 3076 C CA . GLU B 1 27 ? -16.953 -29.016 7.957 1 93.12 27 GLU B CA 1
ATOM 3077 C C . GLU B 1 27 ? -18.203 -28.219 8.344 1 93.12 27 GLU B C 1
ATOM 3079 O O . GLU B 1 27 ? -19.328 -28.703 8.18 1 93.12 27 GLU B O 1
ATOM 3084 N N . ALA B 1 28 ? -17.922 -27.062 8.891 1 93.94 28 ALA B N 1
ATOM 3085 C CA . ALA B 1 28 ? -19.062 -26.297 9.375 1 93.94 28 ALA B CA 1
ATOM 3086 C C . ALA B 1 28 ? -18.781 -24.797 9.336 1 93.94 28 ALA B C 1
ATOM 3088 O O . ALA B 1 28 ? -17.656 -24.375 9.586 1 93.94 28 ALA B O 1
ATOM 3089 N N . ILE B 1 29 ? -19.75 -24.062 8.992 1 94.88 29 ILE B N 1
ATOM 3090 C CA . ILE B 1 29 ? -19.797 -22.609 9.102 1 94.88 29 ILE B CA 1
ATOM 3091 C C . ILE B 1 29 ? -21.109 -22.172 9.758 1 94.88 29 ILE B C 1
ATOM 3093 O O . ILE B 1 29 ? -22.188 -22.594 9.344 1 94.88 29 ILE B O 1
ATOM 3097 N N . SER B 1 30 ? -20.969 -21.406 10.82 1 94.62 30 SER B N 1
ATOM 3098 C CA . SER B 1 30 ? -22.141 -21.062 11.602 1 94.62 30 SER B CA 1
ATOM 3099 C C . SER B 1 30 ? -22.047 -19.656 12.18 1 94.62 30 SER B C 1
ATOM 3101 O O . SER B 1 30 ? -20.953 -19.109 12.289 1 94.62 30 SER B O 1
ATOM 3103 N N . LYS B 1 31 ? -23.188 -19.062 12.492 1 93.5 31 LYS B N 1
ATOM 3104 C CA . LYS B 1 31 ? -23.219 -17.781 13.211 1 93.5 31 LYS B CA 1
ATOM 3105 C C . LYS B 1 31 ? -23.234 -18.016 14.719 1 93.5 31 LYS B C 1
ATOM 3107 O O . LYS B 1 31 ? -23.109 -17.062 15.492 1 93.5 31 LYS B O 1
ATOM 3112 N N . ARG B 1 32 ? -23.312 -19.219 15.07 1 92.12 32 ARG B N 1
ATOM 3113 C CA . ARG B 1 32 ? -23.266 -19.594 16.484 1 92.12 32 ARG B CA 1
ATOM 3114 C C . ARG B 1 32 ? -22.078 -20.516 16.766 1 92.12 32 ARG B C 1
ATOM 3116 O O . ARG B 1 32 ? -21.547 -21.141 15.852 1 92.12 32 ARG B O 1
ATOM 3123 N N . GLU B 1 33 ? -21.781 -20.547 18.016 1 90.12 33 GLU B N 1
ATOM 3124 C CA . GLU B 1 33 ? -20.656 -21.391 18.406 1 90.12 33 GLU B CA 1
ATOM 3125 C C . GLU B 1 33 ? -20.906 -22.844 18.016 1 90.12 33 GLU B C 1
ATOM 3127 O O . GLU B 1 33 ? -22.016 -23.359 18.172 1 90.12 33 GLU B O 1
ATOM 3132 N N . LEU B 1 34 ? -19.859 -23.422 17.562 1 89.38 34 LEU B N 1
ATOM 3133 C CA . LEU B 1 34 ? -19.938 -24.812 17.125 1 89.38 34 LEU B CA 1
ATOM 3134 C C . LEU B 1 34 ? -19.656 -25.766 18.281 1 89.38 34 LEU B C 1
ATOM 3136 O O . LEU B 1 34 ? -18.484 -25.984 18.641 1 89.38 34 LEU B O 1
ATOM 3140 N N . GLU B 1 35 ? -20.656 -26.422 18.781 1 85.5 35 GLU B N 1
ATOM 3141 C CA . GLU B 1 35 ? -20.547 -27.297 19.938 1 85.5 35 GLU B CA 1
ATOM 3142 C C . GLU B 1 35 ? -19.625 -28.469 19.656 1 85.5 35 GLU B C 1
ATOM 3144 O O . GLU B 1 35 ? -18.891 -28.922 20.547 1 85.5 35 GLU B O 1
ATOM 3149 N N . GLU B 1 36 ? -19.656 -28.969 18.516 1 84.94 36 GLU B N 1
ATOM 3150 C CA . GLU B 1 36 ? -18.875 -30.156 18.141 1 84.94 36 GLU B CA 1
ATOM 3151 C C . GLU B 1 36 ? -17.375 -29.844 18.156 1 84.94 36 GLU B C 1
ATOM 3153 O O . GLU B 1 36 ? -16.547 -30.766 18.109 1 84.94 36 GLU B O 1
ATOM 3158 N N . TYR B 1 37 ? -17.062 -28.641 18.234 1 84 37 TYR B N 1
ATOM 3159 C CA . TYR B 1 37 ? -15.656 -28.25 18.188 1 84 37 TYR B CA 1
ATOM 3160 C C . TYR B 1 37 ? -15.172 -27.75 19.547 1 84 37 TYR B C 1
ATOM 3162 O O . TYR B 1 37 ? -14.188 -27.016 19.625 1 84 37 TYR B O 1
ATOM 3170 N N . ASP B 1 38 ? -15.812 -28.156 20.656 1 81.12 38 ASP B N 1
ATOM 3171 C CA . ASP B 1 38 ? -15.43 -27.766 22.016 1 81.12 38 ASP B CA 1
ATOM 3172 C C . ASP B 1 38 ? -14.047 -28.297 22.375 1 81.12 38 ASP B C 1
ATOM 3174 O O . ASP B 1 38 ? -13.336 -27.719 23.188 1 81.12 38 ASP B O 1
ATOM 3178 N N . ASP B 1 39 ? -13.625 -29.359 21.703 1 81.44 39 ASP B N 1
ATOM 3179 C CA . ASP B 1 39 ? -12.32 -29.969 21.969 1 81.44 39 ASP B CA 1
ATOM 3180 C C . ASP B 1 39 ? -11.352 -29.734 20.812 1 81.44 39 ASP B C 1
ATOM 3182 O O . ASP B 1 39 ? -10.43 -30.516 20.594 1 81.44 39 ASP B O 1
ATOM 3186 N N . ALA B 1 40 ? -11.648 -28.641 20.125 1 82.38 40 ALA B N 1
ATOM 3187 C CA . ALA B 1 40 ? -10.773 -28.328 19 1 82.38 40 ALA B CA 1
ATOM 3188 C C . ALA B 1 40 ? -9.328 -28.188 19.438 1 82.38 40 ALA B C 1
ATOM 3190 O O . ALA B 1 40 ? -9.047 -27.641 20.516 1 82.38 40 ALA B O 1
ATOM 3191 N N . GLU B 1 41 ? -8.414 -28.719 18.672 1 79.5 41 GLU B N 1
ATOM 3192 C CA . GLU B 1 41 ? -6.988 -28.672 18.969 1 79.5 41 GLU B CA 1
ATOM 3193 C C . GLU B 1 41 ? -6.434 -27.266 18.828 1 79.5 41 GLU B C 1
ATOM 3195 O O . GLU B 1 41 ? -5.492 -26.891 19.516 1 79.5 41 GLU B O 1
ATOM 3200 N N . LEU B 1 42 ? -7.02 -26.578 17.875 1 78.69 42 LEU B N 1
ATOM 3201 C CA . LEU B 1 42 ? -6.551 -25.234 17.594 1 78.69 42 LEU B CA 1
ATOM 3202 C C . LEU B 1 42 ? -7.723 -24.266 17.469 1 78.69 42 LEU B C 1
ATOM 3204 O O . LEU B 1 42 ? -8.672 -24.547 16.719 1 78.69 42 LEU B O 1
ATOM 3208 N N . ILE B 1 43 ? -7.711 -23.375 18.344 1 82.19 43 ILE B N 1
ATOM 3209 C CA . ILE B 1 43 ? -8.672 -22.281 18.234 1 82.19 43 ILE B CA 1
ATOM 3210 C C . ILE B 1 43 ? -7.969 -21.016 17.766 1 82.19 43 ILE B C 1
ATOM 3212 O O . ILE B 1 43 ? -7.023 -20.547 18.422 1 82.19 43 ILE B O 1
ATOM 3216 N N . VAL B 1 44 ? -8.32 -20.594 16.562 1 85.12 44 VAL B N 1
ATOM 3217 C CA . VAL B 1 44 ? -7.668 -19.406 16.031 1 85.12 44 VAL B CA 1
ATOM 3218 C C . VAL B 1 44 ? -8.719 -18.359 15.688 1 85.12 44 VAL B C 1
ATOM 3220 O O . VAL B 1 44 ? -9.914 -18.672 15.594 1 85.12 44 VAL B O 1
ATOM 3223 N N . GLY B 1 45 ? -8.273 -17.156 15.641 1 82.88 45 GLY B N 1
ATOM 3224 C CA . GLY B 1 45 ? -9.102 -16.047 15.203 1 82.88 45 GLY B CA 1
ATOM 3225 C C . GLY B 1 45 ? -9.727 -15.281 16.344 1 82.88 45 GLY B C 1
ATOM 3226 O O . GLY B 1 45 ? -9.102 -15.109 17.391 1 82.88 45 GLY B O 1
ATOM 3227 N N . GLY B 1 46 ? -10.852 -14.719 16.094 1 89.62 46 GLY B N 1
ATOM 3228 C CA . GLY B 1 46 ? -11.594 -13.781 16.922 1 89.62 46 GLY B CA 1
ATOM 3229 C C . GLY B 1 46 ? -12.484 -12.852 16.125 1 89.62 46 GLY B C 1
ATOM 3230 O O . GLY B 1 46 ? -12.383 -12.797 14.898 1 89.62 46 GLY B O 1
ATOM 3231 N N . PHE B 1 47 ? -13.336 -12.156 16.844 1 91.5 47 PHE B N 1
ATOM 3232 C CA . PHE B 1 47 ? -14.297 -11.312 16.141 1 91.5 47 PHE B CA 1
ATOM 3233 C C . PHE B 1 47 ? -13.648 -10.008 15.695 1 91.5 47 PHE B C 1
ATOM 3235 O O . PHE B 1 47 ? -14.273 -9.195 15.016 1 91.5 47 PHE B O 1
ATOM 3242 N N . ASP B 1 48 ? -12.414 -9.805 15.977 1 91.31 48 ASP B N 1
ATOM 3243 C CA . ASP B 1 48 ? -11.602 -8.711 15.438 1 91.31 48 ASP B CA 1
ATOM 3244 C C . ASP B 1 48 ? -10.688 -9.211 14.32 1 91.31 48 ASP B C 1
ATOM 3246 O O . ASP B 1 48 ? -9.656 -8.594 14.039 1 91.31 48 ASP B O 1
ATOM 3250 N N . ARG B 1 49 ? -11.102 -10.398 13.742 1 95.19 49 ARG B N 1
ATOM 3251 C CA . ARG B 1 49 ? -10.32 -11 12.656 1 95.19 49 ARG B CA 1
ATOM 3252 C C . ARG B 1 49 ? -11.117 -11.016 11.359 1 95.19 49 ARG B C 1
ATOM 3254 O O . ARG B 1 49 ? -12.344 -11.164 11.375 1 95.19 49 ARG B O 1
ATOM 3261 N N . LEU B 1 50 ? -10.398 -10.828 10.281 1 96.44 50 LEU B N 1
ATOM 3262 C CA . LEU B 1 50 ? -10.883 -11.125 8.938 1 96.44 50 LEU B CA 1
ATOM 3263 C C . LEU B 1 50 ? -10.398 -12.492 8.477 1 96.44 50 LEU B C 1
ATOM 3265 O O . LEU B 1 50 ? -9.203 -12.797 8.555 1 96.44 50 LEU B O 1
ATOM 3269 N N . VAL B 1 51 ? -11.305 -13.352 8.07 1 96.31 51 VAL B N 1
ATOM 3270 C CA . VAL B 1 51 ? -10.953 -14.68 7.57 1 96.31 51 VAL B CA 1
ATOM 3271 C C . VAL B 1 51 ? -11.289 -14.773 6.082 1 96.31 51 VAL B C 1
ATOM 3273 O O . VAL B 1 51 ? -12.43 -14.539 5.68 1 96.31 51 VAL B O 1
ATOM 3276 N N . SER B 1 52 ? -10.32 -15.125 5.301 1 96.69 52 SER B N 1
ATOM 3277 C CA . SER B 1 52 ? -10.453 -15.141 3.848 1 96.69 52 SER B CA 1
ATOM 3278 C C . SER B 1 52 ? -9.781 -16.375 3.246 1 96.69 52 SER B C 1
ATOM 3280 O O . SER B 1 52 ? -8.953 -17.016 3.898 1 96.69 52 SER B O 1
ATOM 3282 N N . PRO B 1 53 ? -10.258 -16.766 2.055 1 96.69 53 PRO B N 1
ATOM 3283 C CA . PRO B 1 53 ? -9.398 -17.688 1.315 1 96.69 53 PRO B CA 1
ATOM 3284 C C . PRO B 1 53 ? -8.016 -17.109 1.028 1 96.69 53 PRO B C 1
ATOM 3286 O O . PRO B 1 53 ? -7.852 -15.891 0.981 1 96.69 53 PRO B O 1
ATOM 3289 N N . GLY B 1 54 ? -7.027 -18 0.949 1 96.81 54 GLY B N 1
ATOM 3290 C CA . GLY B 1 54 ? -5.719 -17.547 0.502 1 96.81 54 GLY B CA 1
ATOM 3291 C C . GLY B 1 54 ? -5.75 -16.891 -0.869 1 96.81 54 GLY B C 1
ATOM 3292 O O . GLY B 1 54 ? -6.566 -17.266 -1.717 1 96.81 54 GLY B O 1
ATOM 3293 N N . PHE B 1 55 ? -4.879 -15.93 -1.138 1 97.88 55 PHE B N 1
ATOM 3294 C CA . PHE B 1 55 ? -4.84 -15.227 -2.418 1 97.88 55 PHE B CA 1
ATOM 3295 C C . PHE B 1 55 ? -3.996 -16 -3.428 1 97.88 55 PHE B C 1
ATOM 3297 O O . PHE B 1 55 ? -3.105 -16.766 -3.047 1 97.88 55 PHE B O 1
ATOM 3304 N N . VAL B 1 56 ? -4.297 -15.797 -4.648 1 97.44 56 VAL B N 1
ATOM 3305 C CA . VAL B 1 56 ? -3.525 -16.375 -5.742 1 97.44 56 VAL B CA 1
ATOM 3306 C C . VAL B 1 56 ? -3.045 -15.281 -6.684 1 97.44 56 VAL B C 1
ATOM 3308 O O . VAL B 1 56 ? -3.725 -14.266 -6.859 1 97.44 56 VAL B O 1
ATOM 3311 N N . THR B 1 57 ? -1.858 -15.391 -7.199 1 98.19 57 THR B N 1
ATOM 3312 C CA . THR B 1 57 ? -1.363 -14.5 -8.242 1 98.19 57 THR B CA 1
ATOM 3313 C C . THR B 1 57 ? -1.021 -15.281 -9.508 1 98.19 57 THR B C 1
ATOM 3315 O O . THR B 1 57 ? -0.408 -16.344 -9.43 1 98.19 57 THR B O 1
ATOM 3318 N N . THR B 1 58 ? -1.423 -14.766 -10.656 1 97.19 58 THR B N 1
ATOM 3319 C CA . THR B 1 58 ? -1.409 -15.508 -11.914 1 97.19 58 THR B CA 1
ATOM 3320 C C . THR B 1 58 ? -0.036 -15.43 -12.57 1 97.19 58 THR B C 1
ATOM 3322 O O . THR B 1 58 ? 0.281 -16.234 -13.453 1 97.19 58 THR B O 1
ATOM 3325 N N . GLN B 1 59 ? 0.784 -14.547 -12.156 1 96.69 59 GLN B N 1
ATOM 3326 C CA . GLN B 1 59 ? 2.16 -14.469 -12.633 1 96.69 59 GLN B CA 1
ATOM 3327 C C . GLN B 1 59 ? 3.051 -13.75 -11.625 1 96.69 59 GLN B C 1
ATOM 3329 O O . GLN B 1 59 ? 2.65 -12.742 -11.039 1 96.69 59 GLN B O 1
ATOM 3334 N N . SER B 1 60 ? 4.25 -14.297 -11.484 1 97.06 60 SER B N 1
ATOM 3335 C CA . SER B 1 60 ? 5.262 -13.648 -10.648 1 97.06 60 SER B CA 1
ATOM 3336 C C . SER B 1 60 ? 6.668 -13.914 -11.18 1 97.06 60 SER B C 1
ATOM 3338 O O . SER B 1 60 ? 6.984 -15.039 -11.578 1 97.06 60 SER B O 1
ATOM 3340 N N . PHE B 1 61 ? 7.484 -12.906 -11.234 1 96.38 61 PHE B N 1
ATOM 3341 C CA . PHE B 1 61 ? 8.914 -13.023 -11.484 1 96.38 61 PHE B CA 1
ATOM 3342 C C . PHE B 1 61 ? 9.695 -13.086 -10.18 1 96.38 61 PHE B C 1
ATOM 3344 O O . PHE B 1 61 ? 10.617 -12.305 -9.961 1 96.38 61 PHE B O 1
ATOM 3351 N N . ILE B 1 62 ? 9.391 -14.078 -9.406 1 97.5 62 ILE B N 1
ATOM 3352 C CA . ILE B 1 62 ? 9.789 -14.148 -8 1 97.5 62 ILE B CA 1
ATOM 3353 C C . ILE B 1 62 ? 11.305 -14.289 -7.902 1 97.5 62 ILE B C 1
ATOM 3355 O O . ILE B 1 62 ? 11.906 -13.891 -6.902 1 97.5 62 ILE B O 1
ATOM 3359 N N . GLN B 1 63 ? 12.031 -14.727 -8.93 1 96.25 63 GLN B N 1
ATOM 3360 C CA . GLN B 1 63 ? 13.477 -14.938 -8.938 1 96.25 63 GLN B CA 1
ATOM 3361 C C . GLN B 1 63 ? 14.227 -13.609 -8.953 1 96.25 63 GLN B C 1
ATOM 3363 O O . GLN B 1 63 ? 15.422 -13.562 -8.664 1 96.25 63 GLN B O 1
ATOM 3368 N N . LEU B 1 64 ? 13.57 -12.57 -9.336 1 96.56 64 LEU B N 1
ATOM 3369 C CA . LEU B 1 64 ? 14.195 -11.258 -9.453 1 96.56 64 LEU B CA 1
ATOM 3370 C C . LEU B 1 64 ? 13.812 -10.367 -8.281 1 96.56 64 LEU B C 1
ATOM 3372 O O . LEU B 1 64 ? 14.18 -9.188 -8.242 1 96.56 64 LEU B O 1
ATOM 3376 N N . TYR B 1 65 ? 13.18 -10.891 -7.262 1 96.81 65 TYR B N 1
ATOM 3377 C CA . TYR B 1 65 ? 12.547 -10.188 -6.152 1 96.81 65 TYR B CA 1
ATOM 3378 C C . TYR B 1 65 ? 13.523 -9.242 -5.469 1 96.81 65 TYR B C 1
ATOM 3380 O O . TYR B 1 65 ? 13.203 -8.078 -5.223 1 96.81 65 TYR B O 1
ATOM 3388 N N . PRO B 1 66 ? 14.789 -9.68 -5.133 1 95.94 66 PRO B N 1
ATOM 3389 C CA . PRO B 1 66 ? 15.664 -8.773 -4.379 1 95.94 66 PRO B CA 1
ATOM 3390 C C . PRO B 1 66 ? 16.062 -7.539 -5.176 1 95.94 66 PRO B C 1
ATOM 3392 O O . PRO B 1 66 ? 16.578 -6.57 -4.605 1 95.94 66 PRO B O 1
ATOM 3395 N N . PHE B 1 67 ? 15.828 -7.539 -6.5 1 96.19 67 PHE B N 1
ATOM 3396 C CA . PHE B 1 67 ? 16.344 -6.484 -7.363 1 96.19 67 PHE B CA 1
ATOM 3397 C C . PHE B 1 67 ? 15.203 -5.676 -7.973 1 96.19 67 PHE B C 1
ATOM 3399 O O . PHE B 1 67 ? 15.414 -4.895 -8.898 1 96.19 67 PHE B O 1
ATOM 3406 N N . ARG B 1 68 ? 14.039 -5.82 -7.43 1 95.81 68 ARG B N 1
ATOM 3407 C CA . ARG B 1 68 ? 12.82 -5.305 -8.055 1 95.81 68 ARG B CA 1
ATOM 3408 C C . ARG B 1 68 ? 12.844 -3.779 -8.109 1 95.81 68 ARG B C 1
ATOM 3410 O O . ARG B 1 68 ? 12.32 -3.18 -9.055 1 95.81 68 ARG B O 1
ATOM 3417 N N . TYR B 1 69 ? 13.555 -3.156 -7.145 1 95.81 69 TYR B N 1
ATOM 3418 C CA . TYR B 1 69 ? 13.578 -1.697 -7.133 1 95.81 69 TYR B CA 1
ATOM 3419 C C . TYR B 1 69 ? 14.43 -1.154 -8.273 1 95.81 69 TYR B C 1
ATOM 3421 O O . TYR B 1 69 ? 13.992 -0.267 -9.016 1 95.81 69 TYR B O 1
ATOM 3429 N N . ARG B 1 70 ? 15.617 -1.65 -8.43 1 95.56 70 ARG B N 1
ATOM 3430 C CA . ARG B 1 70 ? 16.531 -1.145 -9.453 1 95.56 70 ARG B CA 1
ATOM 3431 C C . ARG B 1 70 ? 16.062 -1.557 -10.852 1 95.56 70 ARG B C 1
ATOM 3433 O O . ARG B 1 70 ? 16.281 -0.83 -11.82 1 95.56 70 ARG B O 1
ATOM 3440 N N . ILE B 1 71 ? 15.359 -2.691 -10.938 1 95.44 71 ILE B N 1
ATOM 3441 C CA . ILE B 1 71 ? 14.781 -3.086 -12.219 1 95.44 71 ILE B CA 1
ATOM 3442 C C . ILE B 1 71 ? 13.625 -2.15 -12.57 1 95.44 71 ILE B C 1
ATOM 3444 O O . ILE B 1 71 ? 13.547 -1.652 -13.695 1 95.44 71 ILE B O 1
ATOM 3448 N N . PHE B 1 72 ? 12.781 -1.855 -11.609 1 93.56 72 PHE B N 1
ATOM 3449 C CA . PHE B 1 72 ? 11.633 -0.976 -11.797 1 93.56 72 PHE B CA 1
ATOM 3450 C C . PHE B 1 72 ? 12.078 0.424 -12.195 1 93.56 72 PHE B C 1
ATOM 3452 O O . PHE B 1 72 ? 11.453 1.064 -13.039 1 93.56 72 PHE B O 1
ATOM 3459 N N . SER B 1 73 ? 13.203 0.863 -11.617 1 92.94 73 SER B N 1
ATOM 3460 C CA . SER B 1 73 ? 13.68 2.223 -11.859 1 92.94 73 SER B CA 1
ATOM 3461 C C . SER B 1 73 ? 14.555 2.289 -13.109 1 92.94 73 SER B C 1
ATOM 3463 O O . SER B 1 73 ? 15.055 3.357 -13.469 1 92.94 73 SER B O 1
ATOM 3465 N N . GLY B 1 74 ? 14.82 1.189 -13.734 1 92.62 74 GLY B N 1
ATOM 3466 C CA . GLY B 1 74 ? 15.586 1.142 -14.969 1 92.62 74 GLY B CA 1
ATOM 3467 C C . GLY B 1 74 ? 17.078 1.174 -14.742 1 92.62 74 GLY B C 1
ATOM 3468 O O . GLY B 1 74 ? 17.859 1.354 -15.688 1 92.62 74 GLY B O 1
ATOM 3469 N N . LYS B 1 75 ? 17.469 0.994 -13.523 1 93.19 75 LYS B N 1
ATOM 3470 C CA . LYS B 1 75 ? 18.891 1.074 -13.195 1 93.19 75 LYS B CA 1
ATOM 3471 C C . LYS B 1 75 ? 19.609 -0.246 -13.492 1 93.19 75 LYS B C 1
ATOM 3473 O O . LYS B 1 75 ? 20.828 -0.289 -13.602 1 93.19 75 LYS B O 1
ATOM 3478 N N . THR B 1 76 ? 18.797 -1.319 -13.539 1 93.88 76 THR B N 1
ATOM 3479 C CA . THR B 1 76 ? 19.344 -2.639 -13.852 1 93.88 76 THR B CA 1
ATOM 3480 C C . THR B 1 76 ? 18.5 -3.322 -14.93 1 93.88 76 THR B C 1
ATOM 3482 O O . THR B 1 76 ? 17.281 -3.314 -14.875 1 93.88 76 THR B O 1
ATOM 3485 N N . ASN B 1 77 ? 19.203 -3.9 -15.852 1 93.44 77 ASN B N 1
ATOM 3486 C CA . ASN B 1 77 ? 18.562 -4.723 -16.875 1 93.44 77 ASN B CA 1
ATOM 3487 C C . ASN B 1 77 ? 18.312 -6.145 -16.375 1 93.44 77 ASN B C 1
ATOM 3489 O O . ASN B 1 77 ? 19.25 -6.859 -16.016 1 93.44 77 ASN B O 1
ATOM 3493 N N . PRO B 1 78 ? 17.109 -6.543 -16.391 1 92.69 78 PRO B N 1
ATOM 3494 C CA . PRO B 1 78 ? 16.812 -7.875 -15.859 1 92.69 78 PRO B CA 1
ATOM 3495 C C . PRO B 1 78 ? 17.516 -8.992 -16.625 1 92.69 78 PRO B C 1
ATOM 3497 O O . PRO B 1 78 ? 17.906 -10 -16.031 1 92.69 78 PRO B O 1
ATOM 3500 N N . ASN B 1 79 ? 17.688 -8.836 -17.906 1 90.25 79 ASN B N 1
ATOM 3501 C CA . ASN B 1 79 ? 18.359 -9.859 -18.703 1 90.25 79 ASN B CA 1
ATOM 3502 C C . ASN B 1 79 ? 19.812 -10.023 -18.297 1 90.25 79 ASN B C 1
ATOM 3504 O O . ASN B 1 79 ? 20.328 -11.141 -18.25 1 90.25 79 ASN B O 1
ATOM 3508 N N . ASP B 1 80 ? 20.422 -8.922 -18.047 1 91.12 80 ASP B N 1
ATOM 3509 C CA . ASP B 1 80 ? 21.812 -8.961 -17.578 1 91.12 80 ASP B CA 1
ATOM 3510 C C . ASP B 1 80 ? 21.906 -9.664 -16.219 1 91.12 80 ASP B C 1
ATOM 3512 O O . ASP B 1 80 ? 22.812 -10.477 -16 1 91.12 80 ASP B O 1
ATOM 3516 N N . LEU B 1 81 ? 21.031 -9.375 -15.422 1 92.25 81 LEU B N 1
ATOM 3517 C CA . LEU B 1 81 ? 21.016 -9.984 -14.094 1 92.25 81 LEU B CA 1
ATOM 3518 C C . LEU B 1 81 ? 20.797 -11.492 -14.195 1 92.25 81 LEU B C 1
ATOM 3520 O O . LEU B 1 81 ? 21.5 -12.266 -13.531 1 92.25 81 LEU B O 1
ATOM 3524 N N . ILE B 1 82 ? 19.891 -11.914 -15 1 91.5 82 ILE B N 1
ATOM 3525 C CA . ILE B 1 82 ? 19.562 -13.328 -15.164 1 91.5 82 ILE B CA 1
ATOM 3526 C C . ILE B 1 82 ? 20.781 -14.086 -15.703 1 91.5 82 ILE B C 1
ATOM 3528 O O . ILE B 1 82 ? 21.031 -15.219 -15.297 1 91.5 82 ILE B O 1
ATOM 3532 N N . SER B 1 83 ? 21.547 -13.469 -16.578 1 89.06 83 SER B N 1
ATOM 3533 C CA . SER B 1 83 ? 22.703 -14.109 -17.188 1 89.06 83 SER B CA 1
ATOM 3534 C C . SER B 1 83 ? 23.797 -14.375 -16.156 1 89.06 83 SER B C 1
ATOM 3536 O O . SER B 1 83 ? 24.656 -15.234 -16.359 1 89.06 83 SER B O 1
ATOM 3538 N N . THR B 1 84 ? 23.734 -13.664 -15.062 1 90.06 84 THR B N 1
ATOM 3539 C CA . THR B 1 84 ? 24.766 -13.797 -14.055 1 90.06 84 THR B CA 1
ATOM 3540 C C . THR B 1 84 ? 24.312 -14.711 -12.922 1 90.06 84 THR B C 1
ATOM 3542 O O . THR B 1 84 ? 25.109 -15.125 -12.086 1 90.06 84 THR B O 1
ATOM 3545 N N . MET B 1 85 ? 23.109 -15.078 -12.922 1 93 85 MET B N 1
ATOM 3546 C CA . MET B 1 85 ? 22.516 -15.836 -11.82 1 93 85 MET B CA 1
ATOM 3547 C C . MET B 1 85 ? 22.781 -17.328 -11.992 1 93 85 MET B C 1
ATOM 3549 O O . MET B 1 85 ? 22.719 -17.859 -13.102 1 93 85 MET B O 1
ATOM 3553 N N . THR B 1 86 ? 23.016 -17.984 -10.922 1 94.62 86 THR B N 1
ATOM 3554 C CA . THR B 1 86 ? 23.062 -19.438 -10.883 1 94.62 86 THR B CA 1
ATOM 3555 C C . THR B 1 86 ? 21.719 -20 -10.406 1 94.62 86 THR B C 1
ATOM 3557 O O . THR B 1 86 ? 20.859 -19.25 -9.93 1 94.62 86 THR B O 1
ATOM 3560 N N . SER B 1 87 ? 21.578 -21.312 -10.547 1 95.5 87 SER B N 1
ATOM 3561 C CA . SER B 1 87 ? 20.391 -21.984 -10.031 1 95.5 87 SER B CA 1
ATOM 3562 C C . SER B 1 87 ? 20.266 -21.781 -8.523 1 95.5 87 SER B C 1
ATOM 3564 O O . SER B 1 87 ? 19.156 -21.625 -8 1 95.5 87 SER B O 1
ATOM 3566 N N . LYS B 1 88 ? 21.406 -21.812 -7.895 1 96.5 88 LYS B N 1
ATOM 3567 C CA . LYS B 1 88 ? 21.406 -21.609 -6.449 1 96.5 88 LYS B CA 1
ATOM 3568 C C . LYS B 1 88 ? 20.938 -20.203 -6.098 1 96.5 88 LYS B C 1
ATOM 3570 O O . LYS B 1 88 ? 20.156 -20.016 -5.164 1 96.5 88 LYS B O 1
ATOM 3575 N N . ASP B 1 89 ? 21.406 -19.203 -6.844 1 96.69 89 ASP B N 1
ATOM 3576 C CA . ASP B 1 89 ? 20.953 -17.828 -6.648 1 96.69 89 ASP B CA 1
ATOM 3577 C C . ASP B 1 89 ? 19.438 -17.719 -6.805 1 96.69 89 ASP B C 1
ATOM 3579 O O . ASP B 1 89 ? 18.766 -17.156 -5.949 1 96.69 89 ASP B O 1
ATOM 3583 N N . ALA B 1 90 ? 18.984 -18.328 -7.871 1 96.88 90 ALA B N 1
ATOM 3584 C CA . ALA B 1 90 ? 17.562 -18.266 -8.18 1 96.88 90 ALA B CA 1
ATOM 3585 C C . ALA B 1 90 ? 16.719 -18.828 -7.043 1 96.88 90 ALA B C 1
ATOM 3587 O O . ALA B 1 90 ? 15.664 -18.297 -6.707 1 96.88 90 ALA B O 1
ATOM 3588 N N . TYR B 1 91 ? 17.219 -19.922 -6.484 1 97.81 91 TYR B N 1
ATOM 3589 C CA . TYR B 1 91 ? 16.531 -20.531 -5.355 1 97.81 91 TYR B CA 1
ATOM 3590 C C . TYR B 1 91 ? 16.422 -19.547 -4.188 1 97.81 91 TYR B C 1
ATOM 3592 O O . TYR B 1 91 ? 15.336 -19.297 -3.668 1 97.81 91 TYR B O 1
ATOM 3600 N N . TYR B 1 92 ? 17.516 -18.969 -3.799 1 97.75 92 TYR B N 1
ATOM 3601 C CA . TYR B 1 92 ? 17.547 -18.125 -2.611 1 97.75 92 TYR B CA 1
ATOM 3602 C C . TYR B 1 92 ? 16.797 -16.812 -2.852 1 97.75 92 TYR B C 1
ATOM 3604 O O . TYR B 1 92 ? 16.125 -16.312 -1.953 1 97.75 92 TYR B O 1
ATOM 3612 N N . PHE B 1 93 ? 16.922 -16.25 -4.051 1 97.56 93 PHE B N 1
ATOM 3613 C CA . PHE B 1 93 ? 16.172 -15.047 -4.375 1 97.56 93 PHE B CA 1
ATOM 3614 C C . PHE B 1 93 ? 14.672 -15.312 -4.34 1 97.56 93 PHE B C 1
ATOM 3616 O O . PHE B 1 93 ? 13.906 -14.516 -3.789 1 97.56 93 PHE B O 1
ATOM 3623 N N . SER B 1 94 ? 14.289 -16.5 -4.867 1 98 94 SER B N 1
ATOM 3624 C CA . SER B 1 94 ? 12.883 -16.906 -4.852 1 98 94 SER B CA 1
ATOM 3625 C C . SER B 1 94 ? 12.398 -17.156 -3.43 1 98 94 SER B C 1
ATOM 3627 O O . SER B 1 94 ? 11.234 -16.906 -3.105 1 98 94 SER B O 1
ATOM 3629 N N . LEU B 1 95 ? 13.297 -17.656 -2.602 1 98.31 95 LEU B N 1
ATOM 3630 C CA . LEU B 1 95 ? 12.953 -17.906 -1.205 1 98.31 95 LEU B CA 1
ATOM 3631 C C . LEU B 1 95 ? 12.547 -16.609 -0.511 1 98.31 95 LEU B C 1
ATOM 3633 O O . LEU B 1 95 ? 11.555 -16.562 0.219 1 98.31 95 LEU B O 1
ATOM 3637 N N . LEU B 1 96 ? 13.297 -15.516 -0.771 1 97.62 96 LEU B N 1
ATOM 3638 C CA . LEU B 1 96 ? 12.977 -14.211 -0.206 1 97.62 96 LEU B CA 1
ATOM 3639 C C . LEU B 1 96 ? 11.633 -13.711 -0.724 1 97.62 96 LEU B C 1
ATOM 3641 O O . LEU B 1 96 ? 10.82 -13.195 0.047 1 97.62 96 LEU B O 1
ATOM 3645 N N . GLY B 1 97 ? 11.43 -13.891 -2.014 1 97.44 97 GLY B N 1
ATOM 3646 C CA . GLY B 1 97 ? 10.164 -13.484 -2.602 1 97.44 97 GLY B CA 1
ATOM 3647 C C . GLY B 1 97 ? 8.984 -14.266 -2.064 1 97.44 97 GLY B C 1
ATOM 3648 O O . GLY B 1 97 ? 7.93 -13.695 -1.776 1 97.44 97 GLY B O 1
ATOM 3649 N N . ALA B 1 98 ? 9.164 -15.586 -1.938 1 97.81 98 ALA B N 1
ATOM 3650 C CA . ALA B 1 98 ? 8.102 -16.438 -1.414 1 97.81 98 ALA B CA 1
ATOM 3651 C C . ALA B 1 98 ? 7.773 -16.078 0.032 1 97.81 98 ALA B C 1
ATOM 3653 O O . ALA B 1 98 ? 6.605 -16.094 0.429 1 97.81 98 ALA B O 1
ATOM 3654 N N . TYR B 1 99 ? 8.805 -15.789 0.784 1 97.5 99 TYR B N 1
ATOM 3655 C CA . TYR B 1 99 ? 8.633 -15.344 2.162 1 97.5 99 TYR B CA 1
ATOM 3656 C C . TYR B 1 99 ? 7.773 -14.094 2.229 1 97.5 99 TYR B C 1
ATOM 3658 O O . TYR B 1 99 ? 6.859 -14 3.049 1 97.5 99 TYR B O 1
ATOM 3666 N N . HIS B 1 100 ? 8.055 -13.172 1.369 1 96.69 100 HIS B N 1
ATOM 3667 C CA . HIS B 1 100 ? 7.27 -11.945 1.268 1 96.69 100 HIS B CA 1
ATOM 3668 C C . HIS B 1 100 ? 5.828 -12.242 0.87 1 96.69 100 HIS B C 1
ATOM 3670 O O . HIS B 1 100 ? 4.891 -11.727 1.479 1 96.69 100 HIS B O 1
ATOM 3676 N N . LEU B 1 101 ? 5.637 -13.055 -0.131 1 97.38 101 LEU B N 1
ATOM 3677 C CA . LEU B 1 101 ? 4.305 -13.375 -0.627 1 97.38 101 LEU B CA 1
ATOM 3678 C C . LEU B 1 101 ? 3.471 -14.055 0.455 1 97.38 101 LEU B C 1
ATOM 3680 O O . LEU B 1 101 ? 2.293 -13.727 0.632 1 97.38 101 LEU B O 1
ATOM 3684 N N . LEU B 1 102 ? 4.07 -14.953 1.184 1 97.12 102 LEU B N 1
ATOM 3685 C CA . LEU B 1 102 ? 3.361 -15.602 2.281 1 97.12 102 LEU B CA 1
ATOM 3686 C C . LEU B 1 102 ? 2.859 -14.57 3.289 1 97.12 102 LEU B C 1
ATOM 3688 O O . LEU B 1 102 ? 1.695 -14.609 3.693 1 97.12 102 LEU B O 1
ATOM 3692 N N . ARG B 1 103 ? 3.652 -13.641 3.588 1 95.12 103 ARG B N 1
ATOM 3693 C CA . ARG B 1 103 ? 3.332 -12.641 4.605 1 95.12 103 ARG B CA 1
ATOM 3694 C C . ARG B 1 103 ? 2.346 -11.609 4.074 1 95.12 103 ARG B C 1
ATOM 3696 O O . ARG B 1 103 ? 1.872 -10.75 4.82 1 95.12 103 ARG B O 1
ATOM 3703 N N . SER B 1 104 ? 2.062 -11.727 2.803 1 94.31 104 SER B N 1
ATOM 3704 C CA . SER B 1 104 ? 1.058 -10.852 2.211 1 94.31 104 SER B CA 1
ATOM 3705 C C . SER B 1 104 ? -0.25 -11.594 1.963 1 94.31 104 SER B C 1
ATOM 3707 O O . SER B 1 104 ? -1.199 -11.031 1.416 1 94.31 104 SER B O 1
ATOM 3709 N N . GLY B 1 105 ? -0.3 -12.859 2.295 1 96.5 105 GLY B N 1
ATOM 3710 C CA . GLY B 1 105 ? -1.544 -13.609 2.238 1 96.5 105 GLY B CA 1
ATOM 3711 C C . GLY B 1 105 ? -1.671 -14.461 0.988 1 96.5 105 GLY B C 1
ATOM 3712 O O . GLY B 1 105 ? -2.691 -15.125 0.782 1 96.5 105 GLY B O 1
ATOM 3713 N N . ILE B 1 106 ? -0.634 -14.461 0.143 1 97.56 106 ILE B N 1
ATOM 3714 C CA . ILE B 1 106 ? -0.656 -15.32 -1.034 1 97.56 106 ILE B CA 1
ATOM 3715 C C . ILE B 1 106 ? -0.368 -16.766 -0.624 1 97.56 106 ILE B C 1
ATOM 3717 O O . ILE B 1 106 ? 0.56 -17.031 0.147 1 97.56 106 ILE B O 1
ATOM 3721 N N . THR B 1 107 ? -1.149 -17.672 -1.108 1 97.25 107 THR B N 1
ATOM 3722 C CA . THR B 1 107 ? -0.927 -19.078 -0.811 1 97.25 107 THR B CA 1
ATOM 3723 C C . THR B 1 107 ? -0.57 -19.844 -2.078 1 97.25 107 THR B C 1
ATOM 3725 O O . THR B 1 107 ? -0.049 -20.969 -2.008 1 97.25 107 THR B O 1
ATOM 3728 N N . THR B 1 108 ? -0.917 -19.281 -3.236 1 96.38 108 THR B N 1
ATOM 3729 C CA . THR B 1 108 ? -0.631 -19.891 -4.523 1 96.38 108 THR B CA 1
ATOM 3730 C C . THR B 1 108 ? -0.022 -18.891 -5.488 1 96.38 108 THR B C 1
ATOM 3732 O O . THR B 1 108 ? -0.53 -17.766 -5.633 1 96.38 108 THR B O 1
ATOM 3735 N N . VAL B 1 109 ? 1.079 -19.312 -6.125 1 97.44 109 VAL B N 1
ATOM 3736 C CA . VAL B 1 109 ? 1.766 -18.359 -7 1 97.44 109 VAL B CA 1
ATOM 3737 C C . VAL B 1 109 ? 2.203 -19.062 -8.281 1 97.44 109 VAL B C 1
ATOM 3739 O O . VAL B 1 109 ? 2.748 -20.172 -8.234 1 97.44 109 VAL B O 1
ATOM 3742 N N . VAL B 1 110 ? 1.864 -18.469 -9.414 1 97.94 110 VAL B N 1
ATOM 3743 C CA . VAL B 1 110 ? 2.396 -18.906 -10.695 1 97.94 110 VAL B CA 1
ATOM 3744 C C . VAL B 1 110 ? 3.777 -18.297 -10.922 1 97.94 110 VAL B C 1
ATOM 3746 O O . VAL B 1 110 ? 3.924 -17.078 -10.945 1 97.94 110 VAL B O 1
ATOM 3749 N N . VAL B 1 111 ? 4.738 -19.141 -11.016 1 96.69 111 VAL B N 1
ATOM 3750 C CA . VAL B 1 111 ? 6.105 -18.688 -11.25 1 96.69 111 VAL B CA 1
ATOM 3751 C C . VAL B 1 111 ? 6.438 -18.766 -12.734 1 96.69 111 VAL B C 1
ATOM 3753 O O . VAL B 1 111 ? 6.207 -19.812 -13.367 1 96.69 111 VAL B O 1
ATOM 3756 N N . THR B 1 112 ? 6.871 -17.641 -13.195 1 94.38 112 THR B N 1
ATOM 3757 C CA . THR B 1 112 ? 7.234 -17.578 -14.609 1 94.38 112 THR B CA 1
ATOM 3758 C C . THR B 1 112 ? 8.688 -17.156 -14.781 1 94.38 112 THR B C 1
ATOM 3760 O O . THR B 1 112 ? 9.227 -16.422 -13.945 1 94.38 112 THR B O 1
ATOM 3763 N N . GLU B 1 113 ? 9.422 -17.656 -15.648 1 80.12 113 GLU B N 1
ATOM 3764 C CA . GLU B 1 113 ? 10.742 -17.297 -16.156 1 80.12 113 GLU B CA 1
ATOM 3765 C C . GLU B 1 113 ? 11.664 -16.844 -15.023 1 80.12 113 GLU B C 1
ATOM 3767 O O . GLU B 1 113 ? 11.195 -16.359 -14 1 80.12 113 GLU B O 1
ATOM 3772 N N . PRO B 1 114 ? 13.039 -16.672 -15.164 1 83.19 114 PRO B N 1
ATOM 3773 C CA . PRO B 1 114 ? 13.875 -17.828 -15.508 1 83.19 114 PRO B CA 1
ATOM 3774 C C . PRO B 1 114 ? 14.078 -18.781 -14.328 1 83.19 114 PRO B C 1
ATOM 3776 O O . PRO B 1 114 ? 13.734 -18.438 -13.188 1 83.19 114 PRO B O 1
ATOM 3779 N N . PHE B 1 115 ? 14.492 -19.969 -14.305 1 92.81 115 PHE B N 1
ATOM 3780 C CA . PHE B 1 115 ? 14.797 -20.906 -13.234 1 92.81 115 PHE B CA 1
ATOM 3781 C C . PHE B 1 115 ? 13.516 -21.375 -12.539 1 92.81 115 PHE B C 1
ATOM 3783 O O . PHE B 1 115 ? 13.438 -21.375 -11.305 1 92.81 115 PHE B O 1
ATOM 3790 N N . VAL B 1 116 ? 12.539 -21.688 -13.344 1 94.75 116 VAL B N 1
ATOM 3791 C CA . VAL B 1 116 ? 11.18 -21.906 -12.867 1 94.75 116 VAL B CA 1
ATOM 3792 C C . VAL B 1 116 ? 11.172 -23.031 -11.828 1 94.75 116 VAL B C 1
ATOM 3794 O O . VAL B 1 116 ? 10.445 -22.953 -10.828 1 94.75 116 VAL B O 1
ATOM 3797 N N . GLU B 1 117 ? 11.984 -24.016 -11.961 1 94.62 117 GLU B N 1
ATOM 3798 C CA . GLU B 1 117 ? 11.961 -25.141 -11.016 1 94.62 117 GLU B CA 1
ATOM 3799 C C . GLU B 1 117 ? 12.602 -24.75 -9.688 1 94.62 117 GLU B C 1
ATOM 3801 O O . GLU B 1 117 ? 12.125 -25.141 -8.625 1 94.62 117 GLU B O 1
ATOM 3806 N N . GLN B 1 118 ? 13.742 -24.016 -9.734 1 96.69 118 GLN B N 1
ATOM 3807 C CA . GLN B 1 118 ? 14.367 -23.531 -8.508 1 96.69 118 GLN B CA 1
ATOM 3808 C C . GLN B 1 118 ? 13.43 -22.609 -7.734 1 96.69 118 GLN B C 1
ATOM 3810 O O . GLN B 1 118 ? 13.344 -22.688 -6.508 1 96.69 118 GLN B O 1
ATOM 3815 N N . ALA B 1 119 ? 12.742 -21.781 -8.516 1 97.06 119 ALA B N 1
ATOM 3816 C CA . ALA B 1 119 ? 11.758 -20.891 -7.902 1 97.06 119 ALA B CA 1
ATOM 3817 C C . ALA B 1 119 ? 10.633 -21.688 -7.246 1 97.06 119 ALA B C 1
ATOM 3819 O O . ALA B 1 119 ? 10.25 -21.391 -6.109 1 97.06 119 ALA B O 1
ATOM 3820 N N . ALA B 1 120 ? 10.164 -22.656 -7.949 1 96.44 120 ALA B N 1
ATOM 3821 C CA . ALA B 1 120 ? 9.07 -23.469 -7.434 1 96.44 120 ALA B CA 1
ATOM 3822 C C . ALA B 1 120 ? 9.477 -24.203 -6.164 1 96.44 120 ALA B C 1
ATOM 3824 O O . ALA B 1 120 ? 8.688 -24.328 -5.223 1 96.44 120 ALA B O 1
ATOM 3825 N N . ARG B 1 121 ? 10.641 -24.719 -6.141 1 96.5 121 ARG B N 1
ATOM 3826 C CA . ARG B 1 121 ? 11.141 -25.406 -4.953 1 96.5 121 ARG B CA 1
ATOM 3827 C C . ARG B 1 121 ? 11.219 -24.453 -3.762 1 96.5 121 ARG B C 1
ATOM 3829 O O . ARG B 1 121 ? 10.859 -24.828 -2.641 1 96.5 121 ARG B O 1
ATOM 3836 N N . ALA B 1 122 ? 11.742 -23.25 -3.979 1 97.69 122 ALA B N 1
ATOM 3837 C CA . ALA B 1 122 ? 11.797 -22.234 -2.924 1 97.69 122 ALA B CA 1
ATOM 3838 C C . ALA B 1 122 ? 10.398 -21.922 -2.398 1 97.69 122 ALA B C 1
ATOM 3840 O O . ALA B 1 122 ? 10.195 -21.812 -1.187 1 97.69 122 ALA B O 1
ATOM 3841 N N . VAL B 1 123 ? 9.453 -21.797 -3.311 1 97.31 123 VAL B N 1
ATOM 3842 C CA . VAL B 1 123 ? 8.062 -21.516 -2.963 1 97.31 123 VAL B CA 1
ATOM 3843 C C . VAL B 1 123 ? 7.516 -22.625 -2.078 1 97.31 123 VAL B C 1
ATOM 3845 O O . VAL B 1 123 ? 6.895 -22.359 -1.046 1 97.31 123 VAL B O 1
ATOM 3848 N N . LYS B 1 124 ? 7.805 -23.812 -2.406 1 95.94 124 LYS B N 1
ATOM 3849 C CA . LYS B 1 124 ? 7.383 -24.969 -1.612 1 95.94 124 LYS B CA 1
ATOM 3850 C C . LYS B 1 124 ? 8.047 -24.969 -0.238 1 95.94 124 LYS B C 1
ATOM 3852 O O . LYS B 1 124 ? 7.406 -25.266 0.768 1 95.94 124 LYS B O 1
ATOM 3857 N N . THR B 1 125 ? 9.305 -24.672 -0.252 1 97.06 125 THR B N 1
ATOM 3858 C CA . THR B 1 125 ? 10.055 -24.656 0.998 1 97.06 125 THR B CA 1
ATOM 3859 C C . THR B 1 125 ? 9.414 -23.688 1.995 1 97.06 125 THR B C 1
ATOM 3861 O O . THR B 1 125 ? 9.328 -23.984 3.188 1 97.06 125 THR B O 1
ATOM 3864 N N . VAL B 1 126 ? 8.922 -22.578 1.534 1 97.31 126 VAL B N 1
ATOM 3865 C CA . VAL B 1 126 ? 8.289 -21.578 2.398 1 97.31 126 VAL B CA 1
ATOM 3866 C C . VAL B 1 126 ? 6.91 -22.078 2.826 1 97.31 126 VAL B C 1
ATOM 3868 O O . VAL B 1 126 ? 6.387 -21.656 3.861 1 97.31 126 VAL B O 1
ATOM 3871 N N . GLY B 1 127 ? 6.305 -22.906 2.006 1 96.12 127 GLY B N 1
ATOM 3872 C CA . GLY B 1 127 ? 5.016 -23.5 2.348 1 96.12 127 GLY B CA 1
ATOM 3873 C C . GLY B 1 127 ? 3.908 -23.094 1.392 1 96.12 127 GLY B C 1
ATOM 3874 O O . GLY B 1 127 ? 2.756 -23.484 1.568 1 96.12 127 GLY B O 1
ATOM 3875 N N . LEU B 1 128 ? 4.23 -22.312 0.363 1 96.56 128 LEU B N 1
ATOM 3876 C CA . LEU B 1 128 ? 3.236 -21.906 -0.625 1 96.56 128 LEU B CA 1
ATOM 3877 C C . LEU B 1 128 ? 3.068 -22.984 -1.695 1 96.56 128 LEU B C 1
ATOM 3879 O O . LEU B 1 128 ? 3.842 -23.938 -1.744 1 96.56 128 LEU B O 1
ATOM 3883 N N . ARG B 1 129 ? 2.064 -22.797 -2.459 1 94.56 129 ARG B N 1
ATOM 3884 C CA . ARG B 1 129 ? 1.812 -23.688 -3.59 1 94.56 129 ARG B CA 1
ATOM 3885 C C . ARG B 1 129 ? 2.312 -23.078 -4.891 1 94.56 129 ARG B C 1
ATOM 3887 O O . ARG B 1 129 ? 1.751 -22.094 -5.375 1 94.56 129 ARG B O 1
ATOM 3894 N N . PRO B 1 130 ? 3.318 -23.688 -5.449 1 95.56 130 PRO B N 1
ATOM 3895 C CA . PRO B 1 130 ? 3.787 -23.172 -6.734 1 95.56 130 PRO B CA 1
ATOM 3896 C C . PRO B 1 130 ? 3.031 -23.781 -7.922 1 95.56 130 PRO B C 1
ATOM 3898 O O . PRO B 1 130 ? 2.617 -24.938 -7.871 1 95.56 130 PRO B O 1
ATOM 3901 N N . ILE B 1 131 ? 2.801 -23 -8.906 1 96.69 131 ILE B N 1
ATOM 3902 C CA . ILE B 1 131 ? 2.432 -23.438 -10.25 1 96.69 131 ILE B CA 1
ATOM 3903 C C . ILE B 1 131 ? 3.521 -23.031 -11.234 1 96.69 131 ILE B C 1
ATOM 3905 O O . ILE B 1 131 ? 3.834 -21.844 -11.383 1 96.69 131 ILE B O 1
ATOM 3909 N N . VAL B 1 132 ? 4.113 -24.016 -11.898 1 96.38 132 VAL B N 1
ATOM 3910 C CA . VAL B 1 132 ? 5.234 -23.734 -12.781 1 96.38 132 VAL B CA 1
ATOM 3911 C C . VAL B 1 132 ? 4.727 -23.453 -14.195 1 96.38 132 VAL B C 1
ATOM 3913 O O . VAL B 1 132 ? 3.658 -23.922 -14.586 1 96.38 132 VAL B O 1
ATOM 3916 N N . SER B 1 133 ? 5.484 -22.688 -14.914 1 96.5 133 SER B N 1
ATOM 3917 C CA . SER B 1 133 ? 5.121 -22.375 -16.297 1 96.5 133 SER B CA 1
ATOM 3918 C C . SER B 1 133 ? 6.082 -23.031 -17.281 1 96.5 133 SER B C 1
ATOM 3920 O O . SER B 1 133 ? 7.301 -22.969 -17.094 1 96.5 133 SER B O 1
ATOM 3922 N N . ALA B 1 134 ? 5.543 -23.75 -18.203 1 95.62 134 ALA B N 1
ATOM 3923 C CA . ALA B 1 134 ? 6.32 -24.188 -19.359 1 95.62 134 ALA B CA 1
ATOM 3924 C C . ALA B 1 134 ? 6.34 -23.109 -20.453 1 95.62 134 ALA B C 1
ATOM 3926 O O . ALA B 1 134 ? 5.332 -22.875 -21.125 1 95.62 134 ALA B O 1
ATOM 3927 N N . GLU B 1 135 ? 7.453 -22.578 -20.656 1 95.25 135 GLU B N 1
ATOM 3928 C CA . GLU B 1 135 ? 7.59 -21.406 -21.531 1 95.25 135 GLU B CA 1
ATOM 3929 C C . GLU B 1 135 ? 7.715 -21.828 -23 1 95.25 135 GLU B C 1
ATOM 3931 O O . GLU B 1 135 ? 8.414 -22.797 -23.312 1 95.25 135 GLU B O 1
ATOM 3936 N N . ILE B 1 136 ? 7.043 -21.125 -23.797 1 96.25 136 ILE B N 1
ATOM 3937 C CA . ILE B 1 136 ? 7.008 -21.406 -25.234 1 96.25 136 ILE B CA 1
ATOM 3938 C C . ILE B 1 136 ? 7.398 -20.156 -26.016 1 96.25 136 ILE B C 1
ATOM 3940 O O . ILE B 1 136 ? 6.625 -19.203 -26.094 1 96.25 136 ILE B O 1
ATOM 3944 N N . GLY B 1 137 ? 8.578 -20.25 -26.656 1 92.81 137 GLY B N 1
ATOM 3945 C CA . GLY B 1 137 ? 9.023 -19.141 -27.484 1 92.81 137 GLY B CA 1
ATOM 3946 C C . GLY B 1 137 ? 9.492 -17.938 -26.703 1 92.81 137 GLY B C 1
ATOM 3947 O O . GLY B 1 137 ? 9.516 -16.828 -27.219 1 92.81 137 GLY B O 1
ATOM 3948 N N . CYS B 1 138 ? 9.773 -18.094 -25.422 1 90.5 138 CYS B N 1
ATOM 3949 C CA . CYS B 1 138 ? 10.25 -17 -24.578 1 90.5 138 CYS B CA 1
ATOM 3950 C C . CYS B 1 138 ? 11.758 -16.844 -24.703 1 90.5 138 CYS B C 1
ATOM 3952 O O . CYS B 1 138 ? 12.477 -17.812 -24.906 1 90.5 138 CYS B O 1
ATOM 3954 N N . ASN B 1 139 ? 12.289 -15.648 -24.594 1 82.12 139 ASN B N 1
ATOM 3955 C CA . ASN B 1 139 ? 13.672 -15.289 -24.859 1 82.12 139 ASN B CA 1
ATOM 3956 C C . ASN B 1 139 ? 14.641 -16.031 -23.938 1 82.12 139 ASN B C 1
ATOM 3958 O O . ASN B 1 139 ? 15.789 -16.297 -24.312 1 82.12 139 ASN B O 1
ATOM 3962 N N . TRP B 1 140 ? 14.203 -16.438 -22.828 1 78.75 140 TRP B N 1
ATOM 3963 C CA . TRP B 1 140 ? 15.141 -16.984 -21.844 1 78.75 140 TRP B CA 1
ATOM 3964 C C . TRP B 1 140 ? 15.25 -18.5 -21.984 1 78.75 140 TRP B C 1
ATOM 3966 O O . TRP B 1 140 ? 16.078 -19.125 -21.312 1 78.75 140 TRP B O 1
ATOM 3976 N N . ILE B 1 141 ? 14.453 -19.016 -22.734 1 76.06 141 ILE B N 1
ATOM 3977 C CA . ILE B 1 141 ? 14.461 -20.469 -22.828 1 76.06 141 ILE B CA 1
ATOM 3978 C C . ILE B 1 141 ? 15.156 -20.891 -24.125 1 76.06 141 ILE B C 1
ATOM 3980 O O . ILE B 1 141 ? 14.852 -20.359 -25.203 1 76.06 141 ILE B O 1
ATOM 3984 N N . LYS B 1 142 ? 16.094 -21.703 -23.812 1 76.06 142 LYS B N 1
ATOM 3985 C CA . LYS B 1 142 ? 16.797 -22.297 -24.953 1 76.06 142 LYS B CA 1
ATOM 3986 C C . LYS B 1 142 ? 16.391 -23.75 -25.156 1 76.06 142 LYS B C 1
ATOM 3988 O O . LYS B 1 142 ? 15.922 -24.406 -24.219 1 76.06 142 LYS B O 1
ATOM 3993 N N . GLY B 1 143 ? 16.344 -24.188 -26.391 1 82.62 143 GLY B N 1
ATOM 3994 C CA . GLY B 1 143 ? 16.125 -25.594 -26.688 1 82.62 143 GLY B CA 1
ATOM 3995 C C . GLY B 1 143 ? 14.703 -25.891 -27.141 1 82.62 143 GLY B C 1
ATOM 3996 O O . GLY B 1 143 ? 13.977 -24.984 -27.547 1 82.62 143 GLY B O 1
ATOM 3997 N N . ASP B 1 144 ? 14.375 -27.156 -27.016 1 91.5 144 ASP B N 1
ATOM 3998 C CA . ASP B 1 144 ? 13.078 -27.672 -27.438 1 91.5 144 ASP B CA 1
ATOM 3999 C C . ASP B 1 144 ? 12.031 -27.484 -26.344 1 91.5 144 ASP B C 1
ATOM 4001 O O . ASP B 1 144 ? 12.039 -28.203 -25.344 1 91.5 144 ASP B O 1
ATOM 4005 N N . TRP B 1 145 ? 11.094 -26.594 -26.547 1 93.44 145 TRP B N 1
ATOM 4006 C CA . TRP B 1 145 ? 10.125 -26.266 -25.516 1 93.44 145 TRP B CA 1
ATOM 4007 C C . TRP B 1 145 ? 9.188 -27.438 -25.25 1 93.44 145 TRP B C 1
ATOM 4009 O O . TRP B 1 145 ? 8.656 -27.578 -24.156 1 93.44 145 TRP B O 1
ATOM 4019 N N . LYS B 1 146 ? 8.977 -28.312 -26.25 1 94.69 146 LYS B N 1
ATOM 4020 C CA . LYS B 1 146 ? 8.109 -29.469 -26.062 1 94.69 146 LYS B CA 1
ATOM 4021 C C . LYS B 1 146 ? 8.719 -30.453 -25.078 1 94.69 146 LYS B C 1
ATOM 4023 O O . LYS B 1 146 ? 8.023 -30.984 -24.203 1 94.69 146 LYS B O 1
ATOM 4028 N N . LYS B 1 147 ? 9.984 -30.672 -25.297 1 95 147 LYS B N 1
ATOM 4029 C CA . LYS B 1 147 ? 10.68 -31.547 -24.359 1 95 147 LYS B CA 1
ATOM 4030 C C . LYS B 1 147 ? 10.672 -30.969 -22.953 1 95 147 LYS B C 1
ATOM 4032 O O . LYS B 1 147 ? 10.5 -31.703 -21.984 1 95 147 LYS B O 1
ATOM 4037 N N . ASN B 1 148 ? 10.914 -29.703 -22.906 1 93.31 148 ASN B N 1
ATOM 4038 C CA . ASN B 1 148 ? 10.867 -29.047 -21.609 1 93.31 148 ASN B CA 1
ATOM 4039 C C . ASN B 1 148 ? 9.484 -29.156 -20.969 1 93.31 148 ASN B C 1
ATOM 4041 O O . ASN B 1 148 ? 9.359 -29.422 -19.766 1 93.31 148 ASN B O 1
ATOM 4045 N N . PHE B 1 149 ? 8.445 -28.953 -21.766 1 95.69 149 PHE B N 1
ATOM 4046 C CA . PHE B 1 149 ? 7.078 -29.094 -21.281 1 95.69 149 PHE B CA 1
ATOM 4047 C C . PHE B 1 149 ? 6.832 -30.484 -20.734 1 95.69 149 PHE B C 1
ATOM 4049 O O . PHE B 1 149 ? 6.305 -30.641 -19.625 1 95.69 149 PHE B O 1
ATOM 4056 N N . GLU B 1 150 ? 7.207 -31.453 -21.453 1 95.44 150 GLU B N 1
ATOM 4057 C CA . GLU B 1 150 ? 6.98 -32.844 -21.016 1 95.44 150 GLU B CA 1
ATOM 4058 C C . GLU B 1 150 ? 7.684 -33.125 -19.688 1 95.44 150 GLU B C 1
ATOM 4060 O O . GLU B 1 150 ? 7.121 -33.781 -18.812 1 95.44 150 GLU B O 1
ATOM 4065 N N . SER B 1 151 ? 8.859 -32.656 -19.609 1 94.06 151 SER B N 1
ATOM 4066 C CA . SER B 1 151 ? 9.625 -32.812 -18.391 1 94.06 151 SER B CA 1
ATOM 4067 C C . SER B 1 151 ? 8.938 -32.156 -17.203 1 94.06 151 SER B C 1
ATOM 4069 O O . SER B 1 151 ? 8.75 -32.781 -16.156 1 94.06 151 SER B O 1
ATOM 4071 N N . LEU B 1 152 ? 8.57 -30.906 -17.328 1 94.88 152 LEU B N 1
ATOM 4072 C CA . LEU B 1 152 ? 7.914 -30.156 -16.266 1 94.88 152 LEU B CA 1
ATOM 4073 C C . LEU B 1 152 ? 6.562 -30.766 -15.93 1 94.88 152 LEU B C 1
ATOM 4075 O O . LEU B 1 152 ? 6.195 -30.859 -14.758 1 94.88 152 LEU B O 1
ATOM 4079 N N . TYR B 1 153 ? 5.824 -31.125 -16.984 1 95.12 153 TYR B N 1
ATOM 4080 C CA . TYR B 1 153 ? 4.508 -31.719 -16.797 1 95.12 153 TYR B CA 1
ATOM 4081 C C . TYR B 1 153 ? 4.602 -32.969 -15.938 1 95.12 153 TYR B C 1
ATOM 4083 O O . TYR B 1 153 ? 3.816 -33.156 -15 1 95.12 153 TYR B O 1
ATOM 4091 N N . SER B 1 154 ? 5.535 -33.812 -16.219 1 93.31 154 SER B N 1
ATOM 4092 C CA . SER B 1 154 ? 5.707 -35.062 -15.484 1 93.31 154 SER B CA 1
ATOM 4093 C C . SER B 1 154 ? 6.07 -34.812 -14.023 1 93.31 154 SER B C 1
ATOM 4095 O O . SER B 1 154 ? 5.648 -35.562 -13.133 1 93.31 154 SER B O 1
ATOM 4097 N N . LYS B 1 155 ? 6.766 -33.781 -13.766 1 92.69 155 LYS B N 1
ATOM 4098 C CA . LYS B 1 155 ? 7.297 -33.531 -12.438 1 92.69 155 LYS B CA 1
ATOM 4099 C C . LYS B 1 155 ? 6.297 -32.719 -11.594 1 92.69 155 LYS B C 1
ATOM 4101 O O . LYS B 1 155 ? 6.238 -32.875 -10.375 1 92.69 155 LYS B O 1
ATOM 4106 N N . TRP B 1 156 ? 5.508 -31.875 -12.227 1 93.19 156 TRP B N 1
ATOM 4107 C CA . TRP B 1 156 ? 4.824 -30.859 -11.43 1 93.19 156 TRP B CA 1
ATOM 4108 C C . TRP B 1 156 ? 3.312 -31.016 -11.539 1 93.19 156 TRP B C 1
ATOM 4110 O O . TRP B 1 156 ? 2.562 -30.375 -10.797 1 93.19 156 TRP B O 1
ATOM 4120 N N . ILE B 1 157 ? 2.945 -31.891 -12.43 1 86.81 157 ILE B N 1
ATOM 4121 C CA . ILE B 1 157 ? 1.503 -32.094 -12.523 1 86.81 157 ILE B CA 1
ATOM 4122 C C . ILE B 1 157 ? 0.992 -32.719 -11.227 1 86.81 157 ILE B C 1
ATOM 4124 O O . ILE B 1 157 ? 1.652 -33.594 -10.656 1 86.81 157 ILE B O 1
ATOM 4128 N N . SER B 1 158 ? 0.065 -32.062 -10.664 1 73.81 158 SER B N 1
ATOM 4129 C CA . SER B 1 158 ? -0.521 -32.594 -9.438 1 73.81 158 SER B CA 1
ATOM 4130 C C . SER B 1 158 ? -1.873 -33.25 -9.711 1 73.81 158 SER B C 1
ATOM 4132 O O . SER B 1 158 ? -2.518 -32.969 -10.719 1 73.81 158 SER B O 1
ATOM 4134 N N . LYS B 1 159 ? -2.143 -34.281 -8.867 1 60 159 LYS B N 1
ATOM 4135 C CA . LYS B 1 159 ? -3.398 -35 -9.031 1 60 159 LYS B CA 1
ATOM 4136 C C . LYS B 1 159 ? -4.594 -34.062 -8.953 1 60 159 LYS B C 1
ATOM 4138 O O . LYS B 1 159 ? -5.527 -34.156 -9.75 1 60 159 LYS B O 1
ATOM 4143 N N . ASP B 1 160 ? -4.562 -33.125 -8.102 1 57.09 160 ASP B N 1
ATOM 4144 C CA . ASP B 1 160 ? -5.785 -32.375 -7.832 1 57.09 160 ASP B CA 1
ATOM 4145 C C . ASP B 1 160 ? -5.664 -30.938 -8.336 1 57.09 160 ASP B C 1
ATOM 4147 O O . ASP B 1 160 ? -6.621 -30.156 -8.25 1 57.09 160 ASP B O 1
ATOM 4151 N N . GLU B 1 161 ? -4.539 -30.594 -8.836 1 64.44 161 GLU B N 1
ATOM 4152 C CA . GLU B 1 161 ? -4.402 -29.219 -9.305 1 64.44 161 GLU B CA 1
ATOM 4153 C C . GLU B 1 161 ? -3.275 -29.094 -10.328 1 64.44 161 GLU B C 1
ATOM 4155 O O . GLU B 1 161 ? -2.436 -29.984 -10.445 1 64.44 161 GLU B O 1
ATOM 4160 N N . SER B 1 162 ? -3.434 -28.094 -11.312 1 61.75 162 SER B N 1
ATOM 4161 C CA . SER B 1 162 ? -2.549 -28.109 -12.469 1 61.75 162 SER B CA 1
ATOM 4162 C C . SER B 1 162 ? -1.089 -27.969 -12.055 1 61.75 162 SER B C 1
ATOM 4164 O O . SER B 1 162 ? -0.209 -28.609 -12.625 1 61.75 162 SER B O 1
ATOM 4166 N N . GLY B 1 163 ? -0.886 -27.422 -11.102 1 84.69 163 GLY B N 1
ATOM 4167 C CA . GLY B 1 163 ? 0.443 -27.125 -10.586 1 84.69 163 GLY B CA 1
ATOM 4168 C C . GLY B 1 163 ? 1.41 -26.656 -11.656 1 84.69 163 GLY B C 1
ATOM 4169 O O . GLY B 1 163 ? 2.578 -26.391 -11.367 1 84.69 163 GLY B O 1
ATOM 4170 N N . ILE B 1 164 ? 0.904 -26.859 -13.055 1 95.56 164 ILE B N 1
ATOM 4171 C CA . ILE B 1 164 ? 1.683 -26.375 -14.195 1 95.56 164 ILE B CA 1
ATOM 4172 C C . ILE B 1 164 ? 0.773 -25.625 -15.164 1 95.56 164 ILE B C 1
ATOM 4174 O O . ILE B 1 164 ? -0.394 -25.984 -15.336 1 95.56 164 ILE B O 1
ATOM 4178 N N . VAL B 1 165 ? 1.271 -24.609 -15.844 1 97.12 165 VAL B N 1
ATOM 4179 C CA . VAL B 1 165 ? 0.618 -23.875 -16.922 1 97.12 165 VAL B CA 1
ATOM 4180 C C . VAL B 1 165 ? 1.584 -23.703 -18.094 1 97.12 165 VAL B C 1
ATOM 4182 O O . VAL B 1 165 ? 2.783 -23.953 -17.953 1 97.12 165 VAL B O 1
ATOM 4185 N N . LEU B 1 166 ? 1.012 -23.391 -19.266 1 97.19 166 LEU B N 1
ATOM 4186 C CA . LEU B 1 166 ? 1.833 -22.984 -20.391 1 97.19 166 LEU B CA 1
ATOM 4187 C C . LEU B 1 166 ? 1.966 -21.469 -20.438 1 97.19 166 LEU B C 1
ATOM 4189 O O . LEU B 1 166 ? 1.111 -20.75 -19.906 1 97.19 166 LEU B O 1
ATOM 4193 N N . LYS B 1 167 ? 3.035 -21.016 -20.969 1 97.69 167 LYS B N 1
ATOM 4194 C CA . LYS B 1 167 ? 3.193 -19.578 -21.234 1 97.69 167 LYS B CA 1
ATOM 4195 C C . LYS B 1 167 ? 3.699 -19.344 -22.656 1 97.69 167 LYS B C 1
ATOM 4197 O O . LYS B 1 167 ? 4.801 -19.766 -23.016 1 97.69 167 LYS B O 1
ATOM 4202 N N . LEU B 1 168 ? 2.91 -18.703 -23.453 1 97.44 168 LEU B N 1
ATOM 4203 C CA . LEU B 1 168 ? 3.213 -18.422 -24.844 1 97.44 168 LEU B CA 1
ATOM 4204 C C . LEU B 1 168 ? 3.768 -17.016 -25.016 1 97.44 168 LEU B C 1
ATOM 4206 O O . LEU B 1 168 ? 3.105 -16.031 -24.656 1 97.44 168 LEU B O 1
ATOM 4210 N N . CYS B 1 169 ? 4.98 -16.906 -25.625 1 95.94 169 CYS B N 1
ATOM 4211 C CA . CYS B 1 169 ? 5.633 -15.617 -25.781 1 95.94 169 CYS B CA 1
ATOM 4212 C C . CYS B 1 169 ? 5.848 -15.289 -27.25 1 95.94 169 CYS B C 1
ATOM 4214 O O . CYS B 1 169 ? 6.25 -14.18 -27.594 1 95.94 169 CYS B O 1
ATOM 4216 N N . ASP B 1 170 ? 5.562 -16.266 -28.094 1 93.44 170 ASP B N 1
ATOM 4217 C CA . ASP B 1 170 ? 5.789 -16.078 -29.531 1 93.44 170 ASP B CA 1
ATOM 4218 C C . ASP B 1 170 ? 4.613 -16.609 -30.344 1 93.44 170 ASP B C 1
ATOM 4220 O O . ASP B 1 170 ? 4.246 -17.781 -30.234 1 93.44 170 ASP B O 1
ATOM 4224 N N . GLU B 1 171 ? 4.211 -15.852 -31.297 1 93.69 171 GLU B N 1
ATOM 4225 C CA . GLU B 1 171 ? 3.047 -16.172 -32.125 1 93.69 171 GLU B CA 1
ATOM 4226 C C . GLU B 1 171 ? 3.322 -17.375 -33.031 1 93.69 171 GLU B C 1
ATOM 4228 O O . GLU B 1 171 ? 2.404 -18.125 -33.375 1 93.69 171 GLU B O 1
ATOM 4233 N N . ASP B 1 172 ? 4.547 -17.547 -33.375 1 92.5 172 ASP B N 1
ATOM 4234 C CA . ASP B 1 172 ? 4.922 -18.609 -34.312 1 92.5 172 ASP B CA 1
ATOM 4235 C C . ASP B 1 172 ? 4.598 -19.984 -33.719 1 92.5 172 ASP B C 1
ATOM 4237 O O . ASP B 1 172 ? 4.375 -20.938 -34.5 1 92.5 172 ASP B O 1
ATOM 4241 N N . GLU B 1 173 ? 4.555 -20.078 -32.406 1 94.31 173 GLU B N 1
ATOM 4242 C CA . GLU B 1 173 ? 4.324 -21.359 -31.75 1 94.31 173 GLU B CA 1
ATOM 4243 C C . GLU B 1 173 ? 2.879 -21.484 -31.281 1 94.31 173 GLU B C 1
ATOM 4245 O O . GLU B 1 173 ? 2.518 -22.453 -30.625 1 94.31 173 GLU B O 1
ATOM 4250 N N . ALA B 1 174 ? 2.061 -20.562 -31.625 1 97.19 174 ALA B N 1
ATOM 4251 C CA . ALA B 1 174 ? 0.747 -20.406 -31 1 97.19 174 ALA B CA 1
ATOM 4252 C C . ALA B 1 174 ? -0.155 -21.594 -31.312 1 97.19 174 ALA B C 1
ATOM 4254 O O . ALA B 1 174 ? -0.826 -22.109 -30.406 1 97.19 174 ALA B O 1
ATOM 4255 N N . GLU B 1 175 ? -0.191 -22 -32.562 1 96.44 175 GLU B N 1
ATOM 4256 C CA . GLU B 1 175 ? -1.101 -23.078 -32.938 1 96.44 175 GLU B CA 1
ATOM 4257 C C . GLU B 1 175 ? -0.796 -24.359 -32.188 1 96.44 175 GLU B C 1
ATOM 4259 O O . GLU B 1 175 ? -1.704 -25 -31.641 1 96.44 175 GLU B O 1
ATOM 4264 N N . GLU B 1 176 ? 0.433 -24.719 -32.156 1 96.25 176 GLU B N 1
ATOM 4265 C CA . GLU B 1 176 ? 0.834 -25.922 -31.438 1 96.25 176 GLU B CA 1
ATOM 4266 C C . GLU B 1 176 ? 0.61 -25.781 -29.922 1 96.25 176 GLU B C 1
ATOM 4268 O O . GLU B 1 176 ? 0.179 -26.719 -29.266 1 96.25 176 GLU B O 1
ATOM 4273 N N . ALA B 1 177 ? 1.002 -24.672 -29.375 1 97.88 177 ALA B N 1
ATOM 4274 C CA . ALA B 1 177 ? 0.821 -24.406 -27.953 1 97.88 177 ALA B CA 1
ATOM 4275 C C . ALA B 1 177 ? -0.649 -24.5 -27.562 1 97.88 177 ALA B C 1
ATOM 4277 O O . ALA B 1 177 ? -0.981 -25.125 -26.547 1 97.88 177 ALA B O 1
ATOM 4278 N N . MET B 1 178 ? -1.517 -23.953 -28.391 1 98.12 178 MET B N 1
ATOM 4279 C CA . MET B 1 178 ? -2.953 -23.969 -28.141 1 98.12 178 MET B CA 1
ATOM 4280 C C . MET B 1 178 ? -3.49 -25.406 -28.203 1 98.12 178 MET B C 1
ATOM 4282 O O . MET B 1 178 ? -4.363 -25.781 -27.422 1 98.12 178 MET B O 1
ATOM 4286 N N . ALA B 1 179 ? -2.992 -26.125 -29.125 1 97.75 179 ALA B N 1
ATOM 4287 C CA . ALA B 1 179 ? -3.396 -27.516 -29.266 1 97.75 179 ALA B CA 1
ATOM 4288 C C . ALA B 1 179 ? -3.049 -28.312 -28 1 97.75 179 ALA B C 1
ATOM 4290 O O . ALA B 1 179 ? -3.854 -29.109 -27.516 1 97.75 179 ALA B O 1
ATOM 4291 N N . ILE B 1 180 ? -1.922 -28.094 -27.453 1 97.62 180 ILE B N 1
ATOM 4292 C CA . ILE B 1 180 ? -1.478 -28.781 -26.234 1 97.62 180 ILE B CA 1
ATOM 4293 C C . ILE B 1 180 ? -2.346 -28.344 -25.062 1 97.62 180 ILE B C 1
ATOM 4295 O O . ILE B 1 180 ? -2.787 -29.188 -24.266 1 97.62 180 ILE B O 1
ATOM 4299 N N . SER B 1 181 ? -2.531 -27.047 -24.891 1 97.75 181 SER B N 1
ATOM 4300 C CA . SER B 1 181 ? -3.408 -26.547 -23.844 1 97.75 181 SER B CA 1
ATOM 4301 C C . SER B 1 181 ? -4.77 -27.219 -23.891 1 97.75 181 SER B C 1
ATOM 4303 O O . SER B 1 181 ? -5.285 -27.656 -22.844 1 97.75 181 SER B O 1
ATOM 4305 N N . ASN B 1 182 ? -5.301 -27.328 -25.062 1 96.75 182 ASN B N 1
ATOM 4306 C CA . ASN B 1 182 ? -6.609 -27.953 -25.25 1 96.75 182 ASN B CA 1
ATOM 4307 C C . ASN B 1 182 ? -6.57 -29.438 -24.906 1 96.75 182 ASN B C 1
ATOM 4309 O O . ASN B 1 182 ? -7.449 -29.938 -24.203 1 96.75 182 ASN B O 1
ATOM 4313 N N . GLU B 1 183 ? -5.605 -30.109 -25.422 1 96.06 183 GLU B N 1
ATOM 4314 C CA . GLU B 1 183 ? -5.488 -31.547 -25.234 1 96.06 183 GLU B CA 1
ATOM 4315 C C . GLU B 1 183 ? -5.328 -31.906 -23.75 1 96.06 183 GLU B C 1
ATOM 4317 O O . GLU B 1 183 ? -5.984 -32.812 -23.266 1 96.06 183 GLU B O 1
ATOM 4322 N N . TYR B 1 184 ? -4.496 -31.188 -23.062 1 94.19 184 TYR B N 1
ATOM 4323 C CA . TYR B 1 184 ? -4.184 -31.5 -21.672 1 94.19 184 TYR B CA 1
ATOM 4324 C C . TYR B 1 184 ? -5.094 -30.734 -20.719 1 94.19 184 TYR B C 1
ATOM 4326 O O . TYR B 1 184 ? -5.043 -30.938 -19.5 1 94.19 184 TYR B O 1
ATOM 4334 N N . LYS B 1 185 ? -5.867 -29.75 -21.297 1 94.56 185 LYS B N 1
ATOM 4335 C CA . LYS B 1 185 ? -6.746 -28.891 -20.516 1 94.56 185 LYS B CA 1
ATOM 4336 C C . LYS B 1 185 ? -5.957 -28.062 -19.5 1 94.56 185 LYS B C 1
ATOM 4338 O O . LYS B 1 185 ? -6.305 -28.016 -18.328 1 94.56 185 LYS B O 1
ATOM 4343 N N . LEU B 1 186 ? -4.859 -27.516 -20 1 96.12 186 LEU B N 1
ATOM 4344 C CA . LEU B 1 186 ? -3.986 -26.688 -19.188 1 96.12 186 LEU B CA 1
ATOM 4345 C C . LEU B 1 186 ? -4.195 -25.219 -19.484 1 96.12 186 LEU B C 1
ATOM 4347 O O . LEU B 1 186 ? -4.34 -24.828 -20.656 1 96.12 186 LEU B O 1
ATOM 4351 N N . PRO B 1 187 ? -4.27 -24.422 -18.406 1 97.5 187 PRO B N 1
ATOM 4352 C CA . PRO B 1 187 ? -4.227 -22.984 -18.688 1 97.5 187 PRO B CA 1
ATOM 4353 C C . PRO B 1 187 ? -2.98 -22.578 -19.469 1 97.5 187 PRO B C 1
ATOM 4355 O O . PRO B 1 187 ? -1.911 -23.156 -19.281 1 97.5 187 PRO B O 1
ATOM 4358 N N . ILE B 1 188 ? -3.166 -21.625 -20.344 1 98.25 188 ILE B N 1
ATOM 4359 C CA . ILE B 1 188 ? -2.049 -21.094 -21.109 1 98.25 188 ILE B CA 1
ATOM 4360 C C . ILE B 1 188 ? -2.021 -19.562 -21 1 98.25 188 ILE B C 1
ATOM 4362 O O . ILE B 1 188 ? -2.965 -18.891 -21.406 1 98.25 188 ILE B O 1
ATOM 4366 N N . LEU B 1 189 ? -0.947 -19.047 -20.328 1 98.38 189 LEU B N 1
ATOM 4367 C CA . LEU B 1 189 ? -0.698 -17.609 -20.266 1 98.38 189 LEU B CA 1
ATOM 4368 C C . LEU B 1 189 ? -0.203 -17.109 -21.625 1 98.38 189 LEU B C 1
ATOM 4370 O O . LEU B 1 189 ? 0.739 -17.656 -22.188 1 98.38 189 LEU B O 1
ATOM 4374 N N . VAL B 1 190 ? -0.866 -16.109 -22.109 1 98.12 190 VAL B N 1
ATOM 4375 C CA . VAL B 1 190 ? -0.441 -15.5 -23.375 1 98.12 190 VAL B CA 1
ATOM 4376 C C . VAL B 1 190 ? 0.136 -14.117 -23.109 1 98.12 190 VAL B C 1
ATOM 4378 O O . VAL B 1 190 ? -0.58 -13.219 -22.656 1 98.12 190 VAL B O 1
ATOM 4381 N N . ASP B 1 191 ? 1.362 -14 -23.438 1 96.44 191 ASP B N 1
ATOM 4382 C CA . ASP B 1 191 ? 2.096 -12.766 -23.172 1 96.44 191 ASP B CA 1
ATOM 4383 C C . ASP B 1 191 ? 1.408 -11.57 -23.844 1 96.44 191 ASP B C 1
ATOM 4385 O O . ASP B 1 191 ? 0.784 -11.711 -24.891 1 96.44 191 ASP B O 1
ATOM 4389 N N . ARG B 1 192 ? 1.614 -10.391 -23.297 1 93.5 192 ARG B N 1
ATOM 4390 C CA . ARG B 1 192 ? 0.963 -9.164 -23.75 1 93.5 192 ARG B CA 1
ATOM 4391 C C . ARG B 1 192 ? 1.384 -8.82 -25.172 1 93.5 192 ARG B C 1
ATOM 4393 O O . ARG B 1 192 ? 0.651 -8.141 -25.891 1 93.5 192 ARG B O 1
ATOM 4400 N N . ASN B 1 193 ? 2.514 -9.305 -25.594 1 92.81 193 ASN B N 1
ATOM 4401 C CA . ASN B 1 193 ? 3.037 -8.961 -26.906 1 92.81 193 ASN B CA 1
ATOM 4402 C C . ASN B 1 193 ? 2.523 -9.922 -27.984 1 92.81 193 ASN B C 1
ATOM 4404 O O . ASN B 1 193 ? 2.736 -9.695 -29.172 1 92.81 193 ASN B O 1
ATOM 4408 N N . VAL B 1 194 ? 1.871 -10.977 -27.531 1 96.31 194 VAL B N 1
ATOM 4409 C CA . VAL B 1 194 ? 1.294 -11.93 -2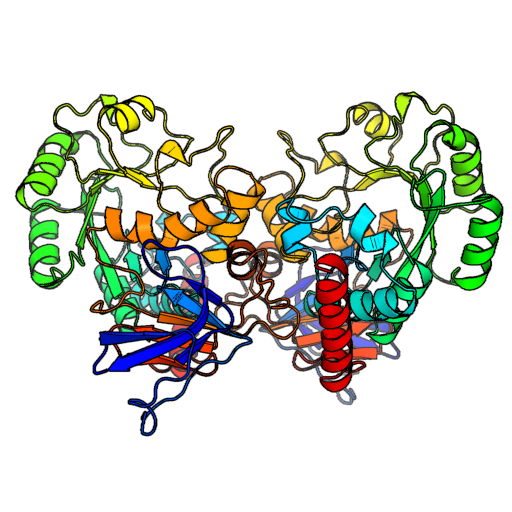8.469 1 96.31 194 VAL B CA 1
ATOM 4410 C C . VAL B 1 194 ? -0.128 -11.508 -28.828 1 96.31 194 VAL B C 1
ATOM 4412 O O . VAL B 1 194 ? -0.973 -11.336 -27.953 1 96.31 194 VAL B O 1
ATOM 4415 N N . ASN B 1 195 ? -0.391 -11.344 -30.094 1 95.88 195 ASN B N 1
ATOM 4416 C CA . ASN B 1 195 ? -1.691 -10.906 -30.594 1 95.88 195 ASN B CA 1
ATOM 4417 C C . ASN B 1 195 ? -2.633 -12.078 -30.828 1 95.88 195 ASN B C 1
ATOM 4419 O O . ASN B 1 195 ? -2.438 -12.859 -31.75 1 95.88 195 ASN B O 1
ATOM 4423 N N . LEU B 1 196 ? -3.676 -12.117 -30.109 1 96.38 196 LEU B N 1
ATOM 4424 C CA . LEU B 1 196 ? -4.617 -13.234 -30.172 1 96.38 196 LEU B CA 1
ATOM 4425 C C . LEU B 1 196 ? -5.395 -13.203 -31.5 1 96.38 196 LEU B C 1
ATOM 4427 O O . LEU B 1 196 ? -5.961 -14.219 -31.906 1 96.38 196 LEU B O 1
ATOM 4431 N N . GLU B 1 197 ? -5.441 -12.07 -32.156 1 94.94 197 GLU B N 1
ATOM 4432 C CA . GLU B 1 197 ? -6.16 -11.953 -33.406 1 94.94 197 GLU B CA 1
ATOM 4433 C C . GLU B 1 197 ? -5.508 -12.797 -34.5 1 94.94 197 GLU B C 1
ATOM 4435 O O . GLU B 1 197 ? -6.156 -13.164 -35.5 1 94.94 197 GLU B O 1
ATOM 4440 N N . LYS B 1 198 ? -4.289 -13.078 -34.25 1 93.06 198 LYS B N 1
ATOM 4441 C CA . LYS B 1 198 ? -3.521 -13.82 -35.25 1 93.06 198 LYS B CA 1
ATOM 4442 C C . LYS B 1 198 ? -3.6 -15.32 -35 1 93.06 198 LYS B C 1
ATOM 4444 O O . LYS B 1 198 ? -2.99 -16.109 -35.719 1 93.06 198 LYS B O 1
ATOM 4449 N N . ILE B 1 199 ? -4.273 -15.688 -34.031 1 94.75 199 ILE B N 1
ATOM 4450 C CA . ILE B 1 199 ? -4.379 -17.094 -33.656 1 94.75 199 ILE B CA 1
ATOM 4451 C C . ILE B 1 199 ? -5.762 -17.625 -34.031 1 94.75 199 ILE B C 1
ATOM 4453 O O . ILE B 1 199 ? -6.781 -17.062 -33.625 1 94.75 199 ILE B O 1
ATOM 4457 N N . ASN B 1 200 ? -5.859 -18.672 -34.781 1 90.31 200 ASN B N 1
ATOM 4458 C CA . ASN B 1 200 ? -7.113 -19.188 -35.312 1 90.31 200 ASN B CA 1
ATOM 4459 C C . ASN B 1 200 ? -7.816 -20.078 -34.281 1 90.31 200 ASN B C 1
ATOM 4461 O O . ASN B 1 200 ? -9.016 -19.922 -34.031 1 90.31 200 ASN B O 1
ATOM 4465 N N . ASN B 1 201 ? -7.152 -21.031 -33.688 1 93.56 201 ASN B N 1
ATOM 4466 C CA . ASN B 1 201 ? -7.727 -21.984 -32.719 1 93.56 201 ASN B CA 1
ATOM 4467 C C . ASN B 1 201 ? -7.277 -21.688 -31.297 1 93.56 201 ASN B C 1
ATOM 4469 O O . ASN B 1 201 ? -6.434 -22.406 -30.75 1 93.56 201 ASN B O 1
ATOM 4473 N N . ILE B 1 202 ? -7.953 -20.781 -30.719 1 96.88 202 ILE B N 1
ATOM 4474 C CA . ILE B 1 202 ? -7.559 -20.359 -29.375 1 96.88 202 ILE B CA 1
ATOM 4475 C C . ILE B 1 202 ? -8.133 -21.312 -28.344 1 96.88 202 ILE B C 1
ATOM 4477 O O . ILE B 1 202 ? -9.305 -21.688 -28.422 1 96.88 202 ILE B O 1
ATOM 4481 N N . SER B 1 203 ? -7.332 -21.781 -27.438 1 97.62 203 SER B N 1
ATOM 4482 C CA . SER B 1 203 ? -7.762 -22.625 -26.328 1 97.62 203 SER B CA 1
ATOM 4483 C C . SER B 1 203 ? -8.719 -21.875 -25.391 1 97.62 203 SER B C 1
ATOM 4485 O O . SER B 1 203 ? -8.508 -20.703 -25.094 1 97.62 203 SER B O 1
ATOM 4487 N N . PRO B 1 204 ? -9.797 -22.578 -24.922 1 96.81 204 PRO B N 1
ATOM 4488 C CA . PRO B 1 204 ? -10.688 -21.953 -23.953 1 96.81 204 PRO B CA 1
ATOM 4489 C C . PRO B 1 204 ? -10.016 -21.703 -22.594 1 96.81 204 PRO B C 1
ATOM 4491 O O . PRO B 1 204 ? -10.57 -21.016 -21.75 1 96.81 204 PRO B O 1
ATOM 4494 N N . TYR B 1 205 ? -8.812 -22.234 -22.406 1 97.5 205 TYR B N 1
ATOM 4495 C CA . TYR B 1 205 ? -8.094 -22.094 -21.141 1 97.5 205 TYR B CA 1
ATOM 4496 C C . TYR B 1 205 ? -7.082 -20.953 -21.219 1 97.5 205 TYR B C 1
ATOM 4498 O O . TYR B 1 205 ? -6.18 -20.875 -20.375 1 97.5 205 TYR B O 1
ATOM 4506 N N . THR B 1 206 ? -7.246 -20.109 -22.188 1 98.5 206 THR B N 1
ATOM 4507 C CA . THR B 1 206 ? -6.328 -19 -22.422 1 98.5 206 THR B CA 1
ATOM 4508 C C . THR B 1 206 ? -6.52 -17.906 -21.359 1 98.5 206 THR B C 1
ATOM 4510 O O . THR B 1 206 ? -7.648 -17.5 -21.078 1 98.5 206 THR B O 1
ATOM 4513 N N . ILE B 1 207 ? -5.434 -17.5 -20.75 1 98.56 207 ILE B N 1
ATOM 4514 C CA . ILE B 1 207 ? -5.355 -16.328 -19.891 1 98.56 207 ILE B CA 1
ATOM 4515 C C . ILE B 1 207 ? -4.48 -15.266 -20.547 1 98.56 207 ILE B C 1
ATOM 4517 O O . ILE B 1 207 ? -3.256 -15.398 -20.578 1 98.56 207 ILE B O 1
ATOM 4521 N N . ALA B 1 208 ? -5.121 -14.242 -21.062 1 98.19 208 ALA B N 1
ATOM 4522 C CA . ALA B 1 208 ? -4.395 -13.172 -21.734 1 98.19 208 ALA B CA 1
ATOM 4523 C C . ALA B 1 208 ? -3.783 -12.203 -20.734 1 98.19 208 ALA B C 1
ATOM 4525 O O . ALA B 1 208 ? -4.492 -11.641 -19.891 1 98.19 208 ALA B O 1
ATOM 4526 N N . LEU B 1 209 ? -2.486 -11.969 -20.812 1 96.88 209 LEU B N 1
ATOM 4527 C CA . LEU B 1 209 ? -1.799 -11.039 -19.922 1 96.88 209 LEU B CA 1
ATOM 4528 C C . LEU B 1 209 ? -1.787 -9.633 -20.5 1 96.88 209 LEU B C 1
ATOM 4530 O O . LEU B 1 209 ? -1.755 -9.461 -21.734 1 96.88 209 LEU B O 1
ATOM 4534 N N . GLY B 1 210 ? -1.808 -8.57 -19.594 1 93 210 GLY B N 1
ATOM 4535 C CA . GLY B 1 210 ? -1.655 -7.199 -20.062 1 93 210 GLY B CA 1
ATOM 4536 C C . GLY B 1 210 ? -2.891 -6.352 -19.812 1 93 210 GLY B C 1
ATOM 4537 O O . GLY B 1 210 ? -2.865 -5.137 -20.016 1 93 210 GLY B O 1
ATOM 4538 N N . GLY B 1 211 ? -3.955 -6.941 -19.469 1 92.44 211 GLY B N 1
ATOM 4539 C CA . GLY B 1 211 ? -5.148 -6.215 -19.062 1 92.44 211 GLY B CA 1
ATOM 4540 C C . GLY B 1 211 ? -5.711 -5.32 -20.141 1 92.44 211 GLY B C 1
ATOM 4541 O O . GLY B 1 211 ? -5.902 -5.758 -21.281 1 92.44 211 GLY B O 1
ATOM 4542 N N . GLY B 1 212 ? -6.008 -4.012 -19.797 1 86.81 212 GLY B N 1
ATOM 4543 C CA . GLY B 1 212 ? -6.695 -3.068 -20.656 1 86.81 212 GLY B CA 1
ATOM 4544 C C . GLY B 1 212 ? -5.812 -2.512 -21.75 1 86.81 212 GLY B C 1
ATOM 4545 O O . GLY B 1 212 ? -6.305 -1.876 -22.688 1 86.81 212 GLY B O 1
ATOM 4546 N N . SER B 1 213 ? -4.555 -2.725 -21.688 1 86.94 213 SER B N 1
ATOM 4547 C CA . SER B 1 213 ? -3.637 -2.182 -22.672 1 86.94 213 SER B CA 1
ATOM 4548 C C . SER B 1 213 ? -3.557 -3.084 -23.906 1 86.94 213 SER B C 1
ATOM 4550 O O . SER B 1 213 ? -2.969 -2.709 -24.922 1 86.94 213 SER B O 1
ATOM 4552 N N . ARG B 1 214 ? -4.129 -4.227 -23.797 1 92.44 214 ARG B N 1
ATOM 4553 C CA . ARG B 1 214 ? -4.117 -5.148 -24.938 1 92.44 214 ARG B CA 1
ATOM 4554 C C . ARG B 1 214 ? -4.953 -4.605 -26.094 1 92.44 214 ARG B C 1
ATOM 4556 O O . ARG B 1 214 ? -6.02 -4.027 -25.875 1 92.44 214 ARG B O 1
ATOM 4563 N N . LYS B 1 215 ? -4.488 -4.902 -27.219 1 90.31 215 LYS B N 1
ATOM 4564 C CA . LYS B 1 215 ? -5.18 -4.422 -28.422 1 90.31 215 LYS B CA 1
ATOM 4565 C C . LYS B 1 215 ? -6.25 -5.406 -28.875 1 90.31 215 LYS B C 1
ATOM 4567 O O . LYS B 1 215 ? -7.102 -5.07 -29.688 1 90.31 215 LYS B O 1
ATOM 4572 N N . ASP B 1 216 ? -6.277 -6.629 -28.344 1 95.25 216 ASP B N 1
ATOM 4573 C CA . ASP B 1 216 ? -7.168 -7.684 -28.812 1 95.25 216 ASP B CA 1
ATOM 4574 C C . ASP B 1 216 ? -8.227 -8.008 -27.766 1 95.25 216 ASP B C 1
ATOM 4576 O O . ASP B 1 216 ? -8.602 -9.172 -27.578 1 95.25 216 ASP B O 1
ATOM 4580 N N . LEU B 1 217 ? -8.656 -7.023 -26.984 1 93.38 217 LEU B N 1
ATOM 4581 C CA . LEU B 1 217 ? -9.641 -7.23 -25.922 1 93.38 217 LEU B CA 1
ATOM 4582 C C . LEU B 1 217 ? -10.953 -7.746 -26.5 1 93.38 217 LEU B C 1
ATOM 4584 O O . LEU B 1 217 ? -11.656 -8.531 -25.859 1 93.38 217 LEU B O 1
ATOM 4588 N N . GLU B 1 218 ? -11.336 -7.227 -27.641 1 91.88 218 GLU B N 1
ATOM 4589 C CA . GLU B 1 218 ? -12.57 -7.672 -28.281 1 91.88 218 GLU B CA 1
ATOM 4590 C C . GLU B 1 218 ? -12.547 -9.18 -28.531 1 91.88 218 GLU B C 1
ATOM 4592 O O . GLU B 1 218 ? -13.555 -9.859 -28.359 1 91.88 218 GLU B O 1
ATOM 4597 N N . LYS B 1 219 ? -11.398 -9.656 -28.984 1 94.62 219 LYS B N 1
ATOM 4598 C CA . LYS B 1 219 ? -11.242 -11.094 -29.219 1 94.62 219 LYS B CA 1
ATOM 4599 C C . LYS B 1 219 ? -11.398 -11.875 -27.906 1 94.62 219 LYS B C 1
ATOM 4601 O O . LYS B 1 219 ? -11.992 -12.961 -27.906 1 94.62 219 LYS B O 1
ATOM 4606 N N . ILE B 1 220 ? -10.875 -11.359 -26.844 1 96.06 220 ILE B N 1
ATOM 4607 C CA . ILE B 1 220 ? -10.977 -11.984 -25.531 1 96.06 220 ILE B CA 1
ATOM 4608 C C . ILE B 1 220 ? -12.445 -12.07 -25.125 1 96.06 220 ILE B C 1
ATOM 4610 O O . ILE B 1 220 ? -12.914 -13.125 -24.688 1 96.06 220 ILE B O 1
ATOM 4614 N N . ARG B 1 221 ? -13.133 -11.008 -25.281 1 93.69 221 ARG B N 1
ATOM 4615 C CA . ARG B 1 221 ? -14.539 -10.945 -24.922 1 93.69 221 ARG B CA 1
ATOM 4616 C C . ARG B 1 221 ? -15.375 -11.883 -25.781 1 93.69 221 ARG B C 1
ATOM 4618 O O . ARG B 1 221 ? -16.172 -12.672 -25.266 1 93.69 221 ARG B O 1
ATOM 4625 N N . LYS B 1 222 ? -15.227 -11.805 -27.031 1 93.44 222 LYS B N 1
ATOM 4626 C CA . LYS B 1 222 ? -16.016 -12.578 -27.984 1 93.44 222 LYS B CA 1
ATOM 4627 C C . LYS B 1 222 ? -15.844 -14.078 -27.75 1 93.44 222 LYS B C 1
ATOM 4629 O O . LYS B 1 222 ? -16.781 -14.852 -27.953 1 93.44 222 LYS B O 1
ATOM 4634 N N . ASN B 1 223 ? -14.672 -14.492 -27.359 1 95.06 223 ASN B N 1
ATOM 4635 C CA . ASN B 1 223 ? -14.375 -15.914 -27.188 1 95.06 223 ASN B CA 1
ATOM 4636 C C . ASN B 1 223 ? -14.461 -16.328 -25.734 1 95.06 223 ASN B C 1
ATOM 4638 O O . ASN B 1 223 ? -14.094 -17.453 -25.375 1 95.06 223 ASN B O 1
ATOM 4642 N N . ASN B 1 224 ? -14.844 -15.453 -24.875 1 95.31 224 ASN B N 1
ATOM 4643 C CA . ASN B 1 224 ? -14.984 -15.711 -23.453 1 95.31 224 ASN B CA 1
ATOM 4644 C C . ASN B 1 224 ? -13.688 -16.219 -22.828 1 95.31 224 ASN B C 1
ATOM 4646 O O . ASN B 1 224 ? -13.68 -17.234 -22.141 1 95.31 224 ASN B O 1
ATOM 4650 N N . LEU B 1 225 ? -12.586 -15.602 -23.281 1 97.62 225 LEU B N 1
ATOM 4651 C CA . LEU B 1 225 ? -11.273 -15.938 -22.734 1 97.62 225 LEU B CA 1
ATOM 4652 C C . LEU B 1 225 ? -11.039 -15.219 -21.406 1 97.62 225 LEU B C 1
ATOM 4654 O O . LEU B 1 225 ? -11.82 -14.352 -21.016 1 97.62 225 LEU B O 1
ATOM 4658 N N . ASN B 1 226 ? -10 -15.672 -20.734 1 98.12 226 ASN B N 1
ATOM 4659 C CA . ASN B 1 226 ? -9.648 -15.086 -19.453 1 98.12 226 ASN B CA 1
ATOM 4660 C C . ASN B 1 226 ? -8.625 -13.961 -19.609 1 98.12 226 ASN B C 1
ATOM 4662 O O . ASN B 1 226 ? -7.91 -13.906 -20.609 1 98.12 226 ASN B O 1
ATOM 4666 N N . LEU B 1 227 ? -8.656 -13.07 -18.672 1 97.94 227 LEU B N 1
ATOM 4667 C CA . LEU B 1 227 ? -7.77 -11.906 -18.656 1 97.94 227 LEU B CA 1
ATOM 4668 C C . LEU B 1 227 ? -7.035 -11.797 -17.328 1 97.94 227 LEU B C 1
ATOM 4670 O O . LEU B 1 227 ? -7.602 -12.102 -16.281 1 97.94 227 LEU B O 1
ATOM 4674 N N . ALA B 1 228 ? -5.793 -11.477 -17.344 1 97.94 228 ALA B N 1
ATOM 4675 C CA . ALA B 1 228 ? -5.004 -11.133 -16.172 1 97.94 228 ALA B CA 1
ATOM 4676 C C . ALA B 1 228 ? -4.312 -9.781 -16.344 1 97.94 228 ALA B C 1
ATOM 4678 O O . ALA B 1 228 ? -3.93 -9.422 -17.453 1 97.94 228 ALA B O 1
ATOM 4679 N N . PHE B 1 229 ? -4.207 -9.031 -15.273 1 96.88 229 PHE B N 1
ATOM 4680 C CA . PHE B 1 229 ? -3.568 -7.723 -15.383 1 96.88 229 PHE B CA 1
ATOM 4681 C C . PHE B 1 229 ? -2.814 -7.379 -14.102 1 96.88 229 PHE B C 1
ATOM 4683 O O . PHE B 1 229 ? -2.955 -8.07 -13.094 1 96.88 229 PHE B O 1
ATOM 4690 N N . THR B 1 230 ? -1.923 -6.453 -14.172 1 96 230 THR B N 1
ATOM 4691 C CA . THR B 1 230 ? -1.182 -5.883 -13.055 1 96 230 THR B CA 1
ATOM 4692 C C . THR B 1 230 ? -1.591 -4.43 -12.82 1 96 230 THR B C 1
ATOM 4694 O O . THR B 1 230 ? -1.047 -3.518 -13.445 1 96 230 THR B O 1
ATOM 4697 N N . PRO B 1 231 ? -2.434 -4.188 -11.844 1 94.38 231 PRO B N 1
ATOM 4698 C CA . PRO B 1 231 ? -3.082 -2.885 -11.68 1 94.38 231 PRO B CA 1
ATOM 4699 C C . PRO B 1 231 ? -2.078 -1.739 -11.555 1 94.38 231 PRO B C 1
ATOM 4701 O O . PRO B 1 231 ? -2.301 -0.659 -12.109 1 94.38 231 PRO B O 1
ATOM 4704 N N . SER B 1 232 ? -0.974 -1.892 -10.914 1 92.12 232 SER B N 1
ATOM 4705 C CA . SER B 1 232 ? -0.041 -0.8 -10.656 1 92.12 232 SER B CA 1
ATOM 4706 C C . SER B 1 232 ? 0.778 -0.467 -11.898 1 92.12 232 SER B C 1
ATOM 4708 O O . SER B 1 232 ? 1.362 0.615 -11.992 1 92.12 232 SER B O 1
ATOM 4710 N N . LEU B 1 233 ? 0.829 -1.388 -12.828 1 89 233 LEU B N 1
ATOM 4711 C CA . LEU B 1 233 ? 1.691 -1.176 -13.984 1 89 233 LEU B CA 1
ATOM 4712 C C . LEU B 1 233 ? 0.867 -0.856 -15.227 1 89 233 LEU B C 1
ATOM 4714 O O . LEU 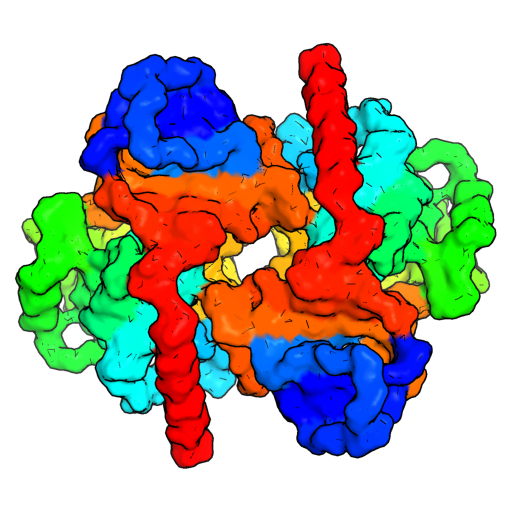B 1 233 ? 1.399 -0.355 -16.219 1 89 233 LEU B O 1
ATOM 4718 N N . GLU B 1 234 ? -0.328 -1.168 -15.18 1 84.06 234 GLU B N 1
ATOM 4719 C CA . GLU B 1 234 ? -1.125 -1.016 -16.391 1 84.06 234 GLU B CA 1
ATOM 4720 C C . GLU B 1 234 ? -1.998 0.234 -16.328 1 84.06 234 GLU B C 1
ATOM 4722 O O . GLU B 1 234 ? -2.539 0.563 -15.273 1 84.06 234 GLU B O 1
ATOM 4727 N N . VAL B 1 235 ? -2.006 0.896 -17.359 1 73.5 235 VAL B N 1
ATOM 4728 C CA . VAL B 1 235 ? -2.863 2.068 -17.5 1 73.5 235 VAL B CA 1
ATOM 4729 C C . VAL B 1 235 ? -4.133 1.689 -18.266 1 73.5 235 VAL B C 1
ATOM 4731 O O . VAL B 1 235 ? -4.066 1.166 -19.375 1 73.5 235 VAL B O 1
ATOM 4734 N N . CYS B 1 236 ? -5.254 1.751 -17.547 1 76.12 236 CYS B N 1
ATOM 4735 C CA . CYS B 1 236 ? -6.551 1.441 -18.141 1 76.12 236 CYS B CA 1
ATOM 4736 C C . CYS B 1 236 ? -7.543 2.576 -17.922 1 76.12 236 CYS B C 1
ATOM 4738 O O . CYS B 1 236 ? -7.66 3.086 -16.797 1 76.12 236 CYS B O 1
ATOM 4740 N N . LYS B 1 237 ? -8.211 2.963 -18.984 1 74.31 237 LYS B N 1
ATOM 4741 C CA . LYS B 1 237 ? -9.125 4.098 -18.891 1 74.31 237 LYS B CA 1
ATOM 4742 C C . LYS B 1 237 ? -10.57 3.627 -18.734 1 74.31 237 LYS B C 1
ATOM 4744 O O . LYS B 1 237 ? -11.5 4.43 -18.828 1 74.31 237 LYS B O 1
ATOM 4749 N N . PHE B 1 238 ? -10.727 2.307 -18.656 1 84 238 PHE B N 1
ATOM 4750 C CA . PHE B 1 238 ? -12.078 1.787 -18.5 1 84 238 PHE B CA 1
ATOM 4751 C C . PHE B 1 238 ? -12.109 0.668 -17.453 1 84 238 PHE B C 1
ATOM 4753 O O . PHE B 1 238 ? -11.062 0.182 -17.031 1 84 238 PHE B O 1
ATOM 4760 N N . THR B 1 239 ? -13.32 0.312 -17.062 1 91.38 239 THR B N 1
ATOM 4761 C CA . THR B 1 239 ? -13.508 -0.734 -16.078 1 91.38 239 THR B CA 1
ATOM 4762 C C . THR B 1 239 ? -13.258 -2.111 -16.672 1 91.38 239 THR B C 1
ATOM 4764 O O . THR B 1 239 ? -13.539 -2.34 -17.859 1 91.38 239 THR B O 1
ATOM 4767 N N . LEU B 1 240 ? -12.789 -3.01 -15.938 1 93.75 240 LEU B N 1
ATOM 4768 C CA . LEU B 1 240 ? -12.406 -4.332 -16.422 1 93.75 240 LEU B CA 1
ATOM 4769 C C . LEU B 1 240 ? -13.305 -5.41 -15.836 1 93.75 240 LEU B C 1
ATOM 4771 O O . LEU B 1 240 ? -13.133 -6.598 -16.125 1 93.75 240 LEU B O 1
ATOM 4775 N N . GLY B 1 241 ? -14.281 -5.047 -15.008 1 94.31 241 GLY B N 1
ATOM 4776 C CA . GLY B 1 241 ? -15.125 -5.992 -14.289 1 94.31 241 GLY B CA 1
ATOM 4777 C C . GLY B 1 241 ? -15.766 -7.027 -15.195 1 94.31 241 GLY B C 1
ATOM 4778 O O . GLY B 1 241 ? -15.859 -8.203 -14.828 1 94.31 241 GLY B O 1
ATOM 4779 N N . ALA B 1 242 ? -16.125 -6.648 -16.391 1 94.06 242 ALA B N 1
ATOM 4780 C CA . ALA B 1 242 ? -16.828 -7.527 -17.312 1 94.06 242 ALA B CA 1
ATOM 4781 C C . ALA B 1 242 ? -15.945 -8.695 -17.75 1 94.06 242 ALA B C 1
ATOM 4783 O O . ALA B 1 242 ? -16.453 -9.742 -18.156 1 94.06 242 ALA B O 1
ATOM 4784 N N . TYR B 1 243 ? -14.656 -8.555 -17.672 1 96.25 243 TYR B N 1
ATOM 4785 C CA . TYR B 1 243 ? -13.719 -9.578 -18.109 1 96.25 243 TYR B CA 1
ATOM 4786 C C . TYR B 1 243 ? -13.391 -10.539 -16.984 1 96.25 243 TYR B C 1
ATOM 4788 O O . TYR B 1 243 ? -12.719 -11.555 -17.188 1 96.25 243 TYR B O 1
ATOM 4796 N N . LYS B 1 244 ? -13.75 -10.211 -15.727 1 97.25 244 LYS B N 1
ATOM 4797 C CA . LYS B 1 244 ? -13.461 -11.016 -14.547 1 97.25 244 LYS B CA 1
ATOM 4798 C C . LYS B 1 244 ? -11.977 -11.375 -14.477 1 97.25 244 LYS B C 1
ATOM 4800 O O . LYS B 1 244 ? -11.625 -12.555 -14.375 1 97.25 244 LYS B O 1
ATOM 4805 N N . PRO B 1 245 ? -11.141 -10.352 -14.508 1 98.12 245 PRO B N 1
ATOM 4806 C CA . PRO B 1 245 ? -9.703 -10.594 -14.609 1 98.12 245 PRO B CA 1
ATOM 4807 C C . PRO B 1 245 ? -9.094 -11.117 -13.305 1 98.12 245 PRO B C 1
ATOM 4809 O O . PRO B 1 245 ? -9.672 -10.922 -12.234 1 98.12 245 PRO B O 1
ATOM 4812 N N . SER B 1 246 ? -8.008 -11.812 -13.445 1 98.5 246 SER B N 1
ATOM 4813 C CA . SER B 1 246 ? -7.148 -12.094 -12.297 1 98.5 246 SER B CA 1
ATOM 4814 C C . SER B 1 246 ? -6.023 -11.07 -12.18 1 98.5 246 SER B C 1
ATOM 4816 O O . SER B 1 246 ? -5.84 -10.234 -13.07 1 98.5 246 SER B O 1
ATOM 4818 N N . ILE B 1 247 ? -5.285 -11.133 -11.016 1 98.38 247 ILE B N 1
ATOM 4819 C CA . ILE B 1 247 ? -4.227 -10.156 -10.789 1 98.38 247 ILE B CA 1
ATOM 4820 C C . ILE B 1 247 ? -2.871 -10.867 -10.781 1 98.38 247 ILE B C 1
ATOM 4822 O O . ILE B 1 247 ? -2.701 -11.891 -10.117 1 98.38 247 ILE B O 1
ATOM 4826 N N . SER B 1 248 ? -2.02 -10.305 -11.609 1 97.44 248 SER B N 1
ATOM 4827 C CA . SER B 1 248 ? -0.606 -10.672 -11.602 1 97.44 248 SER B CA 1
ATOM 4828 C C . SER B 1 248 ? 0.213 -9.68 -10.781 1 97.44 248 SER B C 1
ATOM 4830 O O . SER B 1 248 ? -0.029 -8.469 -10.836 1 97.44 248 SER B O 1
ATOM 4832 N N . ILE B 1 249 ? 1.171 -10.219 -10.047 1 96.44 249 ILE B N 1
ATOM 4833 C CA . ILE B 1 249 ? 2.041 -9.32 -9.297 1 96.44 249 ILE B CA 1
ATOM 4834 C C . ILE B 1 249 ? 3.285 -9 -10.125 1 96.44 249 ILE B C 1
ATOM 4836 O O . ILE B 1 249 ? 3.949 -7.988 -9.891 1 96.44 249 ILE B O 1
ATOM 4840 N N . ASP B 1 250 ? 3.615 -9.938 -11.086 1 94.88 250 ASP B N 1
ATOM 4841 C CA . ASP B 1 250 ? 4.812 -9.734 -11.898 1 94.88 250 ASP B CA 1
ATOM 4842 C C . ASP B 1 250 ? 6.016 -9.398 -11.023 1 94.88 250 ASP B C 1
ATOM 4844 O O . ASP B 1 250 ? 6.371 -10.156 -10.125 1 94.88 250 ASP B O 1
ATOM 4848 N N . LEU B 1 251 ? 6.652 -8.312 -11.258 1 95.31 251 LEU B N 1
ATOM 4849 C CA . LEU B 1 251 ? 7.746 -7.797 -10.445 1 95.31 251 LEU B CA 1
ATOM 4850 C C . LEU B 1 251 ? 7.473 -6.363 -10.008 1 95.31 251 LEU B C 1
ATOM 4852 O O . LEU B 1 251 ? 8.305 -5.48 -10.203 1 95.31 251 LEU B O 1
ATOM 4856 N N . THR B 1 252 ? 6.27 -6.188 -9.445 1 95.31 252 THR B N 1
ATOM 4857 C CA . THR B 1 252 ? 5.918 -4.852 -8.969 1 95.31 252 THR B CA 1
ATOM 4858 C C . THR B 1 252 ? 6.805 -4.445 -7.797 1 95.31 252 THR B C 1
ATOM 4860 O O . THR B 1 252 ? 7.227 -5.293 -7.008 1 95.31 252 THR B O 1
ATOM 4863 N N . PRO B 1 253 ? 7.082 -3.221 -7.621 1 95.25 253 PRO B N 1
ATOM 4864 C CA . PRO B 1 253 ? 8.023 -2.812 -6.578 1 95.25 253 PRO B CA 1
ATOM 4865 C C . PRO B 1 253 ? 7.5 -3.078 -5.168 1 95.25 253 PRO B C 1
ATOM 4867 O O . PRO B 1 253 ? 8.273 -3.406 -4.266 1 95.25 253 PRO B O 1
ATOM 4870 N N . LYS B 1 254 ? 6.234 -2.939 -4.949 1 94.75 254 LYS B N 1
ATOM 4871 C CA . LYS B 1 254 ? 5.688 -3.242 -3.629 1 94.75 254 LYS B CA 1
ATOM 4872 C C . LYS B 1 254 ? 5.559 -4.75 -3.418 1 94.75 254 LYS B C 1
ATOM 4874 O O . LYS B 1 254 ? 5.539 -5.223 -2.281 1 94.75 254 LYS B O 1
ATOM 4879 N N . PHE B 1 255 ? 5.406 -5.52 -4.473 1 96.19 255 PHE B N 1
ATOM 4880 C CA . PHE B 1 255 ? 5.293 -6.977 -4.465 1 96.19 255 PHE B CA 1
ATOM 4881 C C . PHE B 1 255 ? 4.219 -7.43 -3.486 1 96.19 255 PHE B C 1
ATOM 4883 O O . PHE B 1 255 ? 4.438 -8.359 -2.707 1 96.19 255 PHE B O 1
ATOM 4890 N N . ASP B 1 256 ? 3.096 -6.738 -3.439 1 94.75 256 ASP B N 1
ATOM 4891 C CA . ASP B 1 256 ? 2.01 -6.949 -2.484 1 94.75 256 ASP B CA 1
ATOM 4892 C C . ASP B 1 256 ? 0.661 -7.02 -3.195 1 94.75 256 ASP B C 1
ATOM 4894 O O . ASP B 1 256 ? 0.214 -6.035 -3.791 1 94.75 256 ASP B O 1
ATOM 4898 N N . ILE B 1 257 ? 0.015 -8.125 -3.051 1 96.62 257 ILE B N 1
ATOM 4899 C CA . ILE B 1 257 ? -1.213 -8.406 -3.785 1 96.62 257 ILE B CA 1
ATOM 4900 C C . ILE B 1 257 ? -2.33 -7.488 -3.295 1 96.62 257 ILE B C 1
ATOM 4902 O O . ILE B 1 257 ? -3.219 -7.113 -4.066 1 96.62 257 ILE B O 1
ATOM 4906 N N . ARG B 1 258 ? -2.354 -7.082 -2.027 1 95.44 258 ARG B N 1
ATOM 4907 C CA . ARG B 1 258 ? -3.387 -6.195 -1.5 1 95.44 258 ARG B CA 1
ATOM 4908 C C . ARG B 1 258 ? -3.199 -4.77 -2.012 1 95.44 258 ARG B C 1
ATOM 4910 O O . ARG B 1 258 ? -4.176 -4.047 -2.221 1 95.44 258 ARG B O 1
ATOM 4917 N N . ASN B 1 259 ? -1.936 -4.422 -2.166 1 94.62 259 ASN B N 1
ATOM 4918 C CA . ASN B 1 259 ? -1.683 -3.146 -2.83 1 94.62 259 ASN B CA 1
ATOM 4919 C C . ASN B 1 259 ? -2.258 -3.127 -4.242 1 94.62 259 ASN B C 1
ATOM 4921 O O . ASN B 1 259 ? -2.859 -2.135 -4.66 1 94.62 259 ASN B O 1
ATOM 4925 N N . GLU B 1 260 ? -2.104 -4.215 -4.977 1 96.19 260 GLU B N 1
ATOM 4926 C CA . GLU B 1 260 ? -2.641 -4.301 -6.332 1 96.19 260 GLU B CA 1
ATOM 4927 C C . GLU B 1 260 ? -4.168 -4.23 -6.324 1 96.19 260 GLU B C 1
ATOM 4929 O O . GLU B 1 260 ? -4.766 -3.539 -7.152 1 96.19 260 GLU B O 1
ATOM 4934 N N . MET B 1 261 ? -4.809 -4.906 -5.355 1 96.94 261 MET B N 1
ATOM 4935 C CA . MET B 1 261 ? -6.258 -4.812 -5.207 1 96.94 261 MET B CA 1
ATOM 4936 C C . MET B 1 261 ? -6.684 -3.371 -4.949 1 96.94 261 MET B C 1
ATOM 4938 O O . MET B 1 261 ? -7.641 -2.885 -5.559 1 96.94 261 MET B O 1
ATOM 4942 N N . GLY B 1 262 ? -5.953 -2.768 -4.023 1 95.06 262 GLY B N 1
ATOM 4943 C CA . GLY B 1 262 ? -6.27 -1.394 -3.672 1 95.06 262 GLY B CA 1
ATOM 4944 C C . GLY B 1 262 ? -6.191 -0.443 -4.852 1 95.06 262 GLY B C 1
ATOM 4945 O O . GLY B 1 262 ? -7.059 0.414 -5.027 1 95.06 262 GLY B O 1
ATOM 4946 N N . ILE B 1 263 ? -5.184 -0.633 -5.633 1 92.75 263 ILE B N 1
ATOM 4947 C CA . ILE B 1 263 ? -5.012 0.215 -6.805 1 92.75 263 ILE B CA 1
ATOM 4948 C C . ILE B 1 263 ? -6.133 -0.055 -7.809 1 92.75 263 ILE B C 1
ATOM 4950 O O . ILE B 1 263 ? -6.723 0.879 -8.352 1 92.75 263 ILE B O 1
ATOM 4954 N N . ALA B 1 264 ? -6.477 -1.322 -8.023 1 94.38 264 ALA B N 1
ATOM 4955 C CA . ALA B 1 264 ? -7.555 -1.666 -8.945 1 94.38 264 ALA B CA 1
ATOM 4956 C C . ALA B 1 264 ? -8.867 -1.003 -8.531 1 94.38 264 ALA B C 1
ATOM 4958 O O . ALA B 1 264 ? -9.602 -0.486 -9.375 1 94.38 264 ALA B O 1
ATOM 4959 N N . ALA B 1 265 ? -9.117 -0.985 -7.234 1 93.62 265 ALA B N 1
ATOM 4960 C CA . ALA B 1 265 ? -10.367 -0.438 -6.711 1 93.62 265 ALA B CA 1
ATOM 4961 C C . ALA B 1 265 ? -10.336 1.088 -6.707 1 93.62 265 ALA B C 1
ATOM 4963 O O . ALA B 1 265 ? -11.305 1.736 -7.109 1 93.62 265 ALA B O 1
ATOM 4964 N N . SER B 1 266 ? -9.227 1.67 -6.285 1 88.62 266 SER B N 1
ATOM 4965 C CA . SER B 1 266 ? -9.125 3.121 -6.164 1 88.62 266 SER B CA 1
ATOM 4966 C C . SER B 1 266 ? -9.172 3.797 -7.527 1 88.62 266 SER B C 1
ATOM 4968 O O . SER B 1 266 ? -9.68 4.914 -7.66 1 88.62 266 SER B O 1
ATOM 4970 N N . ARG B 1 267 ? -8.703 3.098 -8.523 1 86 267 ARG B N 1
ATOM 4971 C CA . ARG B 1 267 ? -8.703 3.633 -9.883 1 86 267 ARG B CA 1
ATOM 4972 C C . ARG B 1 267 ? -9.992 3.27 -10.617 1 86 267 ARG B C 1
ATOM 4974 O O . ARG B 1 267 ? -10.117 3.506 -11.82 1 86 267 ARG B O 1
ATOM 4981 N N . LEU B 1 268 ? -10.859 2.58 -9.945 1 88.62 268 LEU B N 1
ATOM 4982 C CA . LEU B 1 268 ? -12.188 2.229 -10.422 1 88.62 268 LEU B CA 1
ATOM 4983 C C . LEU B 1 268 ? -12.102 1.242 -11.586 1 88.62 268 LEU B C 1
ATOM 4985 O O . LEU B 1 268 ? -12.984 1.213 -12.445 1 88.62 268 LEU B O 1
ATOM 4989 N N . LEU B 1 269 ? -10.992 0.539 -11.68 1 92.5 269 LEU B N 1
ATOM 4990 C CA . LEU B 1 269 ? -10.891 -0.523 -12.672 1 92.5 269 LEU B CA 1
ATOM 4991 C C . LEU B 1 269 ? -11.766 -1.714 -12.289 1 92.5 269 LEU B C 1
ATOM 4993 O O . LEU B 1 269 ? -12.273 -2.42 -13.164 1 92.5 269 LEU B O 1
ATOM 4997 N N . LEU B 1 270 ? -11.828 -1.92 -11.008 1 96.25 270 LEU B N 1
ATOM 4998 C CA . LEU B 1 270 ? -12.68 -2.918 -10.375 1 96.25 270 LEU B CA 1
ATOM 4999 C C . LEU B 1 270 ? -13.328 -2.354 -9.109 1 96.25 270 LEU B C 1
ATOM 5001 O O . LEU B 1 270 ? -12.773 -1.453 -8.477 1 96.25 270 LEU B O 1
ATOM 5005 N N . THR B 1 271 ? -14.539 -2.832 -8.781 1 96.31 271 THR B N 1
ATOM 5006 C CA . THR B 1 271 ? -15.039 -2.582 -7.438 1 96.31 271 THR B CA 1
ATOM 5007 C C . THR B 1 271 ? -14.203 -3.32 -6.398 1 96.31 271 THR B C 1
ATOM 5009 O O . THR B 1 271 ? -13.422 -4.211 -6.742 1 96.31 271 THR B O 1
ATOM 5012 N N . ALA B 1 272 ? -14.336 -2.957 -5.141 1 97.12 272 ALA B N 1
ATOM 5013 C CA . ALA B 1 272 ? -13.609 -3.652 -4.082 1 97.12 272 ALA B CA 1
ATOM 5014 C C . ALA B 1 272 ? -13.922 -5.145 -4.098 1 97.12 272 ALA B C 1
ATOM 5016 O O . ALA B 1 272 ? -13.016 -5.977 -3.957 1 97.12 272 ALA B O 1
ATOM 5017 N N . GLU B 1 273 ? -15.156 -5.484 -4.254 1 97.75 273 GLU B N 1
ATOM 5018 C CA . GLU B 1 273 ? -15.57 -6.883 -4.324 1 97.75 273 GLU B CA 1
ATOM 5019 C C . GLU B 1 273 ? -14.914 -7.59 -5.508 1 97.75 273 GLU B C 1
ATOM 5021 O O . GLU B 1 273 ? -14.422 -8.711 -5.371 1 97.75 273 GLU B O 1
ATOM 5026 N N . GLU B 1 274 ? -14.953 -6.926 -6.641 1 98 274 GLU B N 1
ATOM 5027 C CA . GLU B 1 274 ? -14.359 -7.508 -7.84 1 98 274 GLU B CA 1
ATOM 5028 C C . GLU B 1 274 ? -12.852 -7.691 -7.68 1 98 274 GLU B C 1
ATOM 5030 O O . GLU B 1 274 ? -12.289 -8.688 -8.141 1 98 274 GLU B O 1
ATOM 5035 N N . ALA B 1 275 ? -12.195 -6.727 -7.074 1 98.31 275 ALA B N 1
ATOM 5036 C CA . ALA B 1 275 ? -10.758 -6.848 -6.812 1 98.31 275 ALA B CA 1
ATOM 5037 C C . ALA B 1 275 ? -10.461 -8.055 -5.934 1 98.31 275 ALA B C 1
ATOM 5039 O O . ALA B 1 275 ? -9.484 -8.781 -6.172 1 98.31 275 ALA B O 1
ATOM 5040 N N . PHE B 1 276 ? -11.281 -8.289 -4.953 1 98.44 276 PHE B N 1
ATOM 5041 C CA . PHE B 1 276 ? -11.156 -9.469 -4.098 1 98.44 276 PHE B CA 1
ATOM 5042 C C . PHE B 1 276 ? -11.328 -10.75 -4.914 1 98.44 276 PHE B C 1
ATOM 5044 O O . PHE B 1 276 ? -10.523 -11.68 -4.781 1 98.44 276 PHE B O 1
ATOM 5051 N N . LYS B 1 277 ? -12.312 -10.766 -5.715 1 98.25 277 LYS B N 1
ATOM 5052 C CA . LYS B 1 277 ? -12.562 -11.938 -6.547 1 98.25 277 LYS B CA 1
ATOM 5053 C C . LYS B 1 277 ? -11.398 -12.188 -7.504 1 98.25 277 LYS B C 1
ATOM 5055 O O . LYS B 1 277 ? -11.086 -13.344 -7.812 1 98.25 277 LYS B O 1
ATOM 5060 N N . ALA B 1 278 ? -10.734 -11.188 -7.918 1 98.56 278 ALA B N 1
ATOM 5061 C CA . ALA B 1 278 ? -9.641 -11.273 -8.875 1 98.56 278 ALA B CA 1
ATOM 5062 C C . ALA B 1 278 ? -8.477 -12.086 -8.305 1 98.56 278 ALA B C 1
ATOM 5064 O O . ALA B 1 278 ? -7.711 -12.703 -9.047 1 98.56 278 ALA B O 1
ATOM 5065 N N . VAL B 1 279 ? -8.367 -12.086 -6.961 1 98.5 279 VAL B N 1
ATOM 5066 C CA . VAL B 1 279 ? -7.23 -12.773 -6.352 1 98.5 279 VAL B CA 1
ATOM 5067 C C . VAL B 1 279 ? -7.711 -14.023 -5.617 1 98.5 279 VAL B C 1
ATOM 5069 O O . VAL B 1 279 ? -6.938 -14.656 -4.895 1 98.5 279 VAL B O 1
ATOM 5072 N N . THR B 1 280 ? -9.008 -14.32 -5.695 1 97.44 280 THR B N 1
ATOM 5073 C CA . THR B 1 280 ? -9.602 -15.523 -5.125 1 97.44 280 THR B CA 1
ATOM 5074 C C . THR B 1 280 ? -10.422 -16.266 -6.172 1 97.44 280 THR B C 1
ATOM 5076 O O . THR B 1 280 ? -9.867 -16.938 -7.047 1 97.44 280 THR B O 1
ATOM 5079 N N . ASP B 1 281 ? -11.688 -15.977 -6.293 1 96.5 281 ASP B N 1
ATOM 5080 C CA . ASP B 1 281 ? -12.602 -16.75 -7.133 1 96.5 281 ASP B CA 1
ATOM 5081 C C . ASP B 1 281 ? -12.148 -16.734 -8.586 1 96.5 281 ASP B C 1
ATOM 5083 O O . ASP B 1 281 ? -11.984 -17.797 -9.203 1 96.5 281 ASP B O 1
ATOM 5087 N N . TRP B 1 282 ? -12.008 -15.57 -9.148 1 97.56 282 TRP B N 1
ATOM 5088 C CA . TRP B 1 282 ? -11.648 -15.469 -10.555 1 97.56 282 TRP B CA 1
ATOM 5089 C C . TRP B 1 282 ? -10.25 -16.016 -10.797 1 97.56 282 TRP B C 1
ATOM 5091 O O . TRP B 1 282 ? -10.023 -16.75 -11.773 1 97.56 282 TRP B O 1
ATOM 5101 N N . GLY B 1 283 ? -9.289 -15.711 -9.914 1 97.12 283 GLY B N 1
ATOM 5102 C CA . GLY B 1 283 ? -7.934 -16.234 -10.039 1 97.12 283 GLY B CA 1
ATOM 5103 C C . GLY B 1 283 ? -7.871 -17.75 -9.977 1 97.12 283 GLY B C 1
ATOM 5104 O O . GLY B 1 283 ? -7.277 -18.391 -10.844 1 97.12 283 GLY B O 1
ATOM 5105 N N . TYR B 1 284 ? -8.539 -18.328 -8.969 1 94.94 284 TYR B N 1
ATOM 5106 C CA . TYR B 1 284 ? -8.562 -19.781 -8.82 1 94.94 284 TYR B CA 1
ATOM 5107 C C . TYR B 1 284 ? -9.219 -20.438 -10.031 1 94.94 284 TYR B C 1
ATOM 5109 O O . TYR B 1 284 ? -8.711 -21.422 -10.562 1 94.94 284 TYR B O 1
ATOM 5117 N N . SER B 1 285 ? -10.289 -19.875 -10.461 1 94.62 285 SER B N 1
ATOM 5118 C CA . SER B 1 285 ? -11.031 -20.438 -11.586 1 94.62 285 SER B CA 1
ATOM 5119 C C . SER B 1 285 ? -10.188 -20.453 -12.852 1 94.62 285 SER B C 1
ATOM 5121 O O . SER B 1 285 ? -10.164 -21.453 -13.578 1 94.62 285 SER B O 1
ATOM 5123 N N . GLN B 1 286 ? -9.492 -19.406 -13.117 1 96.62 286 GLN B N 1
ATOM 5124 C CA . GLN B 1 286 ? -8.664 -19.312 -14.32 1 96.62 286 GLN B CA 1
ATOM 5125 C C . GLN B 1 286 ? -7.547 -20.344 -14.297 1 96.62 286 GLN B C 1
ATOM 5127 O O . GLN B 1 286 ? -7.125 -20.828 -15.352 1 96.62 286 GLN B O 1
ATOM 5132 N N . LEU B 1 287 ? -7.133 -20.703 -13.109 1 95.69 287 LEU B N 1
ATOM 5133 C CA . LEU B 1 287 ? -6.031 -21.641 -12.969 1 95.69 287 LEU B CA 1
ATOM 5134 C C . LEU B 1 287 ? -6.555 -23.062 -12.75 1 95.69 287 LEU B C 1
ATOM 5136 O O . LEU B 1 287 ? -5.789 -23.969 -12.398 1 95.69 287 LEU B O 1
ATOM 5140 N N . LYS B 1 288 ? -7.871 -23.234 -12.875 1 92.5 288 LYS B N 1
ATOM 5141 C CA . LYS B 1 288 ? -8.555 -24.516 -12.734 1 92.5 288 LYS B CA 1
ATOM 5142 C C . LYS B 1 288 ? -8.32 -25.109 -11.352 1 92.5 288 LYS B C 1
ATOM 5144 O O . LYS B 1 288 ? -8.039 -26.312 -11.227 1 92.5 288 LYS B O 1
ATOM 5149 N N . MET B 1 289 ? -8.383 -24.234 -10.422 1 91 289 MET B N 1
ATOM 5150 C CA . MET B 1 289 ? -8.281 -24.641 -9.023 1 91 289 MET B CA 1
ATOM 5151 C C . MET B 1 289 ? -9.586 -24.359 -8.281 1 91 289 MET B C 1
ATOM 5153 O O . MET B 1 289 ? -10.32 -23.438 -8.633 1 91 289 MET B O 1
ATOM 5157 N N . ASN B 1 290 ? -9.766 -25.203 -7.34 1 84.25 290 ASN B N 1
ATOM 5158 C CA . ASN B 1 290 ? -10.906 -24.969 -6.453 1 84.25 290 ASN B CA 1
ATOM 5159 C C . ASN B 1 290 ? -10.492 -24.203 -5.207 1 84.25 290 ASN B C 1
ATOM 5161 O O . ASN B 1 290 ? -9.531 -24.562 -4.531 1 84.25 290 ASN B O 1
ATOM 5165 N N . GLY B 1 291 ? -11.016 -23.047 -5.09 1 84.62 291 GLY B N 1
ATOM 5166 C CA . GLY B 1 291 ? -10.727 -22.25 -3.91 1 84.62 291 GLY B CA 1
ATOM 5167 C C . GLY B 1 291 ? -11.969 -21.688 -3.248 1 84.62 291 GLY B C 1
ATOM 5168 O O . GLY B 1 291 ? -13.086 -21.875 -3.736 1 84.62 291 GLY B O 1
ATOM 5169 N N . GLY B 1 292 ? -11.758 -21.25 -2.09 1 91.94 292 GLY B N 1
ATOM 5170 C CA . GLY B 1 292 ? -12.836 -20.594 -1.368 1 91.94 292 GLY B CA 1
ATOM 5171 C C . GLY B 1 292 ? -13.234 -21.312 -0.097 1 91.94 292 GLY B C 1
ATOM 5172 O O . GLY B 1 292 ? -13.016 -22.531 0.03 1 91.94 292 GLY B O 1
ATOM 5173 N N . ILE B 1 293 ? -13.797 -20.625 0.723 1 95 293 ILE B N 1
ATOM 5174 C CA . ILE B 1 293 ? -14.242 -21.172 2.004 1 95 293 ILE B CA 1
ATOM 5175 C C . ILE B 1 293 ? -15.703 -21.578 1.91 1 95 293 ILE B C 1
ATOM 5177 O O . ILE B 1 293 ? -16.594 -20.734 1.796 1 95 293 ILE B O 1
ATOM 5181 N N . SER B 1 294 ? -15.93 -22.766 1.902 1 94.38 294 SER B N 1
ATOM 5182 C CA . SER B 1 294 ? -17.25 -23.375 1.912 1 94.38 294 SER B CA 1
ATOM 5183 C C . SER B 1 294 ? -17.219 -24.781 2.514 1 94.38 294 SER B C 1
ATOM 5185 O O . SER B 1 294 ? -16.172 -25.438 2.5 1 94.38 294 SER B O 1
ATOM 5187 N N . VAL B 1 295 ? -18.344 -25.125 3.016 1 93.25 295 VAL B N 1
ATOM 5188 C CA . VAL B 1 295 ? -18.406 -26.453 3.631 1 93.25 295 VAL B CA 1
ATOM 5189 C C . VAL B 1 295 ? -18.031 -27.516 2.604 1 93.25 295 VAL B C 1
ATOM 5191 O O . VAL B 1 295 ? -18.516 -27.484 1.467 1 93.25 295 VAL B O 1
ATOM 5194 N N . GLY B 1 296 ? -17.156 -28.391 2.969 1 89.56 296 GLY B N 1
ATOM 5195 C CA . GLY B 1 296 ? -16.734 -29.484 2.104 1 89.56 296 GLY B CA 1
ATOM 5196 C C . GLY B 1 296 ? -15.445 -29.188 1.363 1 89.56 296 GLY B C 1
ATOM 5197 O O . GLY B 1 296 ? -14.805 -30.094 0.841 1 89.56 296 GLY B O 1
ATOM 5198 N N . ASN B 1 297 ? -15.102 -27.922 1.336 1 86.81 297 ASN B N 1
ATOM 5199 C CA . ASN B 1 297 ? -13.914 -27.516 0.59 1 86.81 297 ASN B CA 1
ATOM 5200 C C . ASN B 1 297 ? -12.656 -27.625 1.445 1 86.81 297 ASN B C 1
ATOM 5202 O O . ASN B 1 297 ? -12.703 -27.406 2.656 1 86.81 297 ASN B O 1
ATOM 5206 N N . THR B 1 298 ? -11.633 -28.188 0.827 1 81.69 298 THR B N 1
ATOM 5207 C CA . THR B 1 298 ? -10.289 -27.984 1.336 1 81.69 298 THR B CA 1
ATOM 5208 C C . THR B 1 298 ? -9.68 -26.719 0.742 1 81.69 298 THR B C 1
ATOM 5210 O O . THR B 1 298 ? -9.586 -26.578 -0.479 1 81.69 298 THR B O 1
ATOM 5213 N N . THR B 1 299 ? -9.539 -25.703 1.593 1 80.38 299 THR B N 1
ATOM 5214 C CA . THR B 1 299 ? -9.055 -24.438 1.046 1 80.38 299 THR B CA 1
ATOM 5215 C C . THR B 1 299 ? -7.984 -23.844 1.949 1 80.38 299 THR B C 1
ATOM 5217 O O . THR B 1 299 ? -7.875 -24.203 3.121 1 80.38 299 THR B O 1
ATOM 5220 N N . ASP B 1 300 ? -7.133 -23.125 1.331 1 93.19 300 ASP B N 1
ATOM 5221 C CA . ASP B 1 300 ? -6.195 -22.281 2.068 1 93.19 300 ASP B CA 1
ATOM 5222 C C . ASP B 1 300 ? -6.918 -21.141 2.771 1 93.19 300 ASP B C 1
ATOM 5224 O O . ASP B 1 300 ? -7.863 -20.562 2.223 1 93.19 300 ASP B O 1
ATOM 5228 N N . ILE B 1 301 ? -6.547 -20.922 3.986 1 95.56 301 ILE B N 1
ATOM 5229 C CA . ILE B 1 301 ? -7.219 -19.891 4.781 1 95.56 301 ILE B CA 1
ATOM 5230 C C . ILE B 1 301 ? -6.195 -18.891 5.312 1 95.56 301 ILE B C 1
ATOM 5232 O O . ILE B 1 301 ? -5.113 -19.281 5.762 1 95.56 301 ILE B O 1
ATOM 5236 N N . ILE B 1 302 ? -6.535 -17.641 5.215 1 96.5 302 ILE B N 1
ATOM 5237 C CA . ILE B 1 302 ? -5.707 -16.594 5.82 1 96.5 302 ILE B CA 1
ATOM 5238 C C . ILE B 1 302 ? -6.531 -15.805 6.828 1 96.5 302 ILE B C 1
ATOM 5240 O O . ILE B 1 302 ? -7.723 -15.562 6.613 1 96.5 302 ILE B O 1
ATOM 5244 N N . ILE B 1 303 ? -5.922 -15.422 7.914 1 95.94 303 ILE B N 1
ATOM 5245 C CA . ILE B 1 303 ? -6.566 -14.719 9.016 1 95.94 303 ILE B CA 1
ATOM 5246 C C . ILE B 1 303 ? -5.801 -13.43 9.312 1 95.94 303 ILE B C 1
ATOM 5248 O O . ILE B 1 303 ? -4.602 -13.461 9.602 1 95.94 303 ILE B O 1
ATOM 5252 N N . PHE B 1 304 ? -6.48 -12.234 9.234 1 95.44 304 PHE B N 1
ATOM 5253 C CA . PHE B 1 304 ? -5.91 -10.93 9.562 1 95.44 304 PHE B CA 1
ATOM 5254 C C . PHE B 1 304 ? -6.445 -10.422 10.891 1 95.44 304 PHE B C 1
ATOM 5256 O O . PHE B 1 304 ? -7.633 -10.57 11.188 1 95.44 304 PHE B O 1
ATOM 5263 N N . GLU B 1 305 ? -5.57 -9.867 11.664 1 92.31 305 GLU B N 1
ATOM 5264 C CA . GLU B 1 305 ? -5.977 -9.125 12.852 1 92.31 305 GLU B CA 1
ATOM 5265 C C . GLU B 1 305 ? -6.125 -7.637 12.555 1 92.31 305 GLU B C 1
ATOM 5267 O O . GLU B 1 305 ? -5.18 -6.992 12.094 1 92.31 305 GLU B O 1
ATOM 5272 N N . VAL B 1 306 ? -7.289 -7.031 12.836 1 88.38 306 VAL B N 1
ATOM 5273 C CA . VAL B 1 306 ? -7.512 -5.656 12.398 1 88.38 306 VAL B CA 1
ATOM 5274 C C . VAL B 1 306 ? -8.055 -4.82 13.555 1 88.38 306 VAL B C 1
ATOM 5276 O O . VAL B 1 306 ? -8.867 -3.92 13.352 1 88.38 306 VAL B O 1
ATOM 5279 N N . ASN B 1 307 ? -7.582 -4.914 14.703 1 79.62 307 ASN B N 1
ATOM 5280 C CA . ASN B 1 307 ? -8.172 -4.234 15.844 1 79.62 307 ASN B CA 1
ATOM 5281 C C . ASN B 1 307 ? -7.34 -3.033 16.281 1 79.62 307 ASN B C 1
ATOM 5283 O O . ASN B 1 307 ? -7.715 -2.316 17.203 1 79.62 307 ASN B O 1
ATOM 5287 N N . GLU B 1 308 ? -6.234 -2.834 15.664 1 86.31 308 GLU B N 1
ATOM 5288 C CA . GLU B 1 308 ? -5.383 -1.697 15.992 1 86.31 308 GLU B CA 1
ATOM 5289 C C . GLU B 1 308 ? -4.828 -1.038 14.734 1 86.31 308 GLU B C 1
ATOM 5291 O O . GLU B 1 308 ? -4.461 -1.726 13.781 1 86.31 308 GLU B O 1
ATOM 5296 N N . PRO B 1 309 ? -4.789 0.368 14.758 1 89.38 309 PRO B N 1
ATOM 5297 C CA . PRO B 1 309 ? -4.102 1.015 13.633 1 89.38 309 PRO B CA 1
ATOM 5298 C C . PRO B 1 309 ? -2.648 0.567 13.492 1 89.38 309 PRO B C 1
ATOM 5300 O O . PRO B 1 309 ? -1.982 0.3 14.5 1 89.38 309 PRO B O 1
ATOM 5303 N N . PRO B 1 310 ? -2.23 0.351 12.328 1 89.81 310 PRO B N 1
ATOM 5304 C CA . PRO B 1 310 ? -2.809 0.837 11.07 1 89.81 310 PRO B CA 1
ATOM 5305 C C . PRO B 1 310 ? -3.746 -0.178 10.422 1 89.81 310 PRO B C 1
ATOM 5307 O O . PRO B 1 310 ? -4.324 0.097 9.367 1 89.81 310 PRO B O 1
ATOM 5310 N N . SER B 1 311 ? -3.965 -1.339 11.031 1 88.38 311 SER B N 1
ATOM 5311 C CA . SER B 1 311 ? -4.859 -2.326 10.438 1 88.38 311 SER B CA 1
ATOM 5312 C C . SER B 1 311 ? -6.316 -2.008 10.742 1 88.38 311 SER B C 1
ATOM 5314 O O . SER B 1 311 ? -7.227 -2.615 10.172 1 88.38 311 SER B O 1
ATOM 5316 N N . TYR B 1 312 ? -6.559 -1.033 11.5 1 88.88 312 TYR B N 1
ATOM 5317 C CA . TYR B 1 312 ? -7.875 -0.583 11.938 1 88.88 312 TYR B CA 1
ATOM 5318 C C . TYR B 1 312 ? -8.562 0.222 10.844 1 88.88 312 TYR B C 1
ATOM 5320 O O . TYR B 1 312 ? -7.906 0.915 10.062 1 88.88 312 TYR B O 1
ATOM 5328 N N . PRO B 1 313 ? -9.961 0.117 10.773 1 88.94 313 PRO B N 1
ATOM 5329 C CA . PRO B 1 313 ? -10.953 -0.651 11.531 1 88.94 313 PRO B CA 1
ATOM 5330 C C . PRO B 1 313 ? -11.391 -1.923 10.805 1 88.94 313 PRO B C 1
ATOM 5332 O O . PRO B 1 313 ? -11.062 -2.111 9.633 1 88.94 313 PRO B O 1
ATOM 5335 N N . ILE B 1 314 ? -11.961 -2.834 11.609 1 91.94 314 ILE B N 1
ATOM 5336 C CA . ILE B 1 314 ? -12.844 -3.809 10.969 1 91.94 314 ILE B CA 1
ATOM 5337 C C . ILE B 1 314 ? -14.219 -3.193 10.75 1 91.94 314 ILE B C 1
ATOM 5339 O O . ILE B 1 314 ? -14.945 -2.92 11.703 1 91.94 314 ILE B O 1
ATOM 5343 N N . ASP B 1 315 ? -14.516 -2.807 9.539 1 93.69 315 ASP B N 1
ATOM 5344 C CA . ASP B 1 315 ? -15.789 -2.172 9.188 1 93.69 315 ASP B CA 1
ATOM 5345 C C . ASP B 1 315 ? -16.75 -3.178 8.562 1 93.69 315 ASP B C 1
ATOM 5347 O O . ASP B 1 315 ? -16.656 -3.484 7.375 1 93.69 315 ASP B O 1
ATOM 5351 N N . LYS B 1 316 ? -17.719 -3.648 9.312 1 92.88 316 LYS B N 1
ATOM 5352 C CA . LYS B 1 316 ? -18.656 -4.68 8.883 1 92.88 316 LYS B CA 1
ATOM 5353 C C . LYS B 1 316 ? -19.547 -4.172 7.754 1 92.88 316 LYS B C 1
ATOM 5355 O O . LYS B 1 316 ? -20.141 -4.961 7.016 1 92.88 316 LYS B O 1
ATOM 5360 N N . GLU B 1 317 ? -19.656 -2.855 7.574 1 93.38 317 GLU B N 1
ATOM 5361 C CA . GLU B 1 317 ? -20.438 -2.266 6.5 1 93.38 317 GLU B CA 1
ATOM 5362 C C . GLU B 1 317 ? -19.625 -2.141 5.215 1 93.38 317 GLU B C 1
ATOM 5364 O O . GLU B 1 317 ? -20.172 -1.873 4.145 1 93.38 317 GLU B O 1
ATOM 5369 N N . ALA B 1 318 ? -18.375 -2.318 5.328 1 95.56 318 ALA B N 1
ATOM 5370 C CA . ALA B 1 318 ? -17.469 -2.279 4.188 1 95.56 318 ALA B CA 1
ATOM 5371 C C . ALA B 1 318 ? -16.438 -3.396 4.277 1 95.56 318 ALA B C 1
ATOM 5373 O O . ALA B 1 318 ? -15.227 -3.131 4.367 1 95.56 318 ALA B O 1
ATOM 5374 N N . PRO B 1 319 ? -16.859 -4.605 4.188 1 96.31 319 PRO B N 1
ATOM 5375 C CA . PRO B 1 319 ? -15.984 -5.75 4.473 1 96.31 319 PRO B CA 1
ATOM 5376 C C . PRO B 1 319 ? -14.836 -5.879 3.475 1 96.31 319 PRO B C 1
ATOM 5378 O O . PRO B 1 319 ? -13.703 -6.18 3.865 1 96.31 319 PRO B O 1
ATOM 5381 N N . TYR B 1 320 ? -15.125 -5.66 2.18 1 97.31 320 TYR B N 1
ATOM 5382 C CA . TYR B 1 320 ? -14.07 -5.801 1.187 1 97.31 320 TYR B CA 1
ATOM 5383 C C . TYR B 1 320 ? -13.008 -4.719 1.363 1 97.31 320 TYR B C 1
ATOM 5385 O O . TYR B 1 320 ? -11.805 -4.996 1.27 1 97.31 320 TYR B O 1
ATOM 5393 N N . GLU B 1 321 ? -13.453 -3.492 1.646 1 96.56 321 GLU B N 1
ATOM 5394 C CA . GLU B 1 321 ? -12.508 -2.406 1.906 1 96.56 321 GLU B CA 1
ATOM 5395 C C . GLU B 1 321 ? -11.672 -2.689 3.15 1 96.56 321 GLU B C 1
ATOM 5397 O O . GLU B 1 321 ? -10.484 -2.365 3.191 1 96.56 321 GLU B O 1
ATOM 5402 N N . SER B 1 322 ? -12.312 -3.338 4.172 1 95.56 322 SER B N 1
ATOM 5403 C CA . SER B 1 322 ? -11.594 -3.719 5.383 1 95.56 322 SER B CA 1
ATOM 5404 C C . SER B 1 322 ? -10.453 -4.68 5.07 1 95.56 322 SER B C 1
ATOM 5406 O O . SER B 1 322 ? -9.375 -4.586 5.66 1 95.56 322 SER B O 1
ATOM 5408 N N . LEU B 1 323 ? -10.695 -5.52 4.18 1 96.31 323 LEU B N 1
ATOM 5409 C CA . LEU B 1 323 ? -9.68 -6.5 3.807 1 96.31 323 LEU B CA 1
ATOM 5410 C C . LEU B 1 323 ? -8.602 -5.859 2.938 1 96.31 323 LEU B C 1
ATOM 5412 O O . LEU B 1 323 ? -7.41 -6.098 3.143 1 96.31 323 LEU B O 1
ATOM 5416 N N . ILE B 1 324 ? -8.992 -5.016 2.027 1 96.31 324 ILE B N 1
ATOM 5417 C CA . ILE B 1 324 ? -8.109 -4.496 0.982 1 96.31 324 ILE B CA 1
ATOM 5418 C C . ILE B 1 324 ? -7.207 -3.414 1.56 1 96.31 324 ILE B C 1
ATOM 5420 O O . ILE B 1 324 ? -6.012 -3.369 1.257 1 96.31 324 ILE B O 1
ATOM 5424 N N . TYR B 1 325 ? -7.738 -2.58 2.424 1 94.94 325 TYR B N 1
ATOM 5425 C CA . TYR B 1 325 ? -7.023 -1.345 2.729 1 94.94 325 TYR B CA 1
ATOM 5426 C C . TYR B 1 325 ? -6.414 -1.399 4.125 1 94.94 325 TYR B C 1
ATOM 5428 O O . TYR B 1 325 ? -5.641 -0.517 4.504 1 94.94 325 TYR B O 1
ATOM 5436 N N . SER B 1 326 ? -6.785 -2.398 4.883 1 90.88 326 SER B N 1
ATOM 5437 C CA . SER B 1 326 ? -6.121 -2.531 6.18 1 90.88 326 SER B CA 1
ATOM 5438 C C . SER B 1 326 ? -4.641 -2.861 6.012 1 90.88 326 SER B C 1
ATOM 5440 O O . SER B 1 326 ? -4.246 -3.475 5.016 1 90.88 326 SER B O 1
ATOM 5442 N N . SER B 1 327 ? -3.795 -2.395 6.844 1 80.5 327 SER B N 1
ATOM 5443 C CA . SER B 1 327 ? -2.371 -2.707 6.797 1 80.5 327 SER B CA 1
ATOM 5444 C C . SER B 1 327 ? -2.109 -4.16 7.184 1 80.5 327 SER B C 1
ATOM 5446 O O . SER B 1 327 ? -3.047 -4.91 7.457 1 80.5 327 SER B O 1
ATOM 5448 N N . TYR B 1 328 ? -0.844 -4.496 7.172 1 69.69 328 TYR B N 1
ATOM 5449 C CA . TYR B 1 328 ? -0.424 -5.883 7.336 1 69.69 328 TYR B CA 1
ATOM 5450 C C . TYR B 1 328 ? -0.521 -6.312 8.797 1 69.69 328 TYR B C 1
ATOM 5452 O O . TYR B 1 328 ? 0.144 -5.742 9.664 1 69.69 328 TYR B O 1
ATOM 5460 N N . SER B 1 329 ? -1.484 -7.203 9.023 1 85 329 SER B N 1
ATOM 5461 C CA . SER B 1 329 ? -1.668 -7.84 10.32 1 85 329 SER B CA 1
ATOM 5462 C C . SER B 1 329 ? -2.014 -9.32 10.164 1 85 329 SER B C 1
ATOM 5464 O O . SER B 1 329 ? -2.834 -9.852 10.922 1 85 329 SER B O 1
ATOM 5466 N N . LEU B 1 330 ? -1.331 -9.914 9.188 1 92.69 330 LEU B N 1
ATOM 5467 C CA . LEU B 1 330 ? -1.557 -11.336 8.938 1 92.69 330 LEU B CA 1
ATOM 5468 C C . LEU B 1 330 ? -1.145 -12.172 10.141 1 92.69 330 LEU B C 1
ATOM 5470 O O . LEU B 1 330 ? 0.016 -12.141 10.555 1 92.69 330 LEU B O 1
ATOM 5474 N N . GLU B 1 331 ? -2.021 -12.859 10.695 1 94.06 331 GLU B N 1
ATOM 5475 C CA . GLU B 1 331 ? -1.796 -13.617 11.922 1 94.06 331 GLU B CA 1
ATOM 5476 C C . GLU B 1 331 ? -1.499 -15.086 11.625 1 94.06 331 GLU B C 1
ATOM 5478 O O . GLU B 1 331 ? -0.544 -15.648 12.156 1 94.06 331 GLU B O 1
ATOM 5483 N N . THR B 1 332 ? -2.352 -15.656 10.789 1 95.12 332 THR B N 1
ATOM 5484 C CA . THR B 1 332 ? -2.25 -17.094 10.531 1 95.12 332 THR B CA 1
ATOM 5485 C C . THR B 1 332 ? -2.555 -17.391 9.062 1 95.12 332 THR B C 1
ATOM 5487 O O . THR B 1 332 ? -3.443 -16.781 8.469 1 95.12 332 THR B O 1
ATOM 5490 N N . VAL B 1 333 ? -1.79 -18.25 8.516 1 95.94 333 VAL B N 1
ATOM 5491 C CA . VAL B 1 333 ? -2.047 -18.781 7.184 1 95.94 333 VAL B CA 1
ATOM 5492 C C . VAL B 1 333 ? -2.064 -20.312 7.234 1 95.94 333 VAL B C 1
ATOM 5494 O O . VAL B 1 333 ? -1.132 -20.922 7.75 1 95.94 333 VAL B O 1
ATOM 5497 N N . ILE B 1 334 ? -3.109 -20.875 6.742 1 93.31 334 ILE B N 1
ATOM 5498 C CA . ILE B 1 334 ? -3.266 -22.328 6.648 1 93.31 334 ILE B CA 1
ATOM 5499 C C . ILE B 1 334 ? -3.305 -22.75 5.184 1 93.31 334 ILE B C 1
ATOM 5501 O O . ILE B 1 334 ? -4.09 -22.219 4.398 1 93.31 334 ILE B O 1
ATOM 5505 N N . ILE B 1 335 ? -2.445 -23.625 4.797 1 92.06 335 ILE B N 1
ATOM 5506 C CA . ILE B 1 335 ? -2.4 -24.188 3.453 1 92.06 335 ILE B CA 1
ATOM 5507 C C . ILE B 1 335 ? -2.492 -25.719 3.531 1 92.06 335 ILE B C 1
ATOM 5509 O O . ILE B 1 335 ? -1.685 -26.359 4.207 1 92.06 335 ILE B O 1
ATOM 5513 N N . ASN B 1 336 ? -3.52 -26.25 2.842 1 82.75 336 ASN B N 1
ATOM 5514 C CA . ASN B 1 336 ? -3.762 -27.688 2.867 1 82.75 336 ASN B CA 1
ATOM 5515 C C . ASN B 1 336 ? -3.912 -28.203 4.293 1 82.75 336 ASN B C 1
ATOM 5517 O O . ASN B 1 336 ? -3.316 -29.219 4.656 1 82.75 336 ASN B O 1
ATOM 5521 N N . GLY B 1 337 ? -4.512 -27.422 5.109 1 80.75 337 GLY B N 1
ATOM 5522 C CA . GLY B 1 337 ? -4.84 -27.828 6.465 1 80.75 337 GLY B CA 1
ATOM 5523 C C . GLY B 1 337 ? -3.699 -27.625 7.445 1 80.75 337 GLY B C 1
ATOM 5524 O O . GLY B 1 337 ? -3.854 -27.875 8.648 1 80.75 337 GLY B O 1
ATOM 5525 N N . GLU B 1 338 ? -2.625 -27.156 6.98 1 87.06 338 GLU B N 1
ATOM 5526 C CA . GLU B 1 338 ? -1.455 -26.938 7.828 1 87.06 338 GLU B CA 1
ATOM 5527 C C . GLU B 1 338 ? -1.129 -25.453 7.957 1 87.06 338 GLU B C 1
ATOM 5529 O O . GLU B 1 338 ? -1.136 -24.734 6.965 1 87.06 338 GLU B O 1
ATOM 5534 N N . ALA B 1 339 ? -0.834 -25.094 9.242 1 91.62 339 ALA B N 1
ATOM 5535 C CA . ALA B 1 339 ? -0.396 -23.703 9.438 1 91.62 339 ALA B CA 1
ATOM 5536 C C . ALA B 1 339 ? 1.006 -23.484 8.875 1 91.62 339 ALA B C 1
ATOM 5538 O O . ALA B 1 339 ? 1.929 -24.25 9.188 1 91.62 339 ALA B O 1
ATOM 5539 N N . VAL B 1 340 ? 1.126 -22.547 8.055 1 96.06 340 VAL B N 1
ATOM 5540 C CA . VAL B 1 340 ? 2.432 -22.234 7.484 1 96.06 340 VAL B CA 1
ATOM 5541 C C . VAL B 1 340 ? 2.92 -20.891 8.031 1 96.06 340 VAL B C 1
ATOM 5543 O O . VAL B 1 340 ? 4.102 -20.562 7.906 1 96.06 340 VAL B O 1
ATOM 5546 N N . LEU B 1 341 ? 2.076 -20.141 8.531 1 96.38 341 LEU B N 1
ATOM 5547 C CA . LEU B 1 341 ? 2.338 -18.906 9.25 1 96.38 341 LEU B CA 1
ATOM 5548 C C . LEU B 1 341 ? 1.438 -18.781 10.477 1 96.38 341 LEU B C 1
ATOM 5550 O O . LEU B 1 341 ? 0.235 -19.047 10.391 1 96.38 341 LEU B O 1
ATOM 5554 N N . ASP B 1 342 ? 2.02 -18.422 11.57 1 94.5 342 ASP B N 1
ATOM 5555 C CA . ASP B 1 342 ? 1.258 -18.203 12.797 1 94.5 342 ASP B CA 1
ATOM 5556 C C . ASP B 1 342 ? 1.91 -17.141 13.664 1 94.5 342 ASP B C 1
ATOM 5558 O O . ASP B 1 342 ? 3.137 -17.062 13.758 1 94.5 342 ASP B O 1
ATOM 5562 N N . GLY B 1 343 ? 1.035 -16.281 14.273 1 91.31 343 GLY B N 1
ATOM 5563 C CA . GLY B 1 343 ? 1.562 -15.148 15.031 1 91.31 343 GLY B CA 1
ATOM 5564 C C . GLY B 1 343 ? 2.365 -14.188 14.172 1 91.31 343 GLY B C 1
ATOM 5565 O O . GLY B 1 343 ? 3.32 -13.57 14.656 1 91.31 343 GLY B O 1
ATOM 5566 N N . GLY B 1 344 ? 2.115 -14.242 12.898 1 91.31 344 GLY B N 1
ATOM 5567 C CA . GLY B 1 344 ? 2.799 -13.352 11.977 1 91.31 344 GLY B CA 1
ATOM 5568 C C . GLY B 1 344 ? 4.164 -13.859 11.555 1 91.31 344 GLY B C 1
ATOM 5569 O O . GLY B 1 344 ? 4.895 -13.172 10.836 1 91.31 344 GLY B O 1
ATOM 5570 N N . VAL B 1 345 ? 4.473 -15.109 11.969 1 93.56 345 VAL B N 1
ATOM 5571 C CA . VAL B 1 345 ? 5.809 -15.633 11.703 1 93.56 345 VAL B CA 1
ATOM 5572 C C . VAL B 1 345 ? 5.707 -16.875 10.82 1 93.56 345 VAL B C 1
ATOM 5574 O O . VAL B 1 345 ? 4.98 -17.812 11.141 1 93.56 345 VAL B O 1
ATOM 5577 N N . PRO B 1 346 ? 6.418 -16.828 9.695 1 96.12 346 PRO B N 1
ATOM 5578 C CA . PRO B 1 346 ? 6.469 -18.062 8.898 1 96.1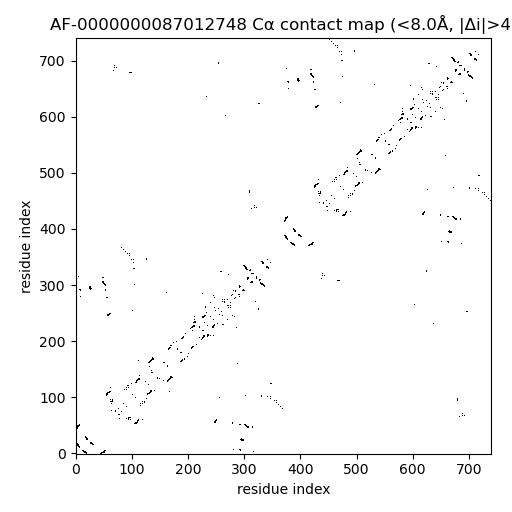2 346 PRO B CA 1
ATOM 5579 C C . PRO B 1 346 ? 7.082 -19.234 9.656 1 96.12 346 PRO B C 1
ATOM 5581 O O . PRO B 1 346 ? 8.039 -19.047 10.422 1 96.12 346 PRO B O 1
ATOM 5584 N N . LEU B 1 347 ? 6.59 -20.406 9.438 1 97.06 347 LEU B N 1
ATOM 5585 C CA . LEU B 1 347 ? 6.941 -21.531 10.297 1 97.06 347 LEU B CA 1
ATOM 5586 C C . LEU B 1 347 ? 7.973 -22.438 9.617 1 97.06 347 LEU B C 1
ATOM 5588 O O . LEU B 1 347 ? 8.695 -23.172 10.297 1 97.06 347 LEU B O 1
ATOM 5592 N N . ASN B 1 348 ? 8.07 -22.391 8.297 1 97 348 ASN B N 1
ATOM 5593 C CA . ASN B 1 348 ? 8.922 -23.328 7.559 1 97 348 ASN B CA 1
ATOM 5594 C C . ASN B 1 348 ? 10.312 -22.734 7.328 1 97 348 ASN B C 1
ATOM 5596 O O . ASN B 1 348 ? 11.258 -23.484 7.043 1 97 348 ASN B O 1
ATOM 5600 N N . VAL B 1 349 ? 10.406 -21.438 7.293 1 96.31 349 VAL B N 1
ATOM 5601 C CA . VAL B 1 349 ? 11.648 -20.719 7.035 1 96.31 349 VAL B CA 1
ATOM 5602 C C . VAL B 1 349 ? 11.898 -19.703 8.148 1 96.31 349 VAL B C 1
ATOM 5604 O O . VAL B 1 349 ? 10.977 -19.016 8.594 1 96.31 349 VAL B O 1
ATOM 5607 N N . GLY B 1 350 ? 13.125 -19.625 8.648 1 91.62 350 GLY B N 1
ATOM 5608 C CA . GLY B 1 350 ? 13.438 -18.75 9.766 1 91.62 350 GLY B CA 1
ATOM 5609 C C . GLY B 1 350 ? 14.508 -17.734 9.43 1 91.62 350 GLY B C 1
ATOM 5610 O O . GLY B 1 350 ? 14.828 -17.516 8.258 1 91.62 350 GLY B O 1
ATOM 5611 N N . THR B 1 351 ? 14.961 -17.125 10.414 1 90.12 351 THR B N 1
ATOM 5612 C CA . THR B 1 351 ? 15.898 -16.016 10.297 1 90.12 351 THR B CA 1
ATOM 5613 C C . THR B 1 351 ? 17.203 -16.453 9.633 1 90.12 351 THR B C 1
ATOM 5615 O O . THR B 1 351 ? 17.781 -15.727 8.828 1 90.12 351 THR B O 1
ATOM 5618 N N . LYS B 1 352 ? 17.625 -17.625 9.914 1 93.69 352 LYS B N 1
ATOM 5619 C CA . LYS B 1 352 ? 18.859 -18.141 9.344 1 93.69 352 LYS B CA 1
ATOM 5620 C C . LYS B 1 352 ? 18.75 -18.312 7.836 1 93.69 352 LYS B C 1
ATOM 5622 O O . LYS B 1 352 ? 19.688 -18 7.098 1 93.69 352 LYS B O 1
ATOM 5627 N N . ASP B 1 353 ? 17.625 -18.844 7.395 1 94.94 353 ASP B N 1
ATOM 5628 C CA . ASP B 1 353 ? 17.391 -19 5.961 1 94.94 353 ASP B CA 1
ATOM 5629 C C . ASP B 1 353 ? 17.406 -17.656 5.25 1 94.94 353 ASP B C 1
ATOM 5631 O O . ASP B 1 353 ? 17.984 -17.516 4.176 1 94.94 353 ASP B O 1
ATOM 5635 N N . ILE B 1 354 ? 16.797 -16.688 5.863 1 93.81 354 ILE B N 1
ATOM 5636 C CA . ILE B 1 354 ? 16.703 -15.359 5.289 1 93.81 354 ILE B CA 1
ATOM 5637 C C . ILE B 1 354 ? 18.078 -14.703 5.242 1 93.81 354 ILE B C 1
ATOM 5639 O O . ILE B 1 354 ? 18.438 -14.078 4.25 1 93.81 354 ILE B O 1
ATOM 5643 N N . GLU B 1 355 ? 18.828 -14.922 6.262 1 93.06 355 GLU B N 1
ATOM 5644 C CA . GLU B 1 355 ? 20.172 -14.367 6.309 1 93.06 355 GLU B CA 1
ATOM 5645 C C . GLU B 1 355 ? 21.062 -14.977 5.223 1 93.06 355 GLU B C 1
ATOM 5647 O O . GLU B 1 355 ? 21.844 -14.266 4.582 1 93.06 355 GLU B O 1
ATOM 5652 N N . GLU B 1 356 ? 20.938 -16.219 5.055 1 95.12 356 GLU B N 1
ATOM 5653 C CA . GLU B 1 356 ? 21.688 -16.891 4 1 95.12 356 GLU B CA 1
ATOM 5654 C C . GLU B 1 356 ? 21.297 -16.375 2.621 1 95.12 356 GLU B C 1
ATOM 5656 O O . GLU B 1 356 ? 22.156 -16.125 1.776 1 95.12 356 GLU B O 1
ATOM 5661 N N . ALA B 1 357 ? 20.016 -16.234 2.439 1 95.81 357 ALA B N 1
ATOM 5662 C CA . ALA B 1 357 ? 19.531 -15.711 1.169 1 95.81 357 ALA B CA 1
ATOM 5663 C C . ALA B 1 357 ? 20.047 -14.289 0.944 1 95.81 357 ALA B C 1
ATOM 5665 O O . ALA B 1 357 ? 20.438 -13.93 -0.167 1 95.81 357 ALA B O 1
ATOM 5666 N N . ASN B 1 358 ? 20.047 -13.516 2.008 1 92.75 358 ASN B N 1
ATOM 5667 C CA . ASN B 1 358 ? 20.562 -12.148 1.92 1 92.75 358 ASN B CA 1
ATOM 5668 C C . ASN B 1 358 ? 22.031 -12.117 1.521 1 92.75 358 ASN B C 1
ATOM 5670 O O . ASN B 1 358 ? 22.453 -11.266 0.741 1 92.75 358 ASN B O 1
ATOM 5674 N N . ARG B 1 359 ? 22.781 -13.023 2.055 1 93.06 359 ARG B N 1
ATOM 5675 C CA . ARG B 1 359 ? 24.203 -13.117 1.716 1 93.06 359 ARG B CA 1
ATOM 5676 C C . ARG B 1 359 ? 24.391 -13.398 0.23 1 93.06 359 ARG B C 1
ATOM 5678 O O . ARG B 1 359 ? 25.297 -12.844 -0.405 1 93.06 359 ARG B O 1
ATOM 5685 N N . LYS B 1 360 ? 23.531 -14.219 -0.298 1 94.12 360 LYS B N 1
ATOM 5686 C CA . LYS B 1 360 ? 23.609 -14.539 -1.72 1 94.12 360 LYS B CA 1
ATOM 5687 C C . LYS B 1 360 ? 23.312 -13.312 -2.578 1 94.12 360 LYS B C 1
ATOM 5689 O O . LYS B 1 360 ? 23.906 -13.133 -3.643 1 94.12 360 LYS B O 1
ATOM 5694 N N . VAL B 1 361 ? 22.391 -12.492 -2.15 1 93.44 361 VAL B N 1
ATOM 5695 C CA . VAL B 1 361 ? 22.047 -11.273 -2.869 1 93.44 361 VAL B CA 1
ATOM 5696 C C . VAL B 1 361 ? 23.234 -10.32 -2.879 1 93.44 361 VAL B C 1
ATOM 5698 O O . VAL B 1 361 ? 23.531 -9.703 -3.902 1 93.44 361 VAL B O 1
ATOM 5701 N N . GLU B 1 362 ? 23.922 -10.258 -1.757 1 89.81 362 GLU B N 1
ATOM 5702 C CA . GLU B 1 362 ? 25.078 -9.367 -1.644 1 89.81 362 GLU B CA 1
ATOM 5703 C C . GLU B 1 362 ? 26.219 -9.82 -2.541 1 89.81 362 GLU B C 1
ATOM 5705 O O . GLU B 1 362 ? 27 -9 -3.035 1 89.81 362 GLU B O 1
ATOM 5710 N N . GLU B 1 363 ? 26.281 -11.055 -2.799 1 90.5 363 GLU B N 1
ATOM 5711 C CA . GLU B 1 363 ? 27.344 -11.617 -3.621 1 90.5 363 GLU B CA 1
ATOM 5712 C C . GLU B 1 363 ? 27.156 -11.25 -5.09 1 90.5 363 GLU B C 1
ATOM 5714 O O . GLU B 1 363 ? 28.141 -11.055 -5.816 1 90.5 363 GLU B O 1
ATOM 5719 N N . ILE B 1 364 ? 25.969 -11.188 -5.57 1 84.06 364 ILE B N 1
ATOM 5720 C CA . ILE B 1 364 ? 25.688 -10.867 -6.965 1 84.06 364 ILE B CA 1
ATOM 5721 C C . ILE B 1 364 ? 25.953 -9.383 -7.215 1 84.06 364 ILE B C 1
ATOM 5723 O O . ILE B 1 364 ? 26.453 -9 -8.273 1 84.06 364 ILE B O 1
ATOM 5727 N N . GLY B 1 365 ? 25.562 -8.492 -6.406 1 66.94 365 GLY B N 1
ATOM 5728 C CA . GLY B 1 365 ? 25.797 -7.062 -6.531 1 66.94 365 GLY B CA 1
ATOM 5729 C C . GLY B 1 365 ? 27.266 -6.715 -6.691 1 66.94 365 GLY B C 1
ATOM 5730 O O . GLY B 1 365 ? 27.609 -5.738 -7.363 1 66.94 365 GLY B O 1
ATOM 5731 N N . LYS B 1 366 ? 28.141 -7.547 -6.207 1 58.56 366 LYS B N 1
ATOM 5732 C CA . LYS B 1 366 ? 29.594 -7.344 -6.277 1 58.56 366 LYS B CA 1
ATOM 5733 C C . LYS B 1 366 ? 30.141 -7.797 -7.625 1 58.56 366 LYS B C 1
ATOM 5735 O O . LYS B 1 366 ? 31.078 -7.199 -8.148 1 58.56 366 LYS B O 1
ATOM 5740 N N . VAL B 1 367 ? 29.438 -8.734 -8.18 1 47.22 367 VAL B N 1
ATOM 5741 C CA . VAL B 1 367 ? 29.875 -9.281 -9.453 1 47.22 367 VAL B CA 1
ATOM 5742 C C . VAL B 1 367 ? 29.5 -8.328 -10.586 1 47.22 367 VAL B C 1
ATOM 5744 O O . VAL B 1 367 ? 30.25 -8.164 -11.555 1 47.22 367 VAL B O 1
ATOM 5747 N N . GLU B 1 368 ? 28.344 -7.715 -10.602 1 53.44 368 GLU B N 1
ATOM 5748 C CA . GLU B 1 368 ? 27.891 -6.766 -11.617 1 53.44 368 GLU B CA 1
ATOM 5749 C C . GLU B 1 368 ? 28.781 -5.531 -11.656 1 53.44 368 GLU B C 1
ATOM 5751 O O . GLU B 1 368 ? 28.891 -4.867 -12.688 1 53.44 368 GLU B O 1
ATOM 5756 N N . LYS B 1 369 ? 29.359 -5.121 -10.547 1 49.06 369 LYS B N 1
ATOM 5757 C CA . LYS B 1 369 ? 30.219 -3.934 -10.477 1 49.06 369 LYS B CA 1
ATOM 5758 C C . LYS B 1 369 ? 31.641 -4.258 -10.883 1 49.06 369 LYS B C 1
ATOM 5760 O O . LYS B 1 369 ? 32.438 -3.354 -11.148 1 49.06 369 LYS B O 1
ATOM 5765 N N . ASN B 1 370 ? 32.094 -5.445 -10.781 1 40.88 370 ASN B N 1
ATOM 5766 C CA . ASN B 1 370 ? 33.406 -5.84 -11.258 1 40.88 370 ASN B CA 1
ATOM 5767 C C . ASN B 1 370 ? 33.375 -6.184 -12.742 1 40.88 370 ASN B C 1
ATOM 5769 O O . ASN B 1 370 ? 32.469 -6.871 -13.211 1 40.88 370 ASN B O 1
#

Nearest PDB structures (foldseek):
  4f0r-assembly1_A  TM=8.096E-01  e=1.454E-19  Chromobacterium violaceum ATCC 12472
  4v1y-assembly2_G  TM=7.668E-01  e=2.036E-18  Pseudomonas sp. ADP
  1j6p-assembly1_A  TM=7.836E-01  e=7.288E-17  Thermotoga maritima
  4lh8-assembly1_A  TM=8.095E-01  e=7.177E-16  Paenarthrobacter aurescens
  6sj0-assembly1_B  TM=7.268E-01  e=6.019E-16  Streptomyces sp.

InterPro domains:
  IPR011059 Metal-dependent hydrolase, composite domain superfamily [G3DSA:2.30.40.10] (14-54)
  IPR011059 Metal-dependent hydrolase, composite domain superfamily [G3DSA:2.30.40.10] (292-340)
  IPR011059 Metal-dependent hydrolase, composite domain superfamily [SSF51338] (5-360)
  IPR032466 Metal-dependent hydrolase [SSF51556] (82-290)
  IPR050287 5-Methylthioadenosine/S-adenosylhomocysteine deaminase [PTHR43794] (269-361)

pLDDT: mean 92.29, std 7.97, range [40.88, 98.56]